Protein AF-A0A9W9NLR5-F1 (afdb_monomer)

Sequence (489 aa):
MHTFIQPNQFVAIKLPSDQTRLIKLVPDSLVQLGKYGNFPANQVIGRPFYYTFEIQDTPESDGYKLRVVSATELHAETLIEEAEADGEMEDQPEGAENTMRTNRQIVDDASTQTLTLQEIEELKKEAGGAGKEIIAKILESHTALDQKTAFSLAKYTLRKRMKYLKRFTVLPLDVSTLANFMLAEKDAGRTMEMRDEHIGLLGCLGNVHHGGVSTTDMLPAAKANGRLVVSSWLLWPSAWESCTPPDEEDEEDNQEEEAVSSTENPTVANEDNESGEPRETMSFPRRYKPRPMSASGNTITLIHAYSQPNLSLLKYFGYDINQPNEKHPLHTHLKTVTWLQMLDPSADPILSSPPVTLPAEELAALKGSKRSAYHFKRNRYEKVKAVVEEARLGRFDGLIAATLLEPVSVLKHLVPLLSGSSSVAIYSPTIESLVSLMDMYSTARRTTFINKKRDLEAQKASEQETVDLSSLHEEFELDPSLLLPPNIT

Radius of gyration: 32.69 Å; Cα contacts (8 Å, |Δi|>4): 627; chains: 1; bounding box: 70×94×88 Å

pLDDT: mean 78.76, std 19.47, range [22.69, 95.44]

Organism: Penicillium citrinum (NCBI:txid5077)

Secondary structure (DSSP, 8-state):
--SBPPTT-EEEEE-TTS-EEEEE--TT-EEE-GGG-EEEGGGTTTSBTT-EEEEEEEEETTEEEEEEPPHHHHHHHHHHHHHHHHT----S-TTS------GGG----GGGB-S-HHHHHHHHHHS---HHHHHHHHHHTBTTSTTS-HHHHHHHHHHHHHHH--EEEEE---HHHHHHHIIIII-SGGGTT--HHHHHHHHHHTT-----S-GGGG-TTS----EEEE-SSSSHHHHHHHHS---------------------------------------PPP--PPPTT--SSS-EEEEESSSS---TTGGGGT--SSS--TTSTHHHHEEEEEHHHHH-GGGSHHHHSPPP---HHHHHHS-HHHHHHHHHHHHHHHHHHHHHHHHHH--EEEEEEE-SS-HHHHHHHHGGGEEEEEEEEEE-SSHHHHHHHHHHT-HHHHHHHHHHHHHHHHHHHTTTS----HHHHHH-SS-TTSSPPP---

Nearest PDB structures (foldseek):
  5erg-assembly1_A-2  TM=8.587E-01  e=4.309E-17  Saccharomyces cerevisiae S288C
  5eqj-assembly1_A-2  TM=8.546E-01  e=1.219E-16  Saccharomyces cerevisiae S288C
  5ccb-assembly1_B  TM=7.923E-01  e=5.803E-16  Homo sapiens
  5cd1-assembly1_E  TM=7.965E-01  e=1.381E-15  Homo sapiens
  1i9g-assembly1_A  TM=7.266E-01  e=1.462E-02  Mycobacterium tuberculosis

InterPro domains:
  IPR017423 tRNA (adenine(58)-N(1))-methyltransferase non-catalytic subunit TRM6 [PF04189] (5-367)
  IPR017423 tRNA (adenine(58)-N(1))-methyltransferase non-catalytic subunit TRM6 [PTHR12945] (4-446)

Structure (mmCIF, N/CA/C/O backbone):
data_AF-A0A9W9NLR5-F1
#
_entry.id   AF-A0A9W9NLR5-F1
#
loop_
_atom_site.group_PDB
_atom_site.id
_atom_site.type_symbol
_atom_site.label_atom_id
_atom_site.label_alt_id
_atom_site.label_comp_id
_atom_site.label_asym_id
_atom_site.label_entity_id
_atom_site.label_seq_id
_atom_site.pdbx_PDB_ins_code
_atom_site.Cartn_x
_atom_site.Cartn_y
_atom_site.Cartn_z
_atom_site.occupancy
_atom_site.B_iso_or_equiv
_atom_site.auth_seq_id
_atom_site.auth_comp_id
_atom_site.auth_asym_id
_atom_site.auth_atom_id
_atom_site.pdbx_PDB_model_num
ATOM 1 N N . MET A 1 1 ? -14.771 -1.545 -6.994 1.00 57.97 1 MET A N 1
ATOM 2 C CA . MET A 1 1 ? -14.869 -2.000 -5.587 1.00 57.97 1 MET A CA 1
ATOM 3 C C . MET A 1 1 ? -16.280 -2.486 -5.337 1.00 57.97 1 MET A C 1
ATOM 5 O O . MET A 1 1 ? -17.212 -1.757 -5.654 1.00 57.97 1 MET A O 1
ATOM 9 N N . HIS A 1 2 ? -16.438 -3.688 -4.786 1.00 68.38 2 HIS A N 1
ATOM 10 C CA . HIS A 1 2 ? -17.758 -4.204 -4.424 1.00 68.38 2 HIS A CA 1
ATOM 11 C C . HIS A 1 2 ? -18.389 -3.358 -3.313 1.00 68.38 2 HIS A C 1
ATOM 13 O O . HIS A 1 2 ? -17.708 -2.894 -2.399 1.00 68.38 2 HIS A O 1
ATOM 19 N N . THR A 1 3 ? -19.703 -3.177 -3.384 1.00 82.44 3 THR A N 1
ATOM 20 C CA . THR A 1 3 ? -20.486 -2.425 -2.394 1.00 82.44 3 THR A CA 1
ATOM 21 C C . THR A 1 3 ? -20.736 -3.223 -1.110 1.00 82.44 3 THR A C 1
ATOM 23 O O . THR A 1 3 ? -21.043 -2.646 -0.066 1.00 82.44 3 THR A O 1
ATOM 26 N N . PHE A 1 4 ? -20.559 -4.544 -1.165 1.00 90.81 4 PHE A N 1
ATOM 27 C CA . PHE A 1 4 ? -20.789 -5.481 -0.072 1.00 90.81 4 PHE A CA 1
ATOM 28 C C . PHE A 1 4 ? -19.597 -6.417 0.145 1.00 90.81 4 PHE A C 1
ATOM 30 O O . PHE A 1 4 ? -18.738 -6.599 -0.719 1.00 90.81 4 PHE A O 1
ATOM 37 N N . ILE A 1 5 ? -19.554 -7.006 1.337 1.00 93.56 5 ILE A N 1
ATOM 38 C CA . ILE A 1 5 ? -18.479 -7.883 1.791 1.00 93.56 5 ILE A CA 1
ATOM 39 C C . ILE A 1 5 ? -18.611 -9.261 1.130 1.00 93.56 5 ILE A C 1
ATOM 41 O O . ILE A 1 5 ? -19.574 -9.985 1.394 1.00 93.56 5 ILE A O 1
ATOM 45 N N . GLN A 1 6 ? -17.620 -9.651 0.324 1.00 91.44 6 GLN A N 1
ATOM 46 C CA . GLN A 1 6 ? -17.597 -10.943 -0.367 1.00 91.44 6 GLN A CA 1
ATOM 47 C C . GLN A 1 6 ? -16.944 -12.053 0.479 1.00 91.44 6 GLN A C 1
ATOM 49 O O . GLN A 1 6 ? -16.049 -11.785 1.293 1.00 91.44 6 GLN A O 1
ATOM 54 N N . PRO A 1 7 ? -17.330 -13.328 0.280 1.00 93.44 7 PRO A N 1
ATOM 55 C CA . PRO A 1 7 ? -16.643 -14.451 0.903 1.00 93.44 7 PRO A CA 1
ATOM 56 C C . PRO A 1 7 ? -15.208 -14.581 0.373 1.00 93.44 7 PRO A C 1
ATOM 58 O O . PRO A 1 7 ? -14.910 -14.296 -0.783 1.00 93.44 7 PRO A O 1
ATOM 61 N N . ASN A 1 8 ? -14.299 -15.062 1.221 1.00 91.12 8 ASN A N 1
ATOM 62 C CA . ASN A 1 8 ? -12.867 -15.240 0.949 1.00 91.12 8 ASN A CA 1
ATOM 63 C C . ASN A 1 8 ? -12.089 -13.962 0.588 1.00 91.12 8 ASN A C 1
ATOM 65 O O . ASN A 1 8 ? -10.917 -14.057 0.208 1.00 91.12 8 ASN A O 1
ATOM 69 N N . GLN A 1 9 ? -12.686 -12.784 0.760 1.00 90.25 9 GLN A N 1
ATOM 70 C CA . GLN A 1 9 ? -12.030 -11.495 0.575 1.00 90.25 9 GLN A CA 1
ATOM 71 C C . GLN A 1 9 ? -11.229 -11.102 1.828 1.00 90.25 9 GLN A C 1
ATOM 73 O O . GLN A 1 9 ? -11.591 -11.451 2.956 1.00 90.25 9 GLN A O 1
ATOM 78 N N . PHE A 1 10 ? -10.126 -10.375 1.645 1.00 93.38 10 PHE A N 1
ATOM 79 C CA . PHE A 1 10 ? -9.477 -9.669 2.749 1.00 93.38 10 PHE A CA 1
ATOM 80 C C . PHE A 1 10 ? -10.199 -8.349 3.013 1.00 93.38 10 PHE A C 1
ATOM 82 O O . PHE A 1 10 ? -10.461 -7.584 2.090 1.00 93.38 10 PHE A O 1
ATOM 89 N N . VAL A 1 11 ? -10.480 -8.076 4.281 1.00 94.75 11 VAL A N 1
ATOM 90 C CA . VAL A 1 11 ? -11.082 -6.824 4.741 1.00 94.75 11 VAL A CA 1
ATOM 91 C C . VAL A 1 11 ? -10.213 -6.200 5.820 1.00 94.75 11 VAL A C 1
ATOM 93 O O . VAL A 1 11 ? -9.451 -6.892 6.510 1.00 94.75 11 VAL A O 1
ATOM 96 N N . ALA A 1 12 ? -10.346 -4.891 5.982 1.00 95.19 12 ALA A N 1
ATOM 97 C CA . ALA A 1 12 ? -9.745 -4.166 7.083 1.00 95.19 12 ALA A CA 1
ATOM 98 C C . ALA A 1 12 ? -10.773 -4.009 8.208 1.00 95.19 12 ALA A C 1
ATOM 100 O O . ALA A 1 12 ? -11.894 -3.567 7.988 1.00 95.19 12 ALA A O 1
ATOM 101 N N . ILE A 1 13 ? -10.410 -4.388 9.429 1.00 95.25 13 ILE A N 1
ATOM 102 C CA . ILE A 1 13 ? -11.262 -4.242 10.608 1.00 95.25 13 ILE A CA 1
ATOM 103 C C . ILE A 1 13 ? -10.688 -3.135 11.477 1.00 95.25 13 ILE A C 1
ATOM 105 O O . ILE A 1 13 ? -9.655 -3.327 12.122 1.00 95.25 13 ILE A O 1
ATOM 109 N N . LYS A 1 14 ? -11.375 -1.993 11.510 1.00 94.50 14 LYS A N 1
ATOM 110 C CA . LYS A 1 14 ? -11.045 -0.877 12.393 1.00 94.50 14 LYS A CA 1
ATOM 111 C C . LYS A 1 14 ? -11.608 -1.146 13.786 1.00 94.50 14 LYS A C 1
ATOM 113 O O . LYS A 1 14 ? -12.813 -1.326 13.967 1.00 94.50 14 LYS A O 1
ATOM 118 N N . LEU A 1 15 ? -10.721 -1.196 14.768 1.00 92.88 15 LEU A N 1
ATOM 119 C CA . LEU A 1 15 ? -11.036 -1.391 16.177 1.00 92.88 15 LEU A CA 1
ATOM 120 C C . LEU A 1 15 ? -11.310 -0.041 16.859 1.00 92.88 15 LEU A C 1
ATOM 122 O O . LEU A 1 15 ? -10.883 0.999 16.360 1.00 92.88 15 LEU A O 1
ATOM 126 N N . PRO A 1 16 ? -11.944 -0.032 18.046 1.00 88.62 16 PRO A N 1
ATOM 127 C CA . PRO A 1 16 ? -12.218 1.194 18.788 1.00 88.62 16 PRO A CA 1
ATOM 128 C C . PRO A 1 16 ? -10.944 1.928 19.206 1.00 88.62 16 PRO A C 1
ATOM 130 O O . PRO A 1 16 ? -10.985 3.119 19.443 1.00 88.62 16 PRO A O 1
ATOM 133 N N . SER A 1 17 ? -9.804 1.239 19.295 1.00 86.44 17 SER A N 1
ATOM 134 C CA . SER A 1 17 ? -8.499 1.855 19.559 1.00 86.44 17 SER A CA 1
ATOM 135 C C . SER A 1 17 ? -7.850 2.497 18.325 1.00 86.44 17 SER A C 1
ATOM 137 O O . SER A 1 17 ? -6.636 2.674 18.332 1.00 86.44 17 SER A O 1
ATOM 139 N N . ASP A 1 18 ? -8.610 2.718 17.249 1.00 86.00 18 ASP A N 1
ATOM 140 C CA . ASP A 1 18 ? -8.162 3.150 15.913 1.00 86.00 18 ASP A CA 1
ATOM 141 C C . ASP A 1 18 ? -7.161 2.221 15.202 1.00 86.00 18 ASP A C 1
ATOM 143 O O . ASP A 1 18 ? -6.749 2.490 14.076 1.00 86.00 18 ASP A O 1
ATOM 147 N N . GLN A 1 19 ? -6.833 1.077 15.807 1.00 90.38 19 GLN A N 1
ATOM 148 C CA . GLN A 1 19 ? -6.016 0.040 15.178 1.00 90.38 19 GLN A CA 1
ATOM 149 C C . GLN A 1 19 ? -6.817 -0.707 14.105 1.00 90.38 19 GLN A C 1
ATOM 151 O O . GLN A 1 19 ? -7.983 -1.043 14.312 1.00 90.38 19 GLN A O 1
ATOM 156 N N . THR A 1 20 ? -6.188 -1.013 12.980 1.00 92.62 20 THR A N 1
ATOM 157 C CA . THR A 1 20 ? -6.754 -1.657 11.800 1.00 92.62 20 THR A CA 1
ATOM 158 C C . THR A 1 20 ? -6.152 -3.038 11.583 1.00 92.62 20 THR A C 1
ATOM 160 O O . THR A 1 20 ? -5.011 -3.174 11.174 1.00 92.62 20 THR A O 1
ATOM 163 N N . ARG A 1 21 ? -6.938 -4.104 11.735 1.00 92.50 21 ARG A N 1
ATOM 164 C CA . ARG A 1 21 ? -6.470 -5.471 11.457 1.00 92.50 21 ARG A CA 1
ATOM 165 C C . ARG A 1 21 ? -6.904 -5.954 10.082 1.00 92.50 21 ARG A C 1
ATOM 167 O O . ARG A 1 21 ? -8.081 -5.879 9.754 1.00 92.50 21 ARG A O 1
ATOM 174 N N . LEU A 1 22 ? -5.985 -6.544 9.319 1.00 94.31 22 LEU A N 1
ATOM 175 C CA . LEU A 1 22 ? -6.317 -7.206 8.054 1.00 94.31 22 LEU A CA 1
ATOM 176 C C . LEU A 1 22 ? -6.687 -8.672 8.274 1.00 94.31 22 LEU A C 1
ATOM 178 O O . LEU A 1 22 ? -5.866 -9.455 8.760 1.00 94.31 22 LEU A O 1
ATOM 182 N N . ILE A 1 23 ? -7.904 -9.055 7.892 1.00 94.31 23 ILE A N 1
ATOM 183 C CA . ILE A 1 23 ? -8.436 -10.408 8.097 1.00 94.31 23 ILE A CA 1
ATOM 184 C C . ILE A 1 23 ? -9.064 -10.915 6.798 1.00 94.31 23 ILE A C 1
ATOM 186 O O . ILE A 1 23 ? -9.765 -10.179 6.110 1.00 94.31 23 ILE A O 1
ATOM 190 N N . LYS A 1 24 ? -8.818 -12.187 6.463 1.00 94.56 24 LYS A N 1
ATOM 191 C CA . LYS A 1 24 ? -9.522 -12.880 5.378 1.00 94.56 24 LYS A CA 1
ATOM 192 C C . LYS A 1 24 ? -10.822 -13.466 5.918 1.00 94.56 24 LYS A C 1
ATOM 194 O O . LYS A 1 24 ? -10.776 -14.273 6.844 1.00 94.56 24 LYS A O 1
ATOM 199 N N . LEU A 1 25 ? -11.955 -13.091 5.335 1.00 94.50 25 LEU A N 1
ATOM 200 C CA . LEU A 1 25 ? -13.265 -13.595 5.740 1.00 94.50 25 LEU A CA 1
ATOM 201 C C . LEU A 1 25 ? -13.549 -14.932 5.064 1.00 94.50 25 LEU A C 1
ATOM 203 O O . LEU A 1 25 ? -14.055 -14.985 3.948 1.00 94.50 25 LEU A O 1
ATOM 207 N N . VAL A 1 26 ? -13.190 -16.024 5.730 1.00 95.44 26 VAL A N 1
ATOM 208 C CA . VAL A 1 26 ? -13.513 -17.375 5.261 1.00 95.44 26 VAL A CA 1
ATOM 209 C C . VAL A 1 26 ? -14.923 -17.735 5.753 1.00 95.44 26 VAL A C 1
ATOM 211 O O . VAL A 1 26 ? -15.180 -17.567 6.949 1.00 95.44 26 VAL A O 1
ATOM 214 N N . PRO A 1 27 ? -15.839 -18.201 4.885 1.00 95.19 27 PRO A N 1
ATOM 215 C CA . PRO A 1 27 ? -17.146 -18.700 5.316 1.00 95.19 27 PRO A CA 1
ATOM 216 C C . PRO A 1 27 ? -17.022 -19.782 6.394 1.00 95.19 27 PRO A C 1
ATOM 218 O O . PRO A 1 27 ? -16.024 -20.502 6.435 1.00 95.19 27 PRO A O 1
ATOM 221 N N . ASP A 1 28 ? -18.014 -19.867 7.279 1.00 92.12 28 ASP A N 1
ATOM 222 C CA . ASP A 1 28 ? -18.089 -20.867 8.358 1.00 92.12 28 ASP A CA 1
ATOM 223 C C . ASP A 1 28 ? -16.881 -20.860 9.314 1.00 92.12 28 ASP A C 1
ATOM 225 O O . ASP A 1 28 ? -16.534 -21.866 9.934 1.00 92.12 28 ASP A O 1
ATOM 229 N N . SER A 1 29 ? -16.219 -19.705 9.450 1.00 93.81 29 SER A N 1
ATOM 230 C CA . SER A 1 29 ? -15.079 -19.523 10.351 1.00 93.81 29 SER A CA 1
ATOM 231 C C . SER A 1 29 ? -15.353 -18.492 11.447 1.00 93.81 29 SER A C 1
ATOM 233 O O . SER A 1 29 ? -16.166 -17.577 11.290 1.00 93.81 29 SER A O 1
ATOM 235 N N . LEU A 1 30 ? -14.647 -18.631 12.572 1.00 92.19 30 LEU A N 1
ATOM 236 C CA . LEU A 1 30 ? -14.669 -17.673 13.677 1.00 92.19 30 LEU A CA 1
ATOM 237 C C . LEU A 1 30 ? -13.528 -16.663 13.528 1.00 92.19 30 LEU A C 1
ATOM 239 O O . LEU A 1 30 ? -12.348 -17.021 13.544 1.00 92.19 30 LEU A O 1
ATOM 243 N N . VAL A 1 31 ? -13.879 -15.383 13.445 1.00 93.50 31 VAL A N 1
ATOM 244 C CA . VAL A 1 31 ? -12.937 -14.264 13.400 1.00 93.50 31 VAL A CA 1
ATOM 245 C C . VAL A 1 31 ? -12.603 -13.821 14.819 1.00 93.50 31 VAL A C 1
ATOM 247 O O . VAL A 1 31 ? -13.490 -13.499 15.606 1.00 93.50 31 VAL A O 1
ATOM 250 N N . GLN A 1 32 ? -11.314 -13.772 15.154 1.00 91.81 32 GLN A N 1
ATOM 251 C CA . GLN A 1 32 ? -10.835 -13.400 16.488 1.00 91.81 32 GLN A CA 1
ATOM 252 C C . GLN A 1 32 ? -10.273 -11.971 16.507 1.00 91.81 32 GLN A C 1
ATOM 254 O O . GLN A 1 32 ? -9.318 -11.656 15.797 1.00 91.81 32 GLN A O 1
ATOM 259 N N . LEU A 1 33 ? -10.805 -11.117 17.387 1.00 90.31 33 LEU A N 1
ATOM 260 C CA . LEU A 1 33 ? -10.370 -9.726 17.587 1.00 90.31 33 LEU A CA 1
ATOM 261 C C . LEU A 1 33 ? -9.602 -9.522 18.910 1.00 90.31 33 LEU A C 1
ATOM 263 O O . LEU A 1 33 ? -9.458 -8.401 19.407 1.00 90.31 33 LEU A O 1
ATOM 267 N N . GLY A 1 34 ? -9.075 -10.600 19.498 1.00 86.88 34 GLY A N 1
ATOM 268 C CA . GLY A 1 34 ? -8.324 -10.558 20.755 1.00 86.88 34 GLY A CA 1
ATOM 269 C C . GLY A 1 34 ? -9.201 -10.109 21.926 1.00 86.88 34 GLY A C 1
ATOM 270 O O . GLY A 1 34 ? -10.220 -10.730 22.209 1.00 86.88 34 GLY A O 1
ATOM 271 N N . LYS A 1 35 ? -8.824 -9.012 22.600 1.00 84.19 35 LYS A N 1
ATOM 272 C CA . LYS A 1 35 ? -9.546 -8.491 23.780 1.00 84.19 35 LYS A CA 1
ATOM 273 C C . LYS A 1 35 ? -10.993 -8.060 23.495 1.00 84.19 35 LYS A C 1
ATOM 275 O O . LYS A 1 35 ? -11.771 -7.935 24.434 1.00 84.19 35 LYS A O 1
ATOM 280 N N . TYR A 1 36 ? -11.328 -7.796 22.231 1.00 85.00 36 TYR A N 1
ATOM 281 C CA . TYR A 1 36 ? -12.663 -7.359 21.819 1.00 85.00 36 TYR A CA 1
ATOM 282 C C . TYR A 1 36 ? -13.639 -8.527 21.614 1.00 85.00 36 TYR A C 1
ATOM 284 O O . TYR A 1 36 ? -14.831 -8.288 21.481 1.00 85.00 36 TYR A O 1
ATOM 292 N N . GLY A 1 37 ? -13.154 -9.774 21.638 1.00 86.81 37 GLY A N 1
ATOM 293 C CA . GLY A 1 37 ? -13.967 -10.977 21.463 1.00 86.81 37 GLY A CA 1
ATOM 294 C C . GLY A 1 37 ? -13.745 -11.655 20.113 1.00 86.81 37 GLY A C 1
ATOM 295 O O . GLY A 1 37 ? -12.728 -11.449 19.444 1.00 86.81 37 GLY A O 1
ATOM 296 N N . ASN A 1 38 ? -14.691 -12.505 19.731 1.00 90.06 38 ASN A N 1
ATOM 297 C CA . ASN A 1 38 ? -14.716 -13.198 18.449 1.00 90.06 38 ASN A CA 1
ATOM 298 C C . ASN A 1 38 ? -16.139 -13.188 17.877 1.00 90.06 38 ASN A C 1
ATOM 300 O O . ASN A 1 38 ? -17.088 -12.930 18.611 1.00 90.06 38 ASN A O 1
ATOM 304 N N . PHE A 1 39 ? -16.281 -13.428 16.576 1.00 91.69 39 PHE A N 1
ATOM 305 C CA . PHE A 1 39 ? -17.585 -13.504 15.919 1.00 91.69 39 PHE A CA 1
ATOM 306 C C . PHE A 1 39 ? -17.548 -14.433 14.690 1.00 91.69 39 PHE A C 1
ATOM 308 O O . PHE A 1 39 ? -16.485 -14.589 14.082 1.00 91.69 39 PHE A O 1
ATOM 315 N N . PRO A 1 40 ? -18.678 -15.036 14.282 1.00 93.19 40 PRO A N 1
ATOM 316 C CA . PRO A 1 40 ? -18.769 -15.823 13.049 1.00 93.19 40 PRO A CA 1
ATOM 317 C C . PRO A 1 40 ? -18.699 -14.951 11.790 1.00 93.19 40 PRO A C 1
ATOM 319 O O . PRO A 1 40 ? -19.472 -14.001 11.644 1.00 93.19 40 PRO A O 1
ATOM 322 N N . ALA A 1 41 ? -17.829 -15.301 10.839 1.00 93.81 41 ALA A N 1
ATOM 323 C CA . ALA A 1 41 ? -17.629 -14.547 9.597 1.00 93.81 41 ALA A CA 1
ATOM 324 C C . ALA A 1 41 ? -18.923 -14.385 8.776 1.00 93.81 41 ALA A C 1
ATOM 326 O O . ALA A 1 41 ? -19.160 -13.330 8.189 1.00 93.81 41 ALA A O 1
ATOM 327 N N . ASN A 1 42 ? -19.806 -15.386 8.793 1.00 93.44 42 ASN A N 1
ATOM 328 C CA . ASN A 1 42 ? -21.074 -15.370 8.056 1.00 93.44 42 ASN A CA 1
ATOM 329 C C . ASN A 1 42 ? -21.991 -14.204 8.456 1.00 93.44 42 ASN A C 1
ATOM 331 O O . ASN A 1 42 ? -22.815 -13.774 7.659 1.00 93.44 42 ASN A O 1
ATOM 335 N N . GLN A 1 43 ? -21.841 -13.657 9.668 1.00 92.75 43 GLN A N 1
ATOM 336 C CA . GLN A 1 43 ? -22.666 -12.535 10.113 1.00 92.75 43 GLN A CA 1
ATOM 337 C C . GLN A 1 43 ? -22.284 -11.202 9.455 1.00 92.75 43 GLN A C 1
ATOM 339 O O . GLN A 1 43 ? -23.109 -10.288 9.464 1.00 92.75 43 GLN A O 1
ATOM 344 N N . VAL A 1 44 ? -21.071 -11.076 8.900 1.00 94.06 44 VAL A N 1
ATOM 345 C CA . VAL A 1 44 ? -20.616 -9.868 8.184 1.00 94.06 44 VAL A CA 1
ATOM 346 C C . VAL A 1 44 ? -20.617 -10.037 6.665 1.00 94.06 44 VAL A C 1
ATOM 348 O O . VAL A 1 44 ? -20.752 -9.044 5.955 1.00 94.06 44 VAL A O 1
ATOM 351 N N . ILE A 1 45 ? -20.492 -11.267 6.156 1.00 94.44 45 ILE A N 1
ATOM 352 C CA . ILE A 1 45 ? -20.532 -11.551 4.714 1.00 94.44 45 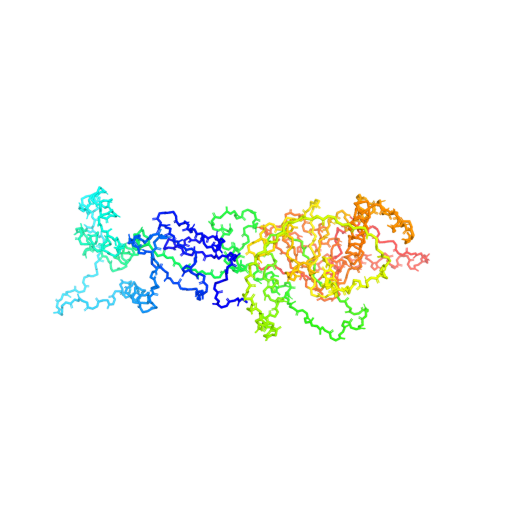ILE A CA 1
ATOM 353 C C . ILE A 1 45 ? -21.899 -11.139 4.141 1.00 94.44 45 ILE A C 1
ATOM 355 O O . ILE A 1 45 ? -22.936 -11.338 4.769 1.00 94.44 45 ILE A O 1
ATOM 359 N N . GLY A 1 46 ? -21.893 -10.514 2.961 1.00 92.81 46 GLY A N 1
ATOM 360 C CA . GLY A 1 46 ? -23.086 -9.990 2.290 1.00 92.81 46 GLY A CA 1
ATOM 361 C C . GLY A 1 46 ? -23.590 -8.646 2.829 1.00 92.81 46 GLY A C 1
ATOM 362 O O . GLY A 1 46 ? -24.488 -8.053 2.236 1.00 92.81 46 GLY A O 1
ATOM 363 N N . ARG A 1 47 ? -23.023 -8.124 3.927 1.00 93.06 47 ARG A N 1
ATOM 364 C CA . ARG A 1 47 ? -23.367 -6.785 4.431 1.00 93.06 47 ARG A CA 1
ATOM 365 C C . ARG A 1 47 ? -22.553 -5.691 3.727 1.00 93.06 47 ARG A C 1
ATOM 367 O O . ARG A 1 47 ? -21.456 -5.971 3.241 1.00 93.06 47 ARG A O 1
ATOM 374 N N . PRO A 1 48 ? -23.049 -4.441 3.699 1.00 94.25 48 PRO A N 1
ATOM 375 C CA . PRO A 1 48 ? -22.279 -3.302 3.210 1.00 94.25 48 PRO A CA 1
ATOM 376 C C . PRO A 1 48 ? -21.019 -3.040 4.041 1.00 94.25 48 PRO A C 1
ATOM 378 O O . PRO A 1 48 ? -20.974 -3.318 5.244 1.00 94.25 48 PRO A O 1
ATOM 381 N N . PHE A 1 49 ? -20.014 -2.444 3.403 1.00 93.25 49 PHE A N 1
ATOM 382 C CA . PHE A 1 49 ? -18.861 -1.884 4.106 1.00 93.25 49 PHE A CA 1
ATOM 383 C C . PHE A 1 49 ? -19.249 -0.674 4.977 1.00 93.25 49 PHE A C 1
ATOM 385 O O . PHE A 1 49 ? -20.342 -0.120 4.863 1.00 93.25 49 PHE A O 1
ATOM 392 N N . TYR A 1 50 ? -18.331 -0.261 5.853 1.00 93.00 50 TYR A N 1
ATOM 393 C CA . TYR A 1 50 ? -18.446 0.868 6.787 1.00 93.00 50 TYR A CA 1
ATOM 394 C C . TYR A 1 50 ? -19.465 0.693 7.918 1.00 93.00 50 TYR A C 1
ATOM 396 O O . TYR A 1 50 ? -19.623 1.588 8.747 1.00 93.00 50 TYR A O 1
ATOM 404 N N . TYR A 1 51 ? -20.112 -0.467 8.024 1.00 93.44 51 TYR A N 1
ATOM 405 C CA . TYR A 1 51 ? -20.958 -0.774 9.172 1.00 93.44 51 TYR A CA 1
ATOM 406 C C . TYR A 1 51 ? -20.119 -1.060 10.416 1.00 93.44 51 TYR A C 1
ATOM 408 O O . TYR A 1 51 ? -19.154 -1.833 10.383 1.00 93.44 51 TYR A O 1
ATOM 416 N N . THR A 1 52 ? -20.526 -0.443 11.526 1.00 94.00 52 THR A N 1
ATOM 417 C CA . THR A 1 52 ? -20.000 -0.735 12.856 1.00 94.00 52 THR A CA 1
ATOM 418 C C . THR A 1 52 ? -20.859 -1.803 13.515 1.00 94.00 52 THR A C 1
ATOM 420 O O . THR A 1 52 ? -22.075 -1.659 13.654 1.00 94.00 52 THR A O 1
ATOM 423 N N . PHE A 1 53 ? -20.212 -2.875 13.946 1.00 93.69 53 PHE A N 1
ATOM 424 C CA . PHE A 1 53 ? -20.828 -3.986 14.648 1.00 93.69 53 PHE A CA 1
ATOM 425 C C . PHE A 1 53 ? -20.450 -3.935 16.122 1.00 93.69 53 PHE A C 1
ATOM 427 O O . PHE A 1 53 ? -19.306 -3.651 16.467 1.00 93.69 53 PHE A O 1
ATOM 434 N N . GLU A 1 54 ? -21.411 -4.228 16.986 1.00 91.12 54 GLU A N 1
ATOM 435 C CA . GLU A 1 54 ? -21.219 -4.478 18.409 1.00 91.12 54 GLU A CA 1
ATOM 436 C C . GLU A 1 54 ? -21.339 -5.983 18.659 1.00 91.12 54 GLU A C 1
ATOM 438 O O . GLU A 1 54 ? -22.333 -6.607 18.276 1.00 91.12 54 GLU A O 1
ATOM 443 N N . ILE A 1 55 ? -20.312 -6.568 19.275 1.00 90.12 55 ILE A N 1
ATOM 444 C CA . ILE A 1 55 ? -20.303 -7.978 19.669 1.00 90.12 55 ILE A CA 1
ATOM 445 C C . ILE A 1 55 ? -21.154 -8.103 20.930 1.00 90.12 55 ILE A C 1
ATOM 447 O O . ILE A 1 55 ? -20.816 -7.531 21.966 1.00 90.12 55 ILE A O 1
ATOM 451 N N . GLN A 1 56 ? -22.268 -8.825 20.826 1.00 84.19 56 GLN A N 1
ATOM 452 C CA . GLN A 1 56 ? -23.135 -9.119 21.960 1.00 84.19 56 GLN A CA 1
ATOM 453 C C . GLN A 1 56 ? -22.519 -10.215 22.817 1.00 84.19 56 GLN A C 1
ATOM 455 O O . GLN A 1 56 ? -21.957 -11.172 22.299 1.00 84.19 56 GLN A O 1
ATOM 460 N N . ASP A 1 57 ? -22.686 -10.098 24.128 1.00 72.75 57 ASP A N 1
ATOM 461 C CA . ASP A 1 57 ? -22.052 -10.988 25.100 1.00 72.75 57 ASP A CA 1
ATOM 462 C C . ASP A 1 57 ? -22.862 -12.254 25.404 1.00 72.75 57 ASP A C 1
ATOM 464 O O . ASP A 1 57 ? -22.388 -13.116 26.139 1.00 72.75 57 ASP A O 1
ATOM 468 N N . THR A 1 58 ? -24.053 -12.405 24.817 1.00 69.88 58 THR A N 1
ATOM 469 C CA . THR A 1 58 ? -24.835 -13.646 24.863 1.00 69.88 58 THR A CA 1
ATOM 470 C C . THR A 1 58 ? -24.331 -14.618 23.791 1.00 69.88 58 THR A C 1
ATOM 472 O O . THR A 1 58 ? -24.576 -14.371 22.605 1.00 69.88 58 THR A O 1
ATOM 475 N N . PRO A 1 59 ? -23.624 -15.703 24.164 1.00 67.31 59 PRO A N 1
ATOM 476 C CA . PRO A 1 59 ? -23.191 -16.705 23.202 1.00 67.31 59 PRO A CA 1
ATOM 477 C C . PRO A 1 59 ? -24.395 -17.523 22.715 1.00 67.31 59 PRO A C 1
ATOM 479 O O . PRO A 1 59 ? -25.191 -18.009 23.519 1.00 67.31 59 PRO A O 1
ATOM 482 N N . GLU A 1 60 ? -24.514 -17.690 21.402 1.00 63.59 60 GLU A N 1
ATOM 483 C CA . GLU A 1 60 ? -25.392 -18.682 20.769 1.00 63.59 60 GLU A CA 1
ATOM 484 C C . GLU A 1 60 ? -24.545 -19.918 20.393 1.00 63.59 60 GLU A C 1
ATOM 486 O O . GLU A 1 60 ? -23.320 -19.883 20.551 1.00 63.59 60 GLU A O 1
ATOM 491 N N . SER A 1 61 ? -25.144 -21.026 19.929 1.00 64.25 61 SER A N 1
ATOM 492 C CA . SER A 1 61 ? -24.395 -22.278 19.665 1.00 64.25 61 SER A CA 1
ATOM 493 C C . SER A 1 61 ? -23.192 -22.097 18.734 1.00 64.25 61 SER A C 1
ATOM 495 O O . SER A 1 61 ? -22.204 -22.815 18.869 1.00 64.25 61 SER A O 1
ATOM 497 N N . ASP A 1 62 ? -23.264 -21.106 17.840 1.00 64.44 62 ASP A N 1
ATOM 498 C CA . ASP A 1 62 ? -22.304 -20.884 16.759 1.00 64.44 62 ASP A CA 1
ATOM 499 C C . ASP A 1 62 ? -21.341 -19.709 17.032 1.00 64.44 62 ASP A C 1
ATOM 501 O O . ASP A 1 62 ? -20.503 -19.394 16.190 1.00 64.44 62 ASP A O 1
ATOM 505 N N . GLY A 1 63 ? -21.424 -19.056 18.201 1.00 71.25 63 GLY A N 1
ATOM 506 C CA . GLY A 1 63 ? -20.561 -17.935 18.603 1.00 71.25 63 GLY A CA 1
ATOM 507 C C . GLY A 1 63 ? -21.329 -16.700 19.089 1.00 71.25 63 GLY A C 1
ATOM 508 O O . GLY A 1 63 ? -22.530 -16.752 19.351 1.00 71.25 63 GLY A O 1
ATOM 509 N N . TYR A 1 64 ? -20.631 -15.568 19.233 1.00 79.94 64 TYR A N 1
ATOM 510 C CA . TYR A 1 64 ? -21.259 -14.305 19.636 1.00 79.94 64 TYR A CA 1
ATOM 511 C C . TYR A 1 64 ? -22.027 -13.654 18.478 1.00 79.94 64 TYR A C 1
ATOM 513 O O . TYR A 1 64 ? -21.570 -13.636 17.330 1.00 79.94 64 TYR A O 1
ATOM 521 N N . LYS A 1 65 ? -23.198 -13.093 18.784 1.00 86.00 65 LYS A N 1
ATOM 522 C CA . LYS A 1 65 ? -24.050 -12.395 17.816 1.00 86.00 65 LYS A CA 1
ATOM 523 C C . LYS A 1 65 ? -23.602 -10.949 17.618 1.00 86.00 65 LYS A C 1
ATOM 525 O O . LYS A 1 65 ? -23.216 -10.268 18.564 1.00 86.00 65 LYS A O 1
ATOM 530 N N . LEU A 1 66 ? -23.685 -10.463 16.386 1.00 90.38 66 LEU A N 1
ATOM 531 C CA . LEU A 1 66 ? -23.388 -9.086 16.026 1.00 90.38 66 LEU A CA 1
ATOM 532 C C . LEU A 1 66 ? -24.668 -8.258 15.952 1.00 90.38 66 LEU A C 1
ATOM 534 O O . LEU A 1 66 ? -25.614 -8.593 15.233 1.00 90.38 66 LEU A O 1
ATOM 538 N N . ARG A 1 67 ? -24.665 -7.120 16.641 1.00 90.81 67 ARG A N 1
ATOM 539 C CA . ARG A 1 67 ? -25.645 -6.050 16.453 1.00 90.81 67 ARG A CA 1
ATOM 540 C C . ARG A 1 67 ? -25.046 -4.985 15.543 1.00 90.81 67 ARG A C 1
ATOM 542 O O . ARG A 1 67 ? -23.942 -4.516 15.790 1.00 90.81 67 ARG A O 1
ATOM 549 N N . VAL A 1 68 ? -25.789 -4.559 14.525 1.00 92.00 68 VAL A N 1
ATOM 550 C CA . VAL A 1 68 ? -25.420 -3.364 13.751 1.00 92.00 68 VAL A CA 1
ATOM 551 C C . VAL A 1 68 ? -25.711 -2.131 14.602 1.00 92.00 68 VAL A C 1
ATOM 553 O O . VAL A 1 68 ? -26.832 -1.956 15.087 1.00 92.00 68 VAL A O 1
ATOM 556 N N . VAL A 1 69 ? -24.701 -1.290 14.799 1.00 90.69 69 VAL A N 1
ATOM 557 C CA . VAL A 1 69 ? -24.851 -0.002 15.476 1.00 90.69 69 VAL A CA 1
ATOM 558 C C . VAL A 1 69 ? -25.442 0.988 14.477 1.00 90.69 69 VAL A C 1
ATOM 560 O O . VAL A 1 69 ? -24.958 1.112 13.353 1.00 90.69 69 VAL A O 1
ATOM 563 N N . SER A 1 70 ? -26.519 1.670 14.864 1.00 90.69 70 SER A N 1
ATOM 564 C CA . SER A 1 70 ? -27.178 2.633 13.977 1.00 90.69 70 SER A CA 1
ATOM 565 C C . SER A 1 70 ? -26.326 3.890 13.784 1.00 90.69 70 SER A C 1
ATOM 567 O O . SER A 1 70 ? -25.621 4.316 14.700 1.00 90.69 70 SER A O 1
ATOM 569 N N . ALA A 1 71 ? -26.444 4.529 12.618 1.00 87.00 71 ALA A N 1
ATOM 570 C CA . ALA A 1 71 ? -25.767 5.798 12.348 1.00 87.00 71 ALA A CA 1
ATOM 571 C C . ALA A 1 71 ? -26.170 6.897 13.348 1.00 87.00 71 ALA A C 1
ATOM 573 O O . ALA A 1 71 ? -25.332 7.700 13.738 1.00 87.00 71 ALA A O 1
ATOM 574 N N . THR A 1 72 ? -27.423 6.899 13.819 1.00 86.62 72 THR A N 1
ATOM 575 C CA . THR A 1 72 ? -27.911 7.845 14.835 1.00 86.62 72 THR A CA 1
ATOM 576 C C . THR A 1 72 ? -27.199 7.672 16.173 1.00 86.62 72 THR A C 1
ATOM 578 O O . THR A 1 72 ? -26.867 8.659 16.813 1.00 86.62 72 THR A O 1
ATOM 581 N N . GLU A 1 73 ? -26.933 6.432 16.586 1.00 86.44 73 GLU A N 1
ATOM 582 C CA . GLU A 1 73 ? -26.204 6.139 17.824 1.00 86.44 73 GLU A CA 1
ATOM 583 C C . GLU A 1 73 ? -24.738 6.578 17.729 1.00 86.44 73 GLU A C 1
ATOM 585 O O . GLU A 1 73 ? -24.236 7.214 18.649 1.00 86.44 73 GLU A O 1
ATOM 590 N N . LEU A 1 74 ? -24.078 6.300 16.599 1.00 85.31 74 LEU A N 1
ATOM 591 C CA . LEU A 1 74 ? -22.706 6.756 16.352 1.00 85.31 74 LEU A CA 1
ATOM 592 C C . LEU A 1 74 ? -22.623 8.284 16.314 1.00 85.31 74 LEU A C 1
ATOM 594 O O . LEU A 1 74 ? -21.770 8.866 16.972 1.00 85.31 74 LEU A O 1
ATOM 598 N N . HIS A 1 75 ? -23.531 8.932 15.582 1.00 83.81 75 HIS A N 1
ATOM 599 C CA . HIS A 1 75 ? -23.536 10.384 15.450 1.00 83.81 75 HIS A CA 1
ATOM 600 C C . HIS A 1 75 ? -23.871 11.079 16.770 1.00 83.81 75 HIS A C 1
ATOM 602 O O . HIS A 1 75 ? -23.215 12.051 17.115 1.00 83.81 75 HIS A O 1
ATOM 608 N N . ALA A 1 76 ? -24.830 10.560 17.545 1.00 81.31 76 ALA A N 1
ATOM 609 C CA . ALA A 1 76 ? -25.114 11.075 18.880 1.00 81.31 76 ALA A CA 1
ATOM 610 C C . ALA A 1 76 ? -23.886 10.969 19.796 1.00 81.31 76 ALA A C 1
ATOM 612 O O . ALA A 1 76 ? -23.593 11.901 20.536 1.00 81.31 76 ALA A O 1
ATOM 613 N N . GLU A 1 77 ? -23.134 9.867 19.727 1.00 76.69 77 GLU A N 1
ATOM 614 C CA . GLU A 1 77 ? -21.894 9.718 20.493 1.00 76.69 77 GLU A CA 1
ATOM 615 C C . GLU A 1 77 ? -20.824 10.740 20.086 1.00 76.69 77 GLU A C 1
ATOM 617 O O . GLU A 1 77 ? -20.159 11.264 20.980 1.00 76.69 77 GLU A O 1
ATOM 622 N N . THR A 1 78 ? -20.693 11.047 18.789 1.00 79.50 78 THR A N 1
ATOM 623 C CA . THR A 1 78 ? -19.772 12.074 18.269 1.00 79.50 78 THR A CA 1
ATOM 624 C C . THR A 1 78 ? -20.216 13.489 18.637 1.00 79.50 78 THR A C 1
ATOM 626 O O . THR A 1 78 ? -19.402 14.274 19.101 1.00 79.50 78 THR A O 1
ATOM 629 N N . LEU A 1 79 ? -21.508 13.806 18.514 1.00 75.25 79 LEU A N 1
ATOM 630 C CA . LEU A 1 79 ? -22.055 15.113 18.889 1.00 75.25 79 LEU A CA 1
ATOM 631 C C . LEU A 1 79 ? -21.909 15.387 20.385 1.00 75.25 79 LEU A C 1
ATOM 633 O O . LEU A 1 79 ? -21.601 16.507 20.768 1.00 75.25 79 LEU A O 1
ATOM 637 N N . ILE A 1 80 ? -22.107 14.375 21.236 1.00 71.88 80 ILE A N 1
ATOM 638 C CA . ILE A 1 80 ? -21.855 14.510 22.676 1.00 71.88 80 ILE A CA 1
ATOM 639 C C . ILE A 1 80 ? -20.371 14.797 22.919 1.00 71.88 80 ILE A C 1
ATOM 641 O O . ILE A 1 80 ? -20.045 15.643 23.740 1.00 71.88 80 ILE A O 1
ATOM 645 N N . GLU A 1 81 ? -19.467 14.132 22.195 1.00 68.00 81 GLU A N 1
ATOM 646 C CA . GLU A 1 81 ? -18.028 14.391 22.310 1.00 68.00 81 GLU A CA 1
ATOM 647 C C . GLU A 1 81 ? -17.647 15.809 21.856 1.00 68.00 81 GLU A C 1
ATOM 649 O O . GLU A 1 81 ? -16.825 16.442 22.516 1.00 68.00 81 GLU A O 1
ATOM 654 N N . GLU A 1 82 ? -18.249 16.319 20.780 1.00 69.62 82 GLU A N 1
ATOM 655 C CA . GLU A 1 82 ? -18.019 17.675 20.259 1.00 69.62 82 GLU A CA 1
ATOM 656 C C . GLU A 1 82 ? -18.642 18.754 21.159 1.00 69.62 82 GLU A C 1
ATOM 658 O O . GLU A 1 82 ? -17.959 19.697 21.543 1.00 69.62 82 GLU A O 1
ATOM 663 N N . ALA A 1 83 ? -19.891 18.585 21.597 1.00 62.88 83 ALA A N 1
ATOM 664 C CA . ALA A 1 83 ? -20.564 19.528 22.493 1.00 62.88 83 ALA A CA 1
ATOM 665 C C . ALA A 1 83 ? -19.917 19.576 23.891 1.00 62.88 83 ALA A C 1
ATOM 667 O O . ALA A 1 83 ? -19.805 20.643 24.503 1.00 62.88 83 ALA A O 1
ATOM 668 N N . GLU A 1 84 ? -19.445 18.433 24.407 1.00 62.81 84 GLU A N 1
ATOM 669 C CA . GLU A 1 84 ? -18.621 18.388 25.620 1.00 62.81 84 GLU A CA 1
ATOM 670 C C . GLU A 1 84 ? -17.230 18.988 25.390 1.00 62.81 84 GLU A C 1
ATOM 672 O O . GLU A 1 84 ? -16.625 19.498 26.329 1.00 62.81 84 GLU A O 1
ATOM 677 N N . ALA A 1 85 ? -16.687 18.940 24.176 1.00 60.22 85 ALA A N 1
ATOM 678 C CA . ALA A 1 85 ? -15.440 19.619 23.867 1.00 60.22 85 ALA A CA 1
ATOM 679 C C . ALA A 1 85 ? -15.659 21.140 23.888 1.00 60.22 85 ALA A C 1
ATOM 681 O O . ALA A 1 85 ? -15.060 21.822 24.714 1.00 60.22 85 ALA A O 1
ATOM 682 N N . ASP A 1 86 ? -16.595 21.657 23.098 1.00 60.84 86 ASP A N 1
ATOM 683 C CA . ASP A 1 86 ? -16.813 23.099 22.926 1.00 60.84 86 ASP A CA 1
ATOM 684 C C . ASP A 1 86 ? -17.449 23.789 24.149 1.00 60.84 86 ASP A C 1
ATOM 686 O O . ASP A 1 86 ? -17.500 25.016 24.230 1.00 60.84 86 ASP A O 1
ATOM 690 N N . GLY A 1 87 ? -17.846 23.013 25.165 1.00 57.56 87 GLY A N 1
ATOM 691 C CA . GLY A 1 87 ? -18.387 23.529 26.423 1.00 57.56 87 GLY A CA 1
ATOM 692 C C . GLY A 1 87 ? -19.831 24.018 26.306 1.00 57.56 87 GLY A C 1
ATOM 693 O O . GLY A 1 87 ? -20.282 24.772 27.165 1.00 57.56 87 GLY A O 1
ATOM 694 N N . GLU A 1 88 ? -20.544 23.579 25.267 1.00 54.56 88 GLU A N 1
ATOM 695 C CA . GLU A 1 88 ? -21.902 24.013 24.916 1.00 54.56 88 GLU A CA 1
ATOM 696 C C . GLU A 1 88 ? -23.012 23.215 25.621 1.00 54.56 88 GLU A C 1
ATOM 698 O O . GLU A 1 88 ? -24.192 23.483 25.409 1.00 54.56 88 GLU A O 1
ATOM 703 N N . MET A 1 89 ? -22.683 22.239 26.478 1.00 50.47 89 MET A N 1
ATOM 704 C CA . MET A 1 89 ? -23.698 21.555 27.291 1.00 50.47 89 MET A CA 1
ATOM 705 C C . MET A 1 89 ? -24.306 22.515 28.335 1.00 50.47 89 MET A C 1
ATOM 707 O O . MET A 1 89 ? -23.778 22.680 29.437 1.00 50.47 89 MET A O 1
ATOM 711 N N . GLU A 1 90 ? -25.443 23.119 27.972 1.00 44.91 90 GLU A N 1
ATOM 712 C CA . GLU A 1 90 ? -26.318 24.001 28.764 1.00 44.91 90 GLU A CA 1
ATOM 713 C C . GLU A 1 90 ? -27.071 23.287 29.913 1.00 44.91 90 GLU A C 1
ATOM 715 O O . GLU A 1 90 ? -28.224 23.592 30.196 1.00 44.91 90 GLU A O 1
ATOM 720 N N . ASP A 1 91 ? -26.438 22.368 30.643 1.00 44.41 91 ASP A N 1
ATOM 721 C CA . ASP A 1 91 ? -27.008 21.831 31.893 1.00 44.41 91 ASP A CA 1
ATOM 722 C C . ASP A 1 91 ? -26.437 22.577 33.109 1.00 44.41 91 ASP A C 1
ATOM 724 O O . ASP A 1 91 ? -25.891 21.993 34.050 1.00 44.41 91 ASP A 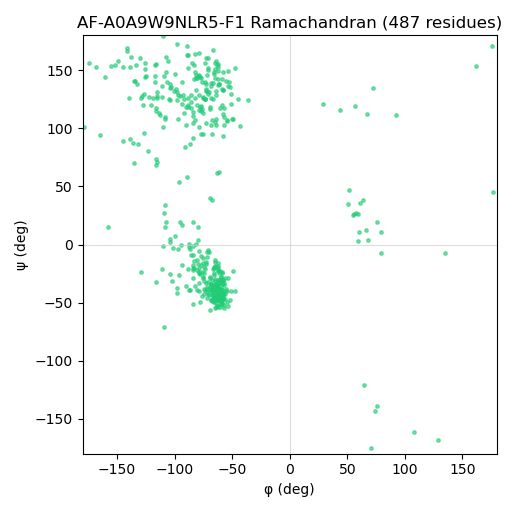O 1
ATOM 728 N N . GLN A 1 92 ? -26.546 23.909 33.100 1.00 45.44 92 GLN A N 1
ATOM 729 C CA . GLN A 1 92 ? -26.395 24.704 34.317 1.00 45.44 92 GLN A CA 1
ATOM 730 C C . GLN A 1 92 ? -27.718 25.396 34.649 1.00 45.44 92 GLN A C 1
ATOM 732 O O . GLN A 1 92 ? -28.261 26.105 33.803 1.00 45.44 92 GLN A O 1
ATOM 737 N N . PRO A 1 93 ? -28.250 25.221 35.875 1.00 43.34 93 PRO A N 1
ATOM 738 C CA . PRO A 1 93 ? -29.408 25.984 36.313 1.00 43.34 93 PRO A CA 1
ATOM 739 C C . PRO A 1 93 ? -29.073 27.477 36.230 1.00 43.34 93 PRO A C 1
ATOM 741 O O . PRO A 1 93 ? -28.002 27.894 36.682 1.00 43.34 93 PRO A O 1
ATOM 744 N N . GLU A 1 94 ? -29.978 28.270 35.650 1.00 40.72 94 GLU A N 1
ATOM 745 C CA . GLU A 1 94 ? -29.827 29.723 35.550 1.00 40.72 94 GLU A CA 1
ATOM 746 C C . GLU A 1 94 ? -29.480 30.315 36.928 1.00 40.72 94 GLU A C 1
ATOM 748 O O . GLU A 1 94 ? -30.313 30.343 37.836 1.00 40.72 94 GLU A O 1
ATOM 753 N N . GLY A 1 95 ? -28.226 30.753 37.098 1.00 44.34 95 GLY A N 1
ATOM 754 C CA . GLY A 1 95 ? -27.745 31.387 38.330 1.00 44.34 95 GLY A CA 1
ATOM 755 C C . GLY A 1 95 ? -26.385 30.923 38.863 1.00 44.34 95 GLY A C 1
ATOM 756 O O . GLY A 1 95 ? -25.886 31.548 39.798 1.00 44.34 95 GLY A O 1
ATOM 757 N N . ALA A 1 96 ? -25.755 29.884 38.307 1.00 44.25 96 ALA A N 1
ATOM 758 C CA . ALA A 1 96 ? -24.374 29.541 38.658 1.00 44.25 96 ALA A CA 1
ATOM 759 C C . ALA A 1 96 ? -23.385 30.419 37.869 1.00 44.25 96 ALA A C 1
ATOM 761 O O . ALA A 1 96 ? -23.452 30.496 36.645 1.00 44.25 96 ALA A O 1
ATOM 762 N N . GLU A 1 97 ? -22.471 31.110 38.561 1.00 44.22 97 GLU A N 1
ATOM 763 C CA . GLU A 1 97 ? -21.355 31.800 37.909 1.00 44.22 97 GLU A CA 1
ATOM 764 C C . GLU A 1 97 ? -20.632 30.830 36.964 1.00 44.22 97 GLU A C 1
ATOM 766 O O . GLU A 1 97 ? -20.233 29.742 37.387 1.00 44.22 97 GLU A O 1
ATOM 771 N N . ASN A 1 98 ? -20.424 31.265 35.715 1.00 49.22 98 ASN A N 1
ATOM 772 C CA . ASN A 1 98 ? -19.592 30.632 34.686 1.00 49.22 98 ASN A CA 1
ATOM 773 C C . ASN A 1 98 ? -18.118 30.556 35.138 1.00 49.22 98 ASN A C 1
ATOM 775 O O . ASN A 1 98 ? -17.212 31.166 34.568 1.00 49.22 98 ASN A O 1
ATOM 779 N N . THR A 1 99 ? -17.851 29.827 36.216 1.00 57.25 99 THR A N 1
ATOM 780 C CA . THR A 1 99 ? -16.503 29.538 36.673 1.00 57.25 99 THR A CA 1
ATOM 781 C C . THR A 1 99 ? -15.977 28.423 35.789 1.00 57.25 99 THR A C 1
ATOM 783 O O . THR A 1 99 ? -16.339 27.255 35.916 1.00 57.25 99 THR A O 1
ATOM 786 N N . MET A 1 100 ? -15.144 28.807 34.822 1.00 68.69 100 MET A N 1
ATOM 787 C CA . MET A 1 100 ? -14.421 27.875 33.965 1.00 68.69 100 MET A CA 1
ATOM 788 C C . MET A 1 100 ? -13.737 26.823 34.850 1.00 68.69 100 MET A C 1
ATOM 790 O O . MET A 1 100 ? -12.784 27.138 35.572 1.00 68.69 100 MET A O 1
ATOM 794 N N . ARG A 1 101 ? -14.253 25.585 34.829 1.00 77.69 101 ARG A N 1
ATOM 795 C CA . ARG A 1 101 ? -13.696 24.471 35.607 1.00 77.69 101 ARG A CA 1
ATOM 796 C C . ARG A 1 101 ? -12.213 24.359 35.281 1.00 77.69 101 ARG A C 1
ATOM 798 O O . ARG A 1 101 ? -11.807 24.491 34.127 1.00 77.69 101 ARG A O 1
ATOM 805 N N . THR A 1 102 ? -11.383 24.163 36.296 1.00 81.69 102 THR A N 1
ATOM 806 C CA . THR A 1 102 ? -9.930 24.144 36.129 1.00 81.69 102 THR A CA 1
ATOM 807 C C . THR A 1 102 ? -9.317 23.029 36.958 1.00 81.69 102 THR A C 1
ATOM 809 O O . THR A 1 102 ? -9.839 22.646 38.000 1.00 81.69 102 THR A O 1
ATOM 812 N N . ASN A 1 103 ? -8.166 22.530 36.524 1.00 85.81 103 ASN A N 1
ATOM 813 C CA . ASN A 1 103 ? -7.474 21.417 37.168 1.00 85.81 103 ASN A CA 1
ATOM 814 C C . ASN A 1 103 ? -6.673 21.812 38.424 1.00 85.81 103 ASN A C 1
ATOM 816 O O . ASN A 1 103 ? -6.005 20.961 38.997 1.00 85.81 103 ASN A O 1
ATOM 820 N N . ARG A 1 104 ? -6.723 23.076 38.869 1.00 87.25 104 ARG A N 1
ATOM 821 C CA . ARG A 1 104 ? -5.925 23.588 40.005 1.00 87.25 104 ARG A CA 1
ATOM 822 C C . ARG A 1 104 ? -6.151 22.834 41.318 1.00 87.25 104 ARG A C 1
ATOM 824 O O . ARG A 1 104 ? -5.243 22.793 42.138 1.00 87.25 104 ARG A O 1
ATOM 831 N N . GLN A 1 105 ? -7.353 22.299 41.526 1.00 85.88 105 GLN A N 1
ATOM 832 C CA . GLN A 1 105 ? -7.737 21.573 42.744 1.00 85.88 105 GLN A CA 1
ATOM 833 C C . GLN A 1 105 ? -7.715 20.046 42.565 1.00 85.88 105 GLN A C 1
ATOM 835 O O . GLN A 1 105 ? -7.935 19.323 43.532 1.00 85.88 105 GLN A O 1
ATOM 840 N N . ILE A 1 106 ? -7.425 19.553 41.354 1.00 86.12 106 ILE A N 1
ATOM 841 C CA . ILE A 1 106 ? -7.360 18.117 41.075 1.00 86.12 106 ILE A CA 1
ATOM 842 C C . ILE A 1 106 ? -6.019 17.592 41.587 1.00 86.12 106 ILE A C 1
ATOM 844 O O . ILE A 1 106 ? -4.960 17.961 41.077 1.00 86.12 106 ILE A O 1
ATOM 848 N N . VAL A 1 107 ? -6.074 16.712 42.582 1.00 87.81 107 VAL A N 1
ATOM 849 C CA . VAL A 1 107 ? -4.913 15.984 43.104 1.00 87.81 107 VAL A CA 1
ATOM 850 C C . VAL A 1 107 ? -4.918 14.574 42.519 1.00 87.81 107 VAL A C 1
ATOM 852 O O . VAL A 1 107 ? -5.953 13.908 42.512 1.00 87.81 107 VAL A O 1
ATOM 855 N N . ASP A 1 108 ? -3.772 14.130 42.004 1.00 87.81 108 ASP A N 1
ATOM 856 C CA . ASP A 1 108 ? -3.604 12.776 41.471 1.00 87.81 108 ASP A CA 1
ATOM 857 C C . ASP A 1 108 ? -3.450 11.778 42.625 1.00 87.81 108 ASP A C 1
ATOM 859 O O . ASP A 1 108 ? -2.363 11.612 43.179 1.00 87.81 108 ASP A O 1
ATOM 863 N N . ASP A 1 109 ? -4.564 11.166 43.025 1.00 87.38 109 ASP A N 1
ATOM 864 C CA . ASP A 1 109 ? -4.606 10.139 44.061 1.00 87.38 109 ASP A CA 1
ATOM 865 C C . ASP A 1 109 ? -5.294 8.868 43.541 1.00 87.38 109 ASP A C 1
ATOM 867 O O . ASP A 1 109 ? -6.273 8.913 42.787 1.00 87.38 109 ASP A O 1
ATOM 871 N N . ALA A 1 110 ? -4.801 7.709 43.978 1.00 82.69 110 ALA A N 1
ATOM 872 C CA . ALA A 1 110 ? -5.352 6.406 43.614 1.00 82.69 110 ALA A CA 1
ATOM 873 C C . ALA A 1 110 ? -6.789 6.216 44.138 1.00 82.69 110 ALA A C 1
ATOM 875 O O . ALA A 1 110 ? -7.530 5.397 43.601 1.00 82.69 110 ALA A O 1
ATOM 876 N N . SER A 1 111 ? -7.197 7.002 45.141 1.00 84.19 111 SER A N 1
ATOM 877 C CA . SER A 1 111 ? -8.552 7.025 45.704 1.00 84.19 111 SER A CA 1
ATOM 878 C C . SER A 1 111 ? -9.610 7.666 44.788 1.00 84.19 111 SER A C 1
ATOM 880 O O . SER A 1 111 ? -10.806 7.556 45.058 1.00 84.19 111 SER A O 1
ATOM 882 N N . THR A 1 112 ? -9.198 8.321 43.692 1.00 87.62 112 THR A N 1
ATOM 883 C CA . THR A 1 112 ? -10.110 9.009 42.755 1.00 87.62 112 THR A CA 1
ATOM 884 C C . THR A 1 112 ? -11.060 8.063 42.022 1.00 87.62 112 THR A C 1
ATOM 886 O O . THR A 1 112 ? -12.177 8.452 41.675 1.00 87.62 112 THR A O 1
ATOM 889 N N . GLN A 1 113 ? -10.628 6.821 41.789 1.00 89.38 113 GLN A N 1
ATOM 890 C CA . GLN A 1 113 ? -11.463 5.752 41.262 1.00 89.38 113 GLN A CA 1
ATOM 891 C C . GLN A 1 113 ? -11.734 4.742 42.375 1.00 89.38 113 GLN A C 1
ATOM 893 O O . GLN A 1 113 ? -10.836 4.014 42.787 1.00 89.38 113 GLN A O 1
ATOM 898 N N . THR A 1 114 ? -12.979 4.703 42.845 1.00 88.94 114 THR A N 1
ATOM 899 C CA . THR A 1 114 ? -13.389 3.827 43.953 1.00 88.94 114 THR A CA 1
ATOM 900 C C . THR A 1 114 ? -13.537 2.367 43.530 1.00 88.94 114 THR A C 1
ATOM 902 O O . THR A 1 114 ? -13.309 1.473 44.339 1.00 88.94 114 THR A O 1
ATOM 905 N N . LEU A 1 115 ? -13.860 2.124 42.257 1.00 89.50 115 LEU A N 1
ATOM 906 C CA . LEU A 1 115 ? -14.070 0.786 41.716 1.00 89.50 115 LEU A CA 1
ATOM 907 C C . LEU A 1 115 ? -12.737 0.035 41.557 1.00 89.50 115 LEU A C 1
ATOM 909 O O . LEU A 1 115 ? -11.821 0.507 40.867 1.00 89.50 115 LEU A O 1
ATOM 913 N N . THR A 1 116 ? -12.631 -1.151 42.155 1.00 90.69 116 THR A N 1
ATOM 914 C CA . THR A 1 116 ? -11.385 -1.931 42.136 1.00 90.69 116 THR A CA 1
ATOM 915 C C . THR A 1 116 ? -11.177 -2.679 40.817 1.00 90.69 116 THR A C 1
ATOM 917 O O . THR A 1 116 ? -12.080 -2.852 39.998 1.00 90.69 116 THR A O 1
ATOM 920 N N . LEU A 1 117 ? -9.949 -3.159 40.579 1.00 88.31 117 LEU A N 1
ATOM 921 C CA . LEU A 1 117 ? -9.649 -3.947 39.380 1.00 88.31 117 LEU A CA 1
ATOM 922 C C . LEU A 1 117 ? -10.417 -5.276 39.364 1.00 88.31 117 LEU A C 1
ATOM 924 O O . LEU A 1 117 ? -10.875 -5.685 38.300 1.00 88.31 117 LEU A O 1
ATOM 928 N N . GLN A 1 118 ? -10.582 -5.910 40.529 1.00 89.94 118 GLN A N 1
ATOM 929 C CA . GLN A 1 118 ? -11.337 -7.157 40.682 1.00 89.94 118 GLN A CA 1
ATOM 930 C C . GLN A 1 118 ? -12.814 -6.942 40.342 1.00 89.94 118 GLN A C 1
ATOM 932 O O . GLN A 1 118 ? -13.346 -7.665 39.507 1.00 89.94 118 GLN A O 1
ATOM 937 N N . GLU A 1 119 ? -13.424 -5.872 40.856 1.00 89.75 119 GLU A N 1
ATOM 938 C CA . GLU A 1 119 ? -14.802 -5.493 40.518 1.00 89.75 119 GLU A CA 1
ATOM 939 C C . GLU A 1 119 ? -14.968 -5.212 39.016 1.00 89.75 119 GLU A C 1
ATOM 941 O O . GLU A 1 119 ? -15.941 -5.637 38.405 1.00 89.75 119 GLU A O 1
ATOM 946 N N . ILE A 1 120 ? -14.001 -4.554 38.362 1.00 86.94 120 ILE A N 1
ATOM 947 C CA . ILE A 1 120 ? -14.028 -4.354 36.899 1.00 86.94 120 ILE A CA 1
ATOM 948 C C . ILE A 1 120 ? -13.952 -5.686 36.144 1.00 86.94 120 ILE A C 1
ATOM 950 O O . ILE A 1 120 ? -14.541 -5.824 35.070 1.00 86.94 120 ILE A O 1
ATOM 954 N N . GLU A 1 121 ? -13.185 -6.652 36.641 1.00 86.06 121 GLU A N 1
ATOM 955 C CA . GLU A 1 121 ? -13.104 -7.984 36.041 1.00 86.06 121 GLU A CA 1
ATOM 956 C C . GLU A 1 121 ? -14.376 -8.799 36.258 1.00 86.06 121 GLU A C 1
ATOM 958 O O . GLU A 1 121 ? -14.792 -9.509 35.344 1.00 86.06 121 GLU A O 1
ATOM 963 N N . GLU A 1 122 ? -15.013 -8.664 37.416 1.00 86.75 122 GLU A N 1
ATOM 964 C CA . GLU A 1 122 ? -16.324 -9.242 37.706 1.00 86.75 122 GLU A CA 1
ATOM 965 C C . GLU A 1 122 ? -17.401 -8.608 36.828 1.00 86.75 122 GLU A C 1
ATOM 967 O O . GLU A 1 122 ? -18.128 -9.332 36.161 1.00 86.75 122 GLU A O 1
ATOM 972 N N . LEU A 1 123 ? -17.416 -7.283 36.666 1.00 84.44 123 LEU A N 1
ATOM 973 C CA . LEU A 1 123 ? -18.333 -6.591 35.754 1.00 84.44 123 LEU A CA 1
ATOM 974 C C . LEU A 1 123 ? -18.172 -7.028 34.294 1.00 84.44 123 LEU A C 1
ATOM 976 O O . LEU A 1 123 ? -19.144 -7.030 33.546 1.00 84.44 123 LEU A O 1
ATOM 980 N N . LYS A 1 124 ? -16.966 -7.422 33.873 1.00 82.06 124 LYS A N 1
ATOM 981 C CA . LYS A 1 124 ? -16.742 -8.008 32.540 1.00 82.06 124 LYS A CA 1
ATOM 982 C C . LYS A 1 124 ? -17.260 -9.444 32.410 1.00 82.06 124 LYS A C 1
ATOM 984 O O . LYS A 1 124 ? -17.396 -9.906 31.280 1.00 82.06 124 LYS A O 1
ATOM 989 N N . LYS A 1 125 ? -17.449 -10.157 33.526 1.00 77.62 125 LYS A N 1
ATOM 990 C CA . LYS A 1 125 ? -17.896 -11.559 33.587 1.00 77.62 125 LYS A CA 1
ATOM 991 C C . LYS A 1 125 ? -19.399 -11.691 33.864 1.00 77.62 125 LYS A C 1
ATOM 993 O O . LYS A 1 125 ? -20.027 -12.561 33.274 1.00 77.62 125 LYS A O 1
ATOM 998 N N . GLU A 1 126 ? -19.941 -10.887 34.781 1.00 68.19 126 GLU A N 1
ATOM 999 C CA . GLU A 1 126 ? -21.317 -10.970 35.295 1.00 68.19 126 GLU A CA 1
ATOM 1000 C C . GLU A 1 126 ? -22.326 -10.204 34.449 1.00 68.19 126 GLU A C 1
ATOM 1002 O O . GLU A 1 126 ? -23.445 -10.676 34.245 1.00 68.19 126 GLU A O 1
ATOM 1007 N N . ALA A 1 127 ? -21.952 -9.029 33.937 1.00 53.03 127 ALA A N 1
ATOM 1008 C CA . ALA A 1 127 ? -22.771 -8.397 32.923 1.00 53.03 127 ALA A CA 1
ATOM 1009 C C . ALA A 1 127 ? -22.636 -9.244 31.654 1.00 53.03 127 ALA A C 1
ATOM 1011 O O . ALA A 1 127 ? -21.520 -9.530 31.218 1.00 53.03 127 ALA A O 1
ATOM 1012 N N . GLY A 1 128 ? -23.755 -9.597 31.021 1.00 54.38 128 GLY A N 1
ATOM 1013 C CA . GLY A 1 128 ? -23.793 -9.930 29.593 1.00 54.38 128 GLY A CA 1
ATOM 1014 C C . GLY A 1 128 ? -23.399 -8.699 28.766 1.00 54.38 128 GLY A C 1
ATOM 1015 O O . GLY A 1 128 ? -24.203 -8.168 28.010 1.00 54.38 128 GLY A O 1
ATOM 1016 N N . GLY A 1 129 ? -22.172 -8.227 28.982 1.00 51.38 129 GLY A N 1
ATOM 1017 C CA . GLY A 1 129 ? -21.658 -6.872 28.898 1.00 51.38 129 GLY A CA 1
ATOM 1018 C C . GLY A 1 129 ? -22.085 -6.024 27.717 1.00 51.38 129 GLY A C 1
ATOM 1019 O O . GLY A 1 129 ? -21.443 -5.962 26.667 1.00 51.38 129 GLY A O 1
ATOM 1020 N N . ALA A 1 130 ? -23.031 -5.137 28.001 1.00 69.38 130 ALA A N 1
ATOM 1021 C CA . ALA A 1 130 ? -22.989 -3.837 27.371 1.00 69.38 130 ALA A CA 1
ATOM 1022 C C . ALA A 1 130 ? -21.754 -3.105 27.922 1.00 69.38 130 ALA A C 1
ATOM 1024 O O . ALA A 1 130 ? -21.751 -2.642 29.061 1.00 69.38 130 ALA A O 1
ATOM 1025 N N . GLY A 1 131 ? -20.693 -2.957 27.118 1.00 78.88 131 GLY A N 1
ATOM 1026 C CA . GLY A 1 131 ? -19.523 -2.138 27.482 1.00 78.88 131 GLY A CA 1
ATOM 1027 C C . GLY A 1 131 ? -19.908 -0.735 27.980 1.00 78.88 131 GLY A C 1
ATOM 1028 O O . GLY A 1 131 ? -19.182 -0.134 28.768 1.00 78.88 131 GLY A O 1
ATOM 1029 N N . LYS A 1 132 ? -21.097 -0.259 27.592 1.00 83.94 132 LYS A N 1
ATOM 1030 C CA . LYS A 1 132 ? -21.759 0.950 28.091 1.00 83.94 132 LYS A CA 1
ATOM 1031 C C . LYS A 1 132 ? -22.029 0.946 29.598 1.00 83.94 132 LYS A C 1
ATOM 1033 O O . LYS A 1 132 ? -21.755 1.950 30.241 1.00 83.94 132 LYS A O 1
ATOM 1038 N N . GLU A 1 133 ? -22.507 -0.155 30.172 1.00 86.25 133 GLU A N 1
ATOM 1039 C CA . GLU A 1 133 ? -22.804 -0.253 31.611 1.00 86.25 133 GLU A CA 1
ATOM 1040 C C . GLU A 1 133 ? -21.529 -0.180 32.451 1.00 86.25 133 GLU A C 1
ATOM 1042 O O . GLU A 1 133 ? -21.489 0.492 33.480 1.00 86.25 133 GLU A O 1
ATOM 1047 N N . ILE A 1 134 ? -20.454 -0.818 31.976 1.00 88.00 134 ILE A N 1
ATOM 1048 C CA . ILE A 1 134 ? -19.134 -0.736 32.612 1.00 88.00 134 ILE A CA 1
ATOM 1049 C C . ILE A 1 134 ? -18.644 0.714 32.604 1.00 88.00 134 ILE A C 1
ATOM 1051 O O . ILE A 1 134 ? -18.115 1.199 33.601 1.00 88.00 134 ILE A O 1
ATOM 1055 N N . ILE A 1 135 ? -18.818 1.419 31.483 1.00 89.31 135 ILE A N 1
ATOM 1056 C CA . ILE A 1 135 ? -18.417 2.823 31.359 1.00 89.31 135 ILE A CA 1
ATOM 1057 C C . ILE A 1 135 ? -19.250 3.707 32.293 1.00 89.31 135 ILE A C 1
ATOM 1059 O O . ILE A 1 135 ? -18.658 4.522 32.994 1.00 89.31 135 ILE A O 1
ATOM 1063 N N . ALA A 1 136 ? -20.571 3.515 32.350 1.00 89.69 136 ALA A N 1
ATOM 1064 C CA . ALA A 1 136 ? -21.461 4.261 33.239 1.00 89.69 136 ALA A CA 1
ATOM 1065 C C . ALA A 1 136 ? -21.060 4.089 34.711 1.00 89.69 136 ALA A C 1
ATOM 1067 O O . ALA A 1 136 ? -20.767 5.079 35.375 1.00 89.69 136 ALA A O 1
ATOM 1068 N N . LYS A 1 137 ? -20.888 2.844 35.178 1.00 90.94 137 LYS A N 1
ATOM 1069 C CA . LYS A 1 137 ? -20.430 2.564 36.549 1.00 90.94 137 LYS A CA 1
ATOM 1070 C C . LYS A 1 137 ? -19.072 3.198 36.855 1.00 90.94 137 LYS A C 1
ATOM 1072 O O . LYS A 1 137 ? -18.898 3.768 37.922 1.00 90.94 137 LYS A O 1
ATOM 1077 N N . ILE A 1 138 ? -18.118 3.137 35.919 1.00 90.81 138 ILE A N 1
ATOM 1078 C CA . ILE A 1 138 ? -16.783 3.749 36.076 1.00 90.81 138 ILE A CA 1
ATOM 1079 C C . ILE A 1 138 ? -16.851 5.279 36.173 1.00 90.81 138 ILE A C 1
ATOM 1081 O O . ILE A 1 138 ? -15.990 5.879 36.824 1.00 90.81 138 ILE A O 1
ATOM 1085 N N . LEU A 1 139 ? -17.794 5.909 35.467 1.00 90.12 139 LEU A N 1
ATOM 1086 C CA . LEU A 1 139 ? -18.010 7.356 35.510 1.00 90.12 139 LEU A CA 1
ATOM 1087 C C . LEU A 1 139 ? -18.699 7.766 36.817 1.00 90.12 139 LEU A C 1
ATOM 1089 O O . LEU A 1 139 ? -18.251 8.721 37.443 1.00 90.12 139 LEU A O 1
ATOM 1093 N N . GLU A 1 140 ? -19.709 7.015 37.258 1.00 90.88 140 GLU A N 1
ATOM 1094 C CA . GLU A 1 140 ? -20.412 7.224 38.534 1.00 90.88 140 GLU A CA 1
ATOM 1095 C C . GLU A 1 140 ? -19.487 7.059 39.748 1.00 90.88 140 GLU A C 1
ATOM 1097 O O . GLU A 1 140 ? -19.587 7.800 40.721 1.00 90.88 140 GLU A O 1
ATOM 1102 N N . SER A 1 141 ? -18.547 6.113 39.687 1.00 90.81 141 SER A N 1
ATOM 1103 C CA . SER A 1 141 ? -17.621 5.797 40.779 1.00 90.81 141 SER A CA 1
ATOM 1104 C C . SER A 1 141 ? -16.405 6.739 40.868 1.00 90.81 141 SER A C 1
ATOM 1106 O O . SER A 1 141 ? -15.540 6.555 41.734 1.00 90.81 141 SER A O 1
ATOM 1108 N N . HIS A 1 142 ? -16.309 7.735 39.978 1.00 91.12 142 HIS A N 1
ATOM 1109 C CA . HIS A 1 142 ? -15.195 8.681 39.907 1.00 91.12 142 HIS A CA 1
ATOM 1110 C C . HIS A 1 142 ? -15.473 9.942 40.739 1.00 91.12 142 HIS A C 1
ATOM 1112 O O . HIS A 1 142 ? -16.290 10.780 40.366 1.00 91.12 142 HIS A O 1
ATOM 1118 N N . THR A 1 143 ? -14.718 10.148 41.818 1.00 89.56 143 THR A N 1
ATOM 1119 C CA . THR A 1 143 ? -15.022 11.185 42.826 1.00 89.56 143 THR A CA 1
ATOM 1120 C C . THR A 1 143 ? -14.787 12.623 42.362 1.00 89.56 143 THR A C 1
ATOM 1122 O O . THR A 1 143 ? -15.503 13.516 42.788 1.00 89.56 143 THR A O 1
ATOM 1125 N N . ALA A 1 144 ? -13.807 12.852 41.485 1.00 87.00 144 ALA A N 1
ATOM 1126 C CA . ALA A 1 144 ? -13.444 14.183 40.977 1.00 87.00 144 ALA A CA 1
ATOM 1127 C C . ALA A 1 144 ? -13.850 14.381 39.503 1.00 87.00 144 ALA A C 1
ATOM 1129 O O . ALA A 1 144 ? -13.089 14.936 38.705 1.00 87.00 144 ALA A O 1
ATOM 1130 N N . LEU A 1 145 ? -14.976 13.792 39.080 1.00 85.50 145 LEU A N 1
ATOM 1131 C CA . LEU A 1 145 ? -15.430 13.870 37.684 1.00 85.50 145 LEU A CA 1
ATOM 1132 C C . LEU A 1 145 ? -15.979 15.270 37.361 1.00 85.50 145 LEU A C 1
ATOM 1134 O O . LEU A 1 145 ? -15.709 15.816 36.296 1.00 85.50 145 LEU A O 1
ATOM 1138 N N . ASP A 1 146 ? -16.690 15.857 38.317 1.00 84.94 146 ASP A N 1
ATOM 1139 C CA . ASP A 1 146 ? -17.278 17.197 38.312 1.00 84.94 146 ASP A CA 1
ATOM 1140 C C . ASP A 1 146 ? -16.232 18.317 38.215 1.00 84.94 146 ASP A C 1
ATOM 1142 O O . ASP A 1 146 ? -16.471 19.327 37.558 1.00 84.94 146 ASP A O 1
ATOM 1146 N N . GLN A 1 147 ? -15.047 18.116 38.795 1.00 86.00 147 GLN A N 1
ATOM 1147 C CA . GLN A 1 147 ? -13.932 19.069 38.733 1.00 86.00 147 GLN A CA 1
ATOM 1148 C C . GLN A 1 147 ? -13.260 19.130 37.353 1.00 86.00 147 GLN A C 1
ATOM 1150 O O . GLN A 1 147 ? -12.491 20.054 37.070 1.00 86.00 147 GLN A O 1
ATOM 1155 N N . LYS A 1 148 ? -13.515 18.146 36.479 1.00 86.44 148 LYS A N 1
ATOM 1156 C CA . LYS A 1 148 ? -12.925 18.114 35.140 1.00 86.44 148 LYS A CA 1
ATOM 1157 C C . LYS A 1 148 ? -13.548 19.174 34.246 1.00 86.44 148 LYS A C 1
ATOM 1159 O O . LYS A 1 148 ? -14.740 19.469 34.302 1.00 86.44 148 LYS A O 1
ATOM 1164 N N . THR A 1 149 ? -12.710 19.710 33.366 1.00 87.94 149 THR A N 1
ATOM 1165 C CA . THR A 1 149 ? -13.184 20.502 32.232 1.00 87.94 149 THR A CA 1
ATOM 1166 C C . THR A 1 149 ? -13.988 19.618 31.285 1.00 87.94 149 THR A C 1
ATOM 1168 O O . THR A 1 149 ? -13.766 18.406 31.244 1.00 87.94 149 THR A O 1
ATOM 1171 N N . ALA A 1 150 ? -14.868 20.223 30.495 1.00 83.81 150 ALA A N 1
ATOM 1172 C CA . ALA A 1 150 ? -15.707 19.504 29.543 1.00 83.81 150 ALA A CA 1
ATOM 1173 C C . ALA A 1 150 ? -14.847 18.696 28.531 1.00 83.81 150 ALA A C 1
ATOM 1175 O O . ALA A 1 150 ? -14.966 17.473 28.463 1.00 83.81 150 ALA A O 1
ATOM 1176 N N . PHE A 1 151 ? -13.797 19.301 27.954 1.00 82.94 151 PHE A N 1
ATOM 1177 C CA . PHE A 1 151 ? -12.774 18.582 27.168 1.00 82.94 151 PHE A CA 1
ATOM 1178 C C . PHE A 1 151 ? -12.109 17.399 27.906 1.00 82.94 151 PHE A C 1
ATOM 1180 O O . PHE A 1 151 ? -11.816 16.357 27.313 1.00 82.94 151 PHE A O 1
ATOM 1187 N N . SER A 1 152 ? -11.807 17.549 29.202 1.00 85.81 152 SER A N 1
ATOM 1188 C CA . SER A 1 152 ? -11.160 16.490 29.992 1.00 85.81 152 SER A CA 1
ATOM 1189 C C . SER A 1 152 ? -12.120 15.343 30.306 1.00 85.81 152 SER A C 1
ATOM 1191 O O . SER A 1 152 ? -11.679 14.191 30.388 1.00 85.81 152 SER A O 1
ATOM 1193 N N . LEU A 1 153 ? -13.407 15.652 30.483 1.00 86.88 153 LEU A N 1
ATOM 1194 C CA . LEU A 1 153 ? -14.491 14.685 30.617 1.00 86.88 153 LEU A CA 1
ATOM 1195 C C . LEU A 1 153 ? -14.644 13.892 29.313 1.00 86.88 153 LEU A C 1
ATOM 1197 O O . LEU A 1 153 ? -14.460 12.676 29.347 1.00 86.88 153 LEU A O 1
ATOM 1201 N N . ALA A 1 154 ? -14.824 14.572 28.176 1.00 85.81 154 ALA A N 1
ATOM 1202 C CA . ALA A 1 154 ? -14.956 13.956 26.854 1.00 85.81 154 ALA A CA 1
ATOM 1203 C C . ALA A 1 154 ? -13.774 13.025 26.542 1.00 85.81 154 ALA A C 1
ATOM 1205 O O . ALA A 1 154 ? -13.943 11.842 26.241 1.00 85.81 154 ALA A O 1
ATOM 1206 N N . LYS A 1 155 ? -12.539 13.508 26.742 1.00 87.81 155 LYS A N 1
ATOM 1207 C CA . LYS A 1 155 ? -11.315 12.707 26.569 1.00 87.81 155 LYS A CA 1
ATOM 1208 C C . LYS A 1 155 ? -11.271 11.480 27.486 1.00 87.81 155 LYS A C 1
ATOM 1210 O O . LYS A 1 155 ? -10.760 10.426 27.092 1.00 87.81 155 LYS A O 1
ATOM 1215 N N . TYR A 1 156 ? -11.746 11.604 28.728 1.00 89.44 156 TYR A N 1
ATOM 1216 C CA . TYR A 1 156 ? -11.815 10.483 29.666 1.00 89.44 156 TYR A CA 1
ATOM 1217 C C . TYR A 1 156 ? -12.853 9.454 29.209 1.00 89.44 156 TYR A C 1
ATOM 1219 O O . TYR A 1 156 ? -12.523 8.269 29.128 1.00 89.44 156 TYR A O 1
ATOM 1227 N N . THR A 1 157 ? -14.055 9.905 28.850 1.00 88.75 157 THR A N 1
ATOM 1228 C CA . THR A 1 157 ? -15.155 9.081 28.339 1.00 88.75 157 THR A CA 1
ATOM 1229 C C . THR A 1 157 ? -14.741 8.332 27.075 1.00 88.75 157 THR A C 1
ATOM 1231 O O . THR A 1 157 ? -14.846 7.104 27.045 1.00 88.75 157 THR A O 1
ATOM 1234 N N . LEU A 1 158 ? -14.152 9.017 26.091 1.00 87.00 158 LEU A N 1
ATOM 1235 C CA . LEU A 1 158 ? -13.636 8.426 24.853 1.00 87.00 158 LEU A CA 1
ATOM 1236 C C . LEU A 1 158 ? -12.618 7.318 25.148 1.00 87.00 158 LEU A C 1
ATOM 1238 O O . LEU A 1 158 ? -12.747 6.195 24.660 1.00 87.00 158 LEU A O 1
ATOM 1242 N N . ARG A 1 159 ? -11.655 7.555 26.049 1.00 88.75 159 ARG A N 1
ATOM 1243 C CA . ARG A 1 159 ? -10.682 6.520 26.447 1.00 88.75 159 ARG A CA 1
ATOM 1244 C C . ARG A 1 159 ? -11.360 5.279 27.043 1.00 88.75 159 ARG A C 1
ATOM 1246 O O . ARG A 1 159 ? -10.890 4.159 26.825 1.00 88.75 159 ARG A O 1
ATOM 1253 N N . LYS A 1 160 ? -12.430 5.447 27.829 1.00 90.44 160 LYS A N 1
ATOM 1254 C CA . LYS A 1 160 ? -13.191 4.324 28.406 1.00 90.44 160 LYS A CA 1
ATOM 1255 C C . LYS A 1 160 ? -14.013 3.606 27.338 1.00 90.44 160 LYS A C 1
ATOM 1257 O O . LYS A 1 160 ? -13.971 2.377 27.309 1.00 90.44 160 LYS A O 1
ATOM 1262 N N . ARG A 1 161 ? -14.645 4.346 26.420 1.00 88.50 161 ARG A N 1
ATOM 1263 C CA . ARG A 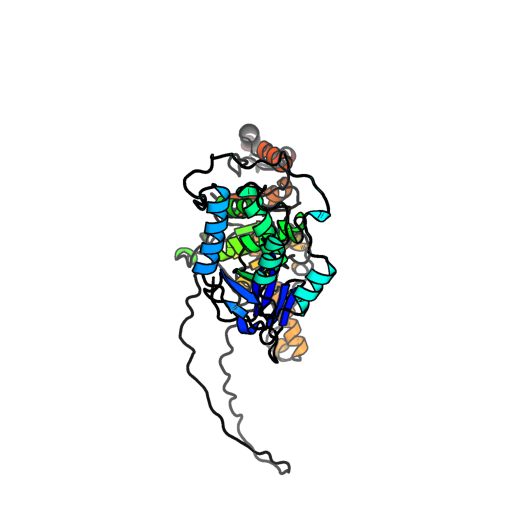1 161 ? -15.318 3.813 25.223 1.00 88.50 161 ARG A CA 1
ATOM 1264 C C . ARG A 1 161 ? -14.372 2.926 24.411 1.00 88.50 161 ARG A C 1
ATOM 1266 O O . ARG A 1 161 ? -14.659 1.744 24.248 1.00 88.50 161 ARG A O 1
ATOM 1273 N N . MET A 1 162 ? -13.186 3.418 24.046 1.00 88.44 162 MET A N 1
ATOM 1274 C CA . MET A 1 162 ? -12.174 2.651 23.295 1.00 88.44 162 MET A CA 1
ATOM 1275 C C . MET A 1 162 ? -11.691 1.372 24.007 1.00 88.44 162 MET A C 1
ATOM 1277 O O . MET A 1 162 ? -11.237 0.416 23.364 1.00 88.44 162 MET A O 1
ATOM 1281 N N . LYS A 1 163 ? -11.738 1.354 25.348 1.00 87.94 163 LYS A N 1
ATOM 1282 C CA . LYS A 1 163 ? -11.264 0.233 26.171 1.00 87.94 163 LYS A CA 1
ATOM 1283 C C . LYS A 1 163 ? -12.332 -0.836 26.407 1.00 87.94 163 LYS A C 1
ATOM 1285 O O . LYS A 1 163 ? -11.968 -2.010 26.444 1.00 87.94 163 LYS A O 1
ATOM 1290 N N . TYR A 1 164 ? -13.586 -0.439 26.624 1.00 87.62 164 TYR A N 1
ATOM 1291 C CA . TYR A 1 164 ? -14.646 -1.337 27.099 1.00 87.62 164 TYR A CA 1
ATOM 1292 C C . TYR A 1 164 ? -15.736 -1.634 26.065 1.00 87.62 164 TYR A C 1
ATOM 1294 O O . TYR A 1 164 ? -16.391 -2.664 26.195 1.00 87.62 164 TYR A O 1
ATOM 1302 N N . LEU A 1 165 ? -15.921 -0.805 25.030 1.00 87.88 165 LEU A N 1
ATOM 1303 C CA . LEU A 1 165 ? -16.844 -1.142 23.943 1.00 87.88 165 LEU A CA 1
ATOM 1304 C C . LEU A 1 165 ? -16.240 -2.228 23.051 1.00 87.88 165 LEU A C 1
ATOM 1306 O O . LEU A 1 165 ? -15.148 -2.075 22.501 1.00 87.88 165 LEU A O 1
ATOM 1310 N N . LYS A 1 166 ? -16.987 -3.317 22.867 1.00 89.38 166 LYS A N 1
ATOM 1311 C CA . LYS A 1 166 ? -16.660 -4.417 21.952 1.00 89.38 166 LYS A CA 1
ATOM 1312 C C . LYS A 1 166 ? -17.239 -4.139 20.564 1.00 89.38 166 LYS A C 1
ATOM 1314 O O . LYS A 1 166 ? -18.072 -4.886 20.059 1.00 89.38 166 LYS A O 1
ATOM 1319 N N . ARG A 1 167 ? -16.837 -3.012 19.974 1.00 91.19 167 ARG A N 1
ATOM 1320 C CA . ARG A 1 167 ? -17.263 -2.607 18.628 1.00 91.19 167 ARG A CA 1
ATOM 1321 C C . ARG A 1 167 ? -16.147 -2.798 17.612 1.00 91.19 167 ARG A C 1
ATOM 1323 O O . ARG A 1 167 ? -14.982 -2.822 17.987 1.00 91.19 167 ARG A O 1
ATOM 1330 N N . PHE A 1 168 ? -16.490 -2.912 16.340 1.00 94.75 168 PHE A N 1
ATOM 1331 C CA . PHE A 1 168 ? -15.537 -2.845 15.235 1.00 94.75 168 PHE A CA 1
ATOM 1332 C C . PHE A 1 168 ? -16.236 -2.393 13.957 1.00 94.75 168 PHE A C 1
ATOM 1334 O O . PHE A 1 168 ? -17.429 -2.630 13.788 1.00 94.75 168 PHE A O 1
ATOM 1341 N N . THR A 1 169 ? -15.494 -1.777 13.044 1.00 95.12 169 THR A N 1
ATOM 1342 C CA . THR A 1 169 ? -16.006 -1.352 11.737 1.00 95.12 169 THR A CA 1
ATOM 1343 C C . THR A 1 169 ? -15.298 -2.129 10.642 1.00 95.12 169 THR A C 1
ATOM 1345 O O . THR A 1 169 ? -14.070 -2.223 10.648 1.00 95.12 169 THR A O 1
ATOM 1348 N N . VAL A 1 170 ? -16.060 -2.690 9.704 1.00 95.12 170 VAL A N 1
ATOM 1349 C CA . VAL A 1 170 ? -15.489 -3.383 8.542 1.00 95.12 170 VAL A CA 1
ATOM 1350 C C . VAL A 1 170 ? -15.305 -2.381 7.410 1.00 95.12 170 VAL A C 1
ATOM 1352 O O . VAL A 1 170 ? -16.269 -1.792 6.931 1.00 95.12 170 VAL A O 1
ATOM 1355 N N . LEU A 1 171 ? -14.064 -2.185 6.990 1.00 93.88 171 LEU A N 1
ATOM 1356 C CA . LEU A 1 171 ? -13.658 -1.300 5.908 1.00 93.88 171 LEU A CA 1
ATOM 1357 C C . LEU A 1 171 ? -13.247 -2.131 4.685 1.00 93.88 171 LEU A C 1
ATOM 1359 O O . LEU A 1 171 ? -12.736 -3.253 4.846 1.00 93.88 171 LEU A O 1
ATOM 1363 N N . PRO A 1 172 ? -13.456 -1.606 3.466 1.00 92.25 172 PRO A N 1
ATOM 1364 C CA . PRO A 1 172 ? -12.905 -2.237 2.282 1.00 92.25 172 PRO A CA 1
ATOM 1365 C C . PRO A 1 172 ? -11.380 -2.221 2.374 1.00 92.25 172 PRO A C 1
ATOM 1367 O O . PRO A 1 172 ? -10.777 -1.338 2.984 1.00 92.25 172 PRO A O 1
ATOM 1370 N N . LEU A 1 173 ? -10.754 -3.235 1.788 1.00 90.62 173 LEU A N 1
ATOM 1371 C CA . LEU A 1 173 ? -9.311 -3.251 1.653 1.00 90.62 173 LEU A CA 1
ATOM 1372 C C . LEU A 1 173 ? -8.927 -2.584 0.335 1.00 90.62 173 LEU A C 1
ATOM 1374 O O . LEU A 1 173 ? -9.032 -3.197 -0.726 1.00 90.62 173 LEU A O 1
ATOM 1378 N N . ASP A 1 174 ? -8.472 -1.348 0.441 1.00 87.94 174 ASP A N 1
ATOM 1379 C CA . ASP A 1 174 ? -7.935 -0.545 -0.649 1.00 87.94 174 ASP A CA 1
ATOM 1380 C C . ASP A 1 174 ? -6.418 -0.343 -0.482 1.00 87.94 174 ASP A C 1
ATOM 1382 O O . ASP A 1 174 ? -5.777 -0.837 0.461 1.00 87.94 174 ASP A O 1
ATOM 1386 N N . VAL A 1 175 ? -5.816 0.367 -1.434 1.00 87.81 175 VAL A N 1
ATOM 1387 C CA . VAL A 1 175 ? -4.382 0.692 -1.408 1.00 87.81 175 VAL A CA 1
ATOM 1388 C C . VAL A 1 175 ? -4.028 1.501 -0.179 1.00 87.81 175 VAL A C 1
ATOM 1390 O O . VAL A 1 175 ? -3.051 1.180 0.494 1.00 87.81 175 VAL A O 1
ATOM 1393 N N . SER A 1 176 ? -4.820 2.530 0.105 1.00 89.38 176 SER A N 1
ATOM 1394 C CA . SER A 1 176 ? -4.575 3.492 1.172 1.00 89.38 176 SER A CA 1
ATOM 1395 C C . SER A 1 176 ? -4.635 2.827 2.542 1.00 89.38 176 SER A C 1
ATOM 1397 O O . SER A 1 176 ? -3.741 2.994 3.369 1.00 89.38 176 SER A O 1
ATOM 1399 N N . THR A 1 177 ? -5.625 1.970 2.772 1.00 91.31 177 THR A N 1
ATOM 1400 C CA . THR A 1 177 ? -5.770 1.185 3.999 1.00 91.31 177 THR A CA 1
ATOM 1401 C C . THR A 1 177 ? -4.630 0.188 4.143 1.00 91.31 177 THR A C 1
ATOM 1403 O O . THR A 1 177 ? -4.078 0.056 5.236 1.00 91.31 177 THR A O 1
ATOM 1406 N N . LEU A 1 178 ? -4.215 -0.488 3.063 1.00 91.50 178 LEU A N 1
ATOM 1407 C CA . LEU A 1 178 ? -3.048 -1.368 3.122 1.00 91.50 178 LEU A CA 1
ATOM 1408 C C . LEU A 1 178 ? -1.758 -0.582 3.404 1.00 91.50 178 LEU A C 1
ATOM 1410 O O . LEU A 1 178 ? -0.947 -1.036 4.211 1.00 91.50 178 LEU A O 1
ATOM 1414 N N . ALA A 1 179 ? -1.560 0.570 2.763 1.00 90.38 179 ALA A N 1
ATOM 1415 C CA . ALA A 1 179 ? -0.398 1.431 2.958 1.00 90.38 179 ALA A CA 1
ATOM 1416 C C . ALA A 1 179 ? -0.303 1.900 4.413 1.00 90.38 179 ALA A C 1
ATOM 1418 O O . ALA A 1 179 ? 0.717 1.684 5.069 1.00 90.38 179 ALA A O 1
ATOM 1419 N N . ASN A 1 180 ? -1.403 2.437 4.944 1.00 91.50 180 ASN A N 1
ATOM 1420 C CA . ASN A 1 180 ? -1.509 2.886 6.327 1.00 91.50 180 ASN A CA 1
ATOM 1421 C C . ASN A 1 180 ? -1.304 1.733 7.317 1.00 91.50 180 ASN A C 1
ATOM 1423 O O . ASN A 1 180 ? -0.582 1.888 8.298 1.00 91.50 180 ASN A O 1
ATOM 1427 N N . PHE A 1 181 ? -1.858 0.548 7.041 1.00 92.88 181 PHE A N 1
ATOM 1428 C CA . PHE A 1 181 ? -1.629 -0.644 7.861 1.00 92.88 181 PHE A CA 1
ATOM 1429 C C . PHE A 1 181 ? -0.154 -1.071 7.877 1.00 92.88 181 PHE A C 1
ATOM 1431 O O . PHE A 1 181 ? 0.398 -1.391 8.932 1.00 92.88 181 PHE A O 1
ATOM 1438 N N . MET A 1 182 ? 0.502 -1.083 6.713 1.00 91.56 182 MET A N 1
ATOM 1439 C CA . MET A 1 182 ? 1.919 -1.428 6.615 1.00 91.56 182 MET A CA 1
ATOM 1440 C C . MET A 1 182 ? 2.790 -0.423 7.374 1.00 91.56 182 MET A C 1
ATOM 1442 O O . MET A 1 182 ? 3.683 -0.852 8.102 1.00 91.56 182 MET A O 1
ATOM 1446 N N . LEU A 1 183 ? 2.487 0.872 7.253 1.00 91.31 183 LEU A N 1
ATOM 1447 C CA . LEU A 1 183 ? 3.209 1.962 7.905 1.00 91.31 183 LEU A CA 1
ATOM 1448 C C . LEU A 1 183 ? 3.021 1.973 9.431 1.00 91.31 183 LEU A C 1
ATOM 1450 O O . LEU A 1 183 ? 3.996 2.100 10.164 1.00 91.31 183 LEU A O 1
ATOM 1454 N N . ALA A 1 184 ? 1.781 1.846 9.912 1.00 91.06 184 ALA A N 1
ATOM 1455 C CA . ALA A 1 184 ? 1.456 2.042 11.324 1.00 91.06 184 ALA A CA 1
ATOM 1456 C C . ALA A 1 184 ? 1.555 0.764 12.169 1.00 91.06 184 ALA A C 1
ATOM 1458 O O . ALA A 1 184 ? 1.934 0.837 13.337 1.00 91.06 184 ALA A O 1
ATOM 1459 N N . GLU A 1 185 ? 1.196 -0.402 11.619 1.00 89.44 185 GLU A N 1
ATOM 1460 C CA . GLU A 1 185 ? 0.973 -1.603 12.439 1.00 89.44 185 GLU A CA 1
ATOM 1461 C C . GLU A 1 185 ? 1.923 -2.758 12.170 1.00 89.44 185 GLU A C 1
ATOM 1463 O O . GLU A 1 185 ? 2.186 -3.552 13.075 1.00 89.44 185 GLU A O 1
ATOM 1468 N N . LYS A 1 186 ? 2.386 -2.908 10.926 1.00 89.81 186 LYS A N 1
ATOM 1469 C CA . LYS A 1 186 ? 3.075 -4.129 10.506 1.00 89.81 186 LYS A CA 1
ATOM 1470 C C . LYS A 1 186 ? 4.566 -3.948 10.278 1.00 89.81 186 LYS A C 1
ATOM 1472 O O . LYS A 1 186 ? 5.351 -4.549 11.002 1.00 89.81 186 LYS A O 1
ATOM 1477 N N . ASP A 1 187 ? 4.952 -3.241 9.220 1.00 88.75 187 ASP A N 1
ATOM 1478 C CA . ASP A 1 187 ? 6.352 -3.115 8.808 1.00 88.75 187 ASP A CA 1
ATOM 1479 C C . ASP A 1 187 ? 6.515 -1.962 7.807 1.00 88.75 187 ASP A C 1
ATOM 1481 O O . ASP A 1 187 ? 6.334 -2.139 6.597 1.00 88.75 187 ASP A O 1
ATOM 1485 N N . ALA A 1 188 ? 6.861 -0.786 8.330 1.00 90.38 188 ALA A N 1
ATOM 1486 C CA . ALA A 1 188 ? 7.090 0.422 7.544 1.00 90.38 188 ALA A CA 1
ATOM 1487 C C . ALA A 1 188 ? 8.344 0.319 6.660 1.00 90.38 188 ALA A C 1
ATOM 1489 O O . ALA A 1 188 ? 8.354 0.795 5.524 1.00 90.38 188 ALA A O 1
ATOM 1490 N N . GLY A 1 189 ? 9.393 -0.357 7.141 1.00 88.06 189 GLY A N 1
ATOM 1491 C CA . GLY A 1 189 ? 10.642 -0.522 6.393 1.00 88.06 189 GLY A CA 1
ATOM 1492 C C . GLY A 1 189 ? 10.420 -1.304 5.100 1.00 88.06 189 GLY A C 1
ATOM 1493 O O . GLY A 1 189 ? 10.981 -0.982 4.051 1.00 88.06 189 GLY A O 1
ATOM 1494 N N . ARG A 1 190 ? 9.502 -2.274 5.135 1.00 85.12 190 ARG A N 1
ATOM 1495 C CA . ARG A 1 190 ? 9.074 -3.024 3.953 1.00 85.12 190 ARG A CA 1
ATOM 1496 C C . ARG A 1 190 ? 8.349 -2.184 2.900 1.00 85.12 190 ARG A C 1
ATOM 1498 O O . ARG A 1 190 ? 8.259 -2.619 1.760 1.00 85.12 190 ARG A O 1
ATOM 1505 N N . THR A 1 191 ? 7.826 -1.010 3.226 1.00 86.31 191 THR A N 1
ATOM 1506 C CA . THR A 1 191 ? 7.216 -0.097 2.244 1.00 86.31 191 THR A CA 1
ATOM 1507 C C . THR A 1 191 ? 8.075 1.137 1.997 1.00 86.31 191 THR A C 1
ATOM 1509 O O . THR A 1 191 ? 7.596 2.094 1.396 1.00 86.31 191 THR A O 1
ATOM 1512 N N . MET A 1 192 ? 9.348 1.110 2.423 1.00 89.12 192 MET A N 1
ATOM 1513 C CA . MET A 1 192 ? 10.260 2.263 2.412 1.00 89.12 192 MET A CA 1
ATOM 1514 C C . MET A 1 192 ? 9.626 3.500 3.064 1.00 89.12 192 MET A C 1
ATOM 1516 O O . MET A 1 192 ? 9.816 4.617 2.586 1.00 89.12 192 MET A O 1
ATOM 1520 N N . GLU A 1 193 ? 8.811 3.271 4.098 1.00 89.94 193 GLU A N 1
ATOM 1521 C CA . GLU A 1 193 ? 8.095 4.299 4.863 1.00 89.94 193 GLU A CA 1
ATOM 1522 C C . GLU A 1 193 ? 7.217 5.217 3.993 1.00 89.94 193 GLU A C 1
ATOM 1524 O O . GLU A 1 193 ? 6.925 6.360 4.343 1.00 89.94 193 GLU A O 1
ATOM 1529 N N . MET A 1 194 ? 6.783 4.710 2.834 1.00 88.81 194 MET A N 1
ATOM 1530 C CA . MET A 1 194 ? 5.944 5.456 1.909 1.00 88.81 194 MET A CA 1
ATOM 1531 C C . MET A 1 194 ? 4.562 5.677 2.520 1.00 88.81 194 MET A C 1
ATOM 1533 O O . MET A 1 194 ? 3.895 4.725 2.936 1.00 88.81 194 MET A O 1
ATOM 1537 N N . ARG A 1 195 ? 4.147 6.943 2.567 1.00 90.94 195 ARG A N 1
ATOM 1538 C CA . ARG A 1 195 ? 2.837 7.364 3.062 1.00 90.94 195 ARG A CA 1
ATOM 1539 C C . ARG A 1 195 ? 1.811 7.381 1.931 1.00 90.94 195 ARG A C 1
ATOM 1541 O O . ARG A 1 195 ? 2.177 7.361 0.754 1.00 90.94 195 ARG A O 1
ATOM 1548 N N . ASP A 1 196 ? 0.537 7.402 2.294 1.00 89.75 196 ASP A N 1
ATOM 1549 C CA . ASP A 1 196 ? -0.578 7.316 1.348 1.00 89.75 196 ASP A CA 1
ATOM 1550 C C . ASP A 1 196 ? -0.542 8.438 0.296 1.00 89.75 196 ASP A C 1
ATOM 1552 O O . ASP A 1 196 ? -0.635 8.191 -0.906 1.00 89.75 196 ASP A O 1
ATOM 1556 N N . GLU A 1 197 ? -0.253 9.669 0.720 1.00 91.56 197 GLU A N 1
ATOM 1557 C CA . GLU A 1 197 ? -0.135 10.813 -0.180 1.00 91.56 197 GLU A CA 1
ATOM 1558 C C . GLU A 1 197 ? 1.038 10.682 -1.159 1.00 91.56 197 GLU A C 1
ATOM 1560 O O . GLU A 1 197 ? 0.937 11.134 -2.299 1.00 91.56 197 GLU A O 1
ATOM 1565 N N . HIS A 1 198 ? 2.133 10.021 -0.760 1.00 90.38 198 HIS A N 1
ATOM 1566 C CA . HIS A 1 198 ? 3.254 9.753 -1.661 1.00 90.38 198 HIS A CA 1
ATOM 1567 C C . HIS A 1 198 ? 2.861 8.731 -2.729 1.00 90.38 198 HIS A C 1
ATOM 1569 O O . HIS A 1 198 ? 3.234 8.898 -3.886 1.00 90.38 198 HIS A O 1
ATOM 1575 N N . ILE A 1 199 ? 2.090 7.697 -2.371 1.00 89.00 199 ILE A N 1
ATOM 1576 C CA . ILE A 1 199 ? 1.588 6.702 -3.330 1.00 89.00 199 ILE A CA 1
ATOM 1577 C C . ILE A 1 199 ? 0.645 7.373 -4.332 1.00 89.00 199 ILE A C 1
ATOM 1579 O O . ILE A 1 199 ? 0.793 7.171 -5.539 1.00 89.00 199 ILE A O 1
ATOM 1583 N N . GLY A 1 200 ? -0.288 8.195 -3.841 1.00 88.56 200 GLY A N 1
ATOM 1584 C CA . GLY A 1 200 ? -1.203 8.966 -4.680 1.00 88.56 200 GLY A CA 1
ATOM 1585 C C . GLY A 1 200 ? -0.457 9.909 -5.624 1.00 88.56 200 GLY A C 1
ATOM 1586 O O . GLY A 1 200 ? -0.674 9.875 -6.835 1.00 88.56 200 GLY A O 1
ATOM 1587 N N . LEU A 1 201 ? 0.492 10.690 -5.099 1.00 90.19 201 LEU A N 1
ATOM 1588 C CA . LEU A 1 201 ? 1.309 11.607 -5.893 1.00 90.19 201 LEU A CA 1
ATOM 1589 C C . LEU A 1 201 ? 2.141 10.866 -6.942 1.00 90.19 201 LEU A C 1
ATOM 1591 O O . LEU A 1 201 ? 2.203 11.297 -8.087 1.00 90.19 201 LEU A O 1
ATOM 1595 N N . LEU A 1 202 ? 2.744 9.734 -6.585 1.00 90.06 202 LEU A N 1
ATOM 1596 C CA . LEU A 1 202 ? 3.539 8.919 -7.497 1.00 90.06 202 LEU A CA 1
ATOM 1597 C C . LEU A 1 202 ? 2.680 8.322 -8.621 1.00 90.06 202 LEU A C 1
ATOM 1599 O O . LEU A 1 202 ? 3.120 8.275 -9.769 1.00 90.06 202 LEU A O 1
ATOM 1603 N N . GLY A 1 203 ? 1.439 7.935 -8.314 1.00 86.25 203 GLY A N 1
ATOM 1604 C CA . GLY A 1 203 ? 0.436 7.560 -9.309 1.00 86.25 203 GLY A CA 1
ATOM 1605 C C . GLY A 1 203 ? 0.093 8.719 -10.250 1.00 86.25 203 GLY A C 1
ATOM 1606 O O . GLY A 1 203 ? 0.127 8.546 -11.467 1.00 86.25 203 GLY A O 1
ATOM 1607 N N . CYS A 1 204 ? -0.159 9.913 -9.711 1.00 89.56 204 CYS A N 1
ATOM 1608 C CA . CYS A 1 204 ? -0.502 11.108 -10.488 1.00 89.56 204 CYS A CA 1
ATOM 1609 C C . CYS A 1 204 ? 0.658 11.619 -11.357 1.00 89.56 204 CYS A C 1
ATOM 1611 O O . CYS A 1 204 ? 0.474 11.842 -12.550 1.00 89.56 204 CYS A O 1
ATOM 1613 N N . LEU A 1 205 ? 1.863 11.764 -10.796 1.00 89.88 205 LEU A N 1
ATOM 1614 C CA . LEU A 1 205 ? 3.074 12.175 -11.521 1.00 89.88 205 LEU A CA 1
ATOM 1615 C C . LEU A 1 205 ? 3.509 11.114 -12.526 1.00 89.88 205 LEU A C 1
ATOM 1617 O O . LEU A 1 205 ? 3.961 11.432 -13.624 1.00 89.88 205 LEU A O 1
ATOM 1621 N N . GLY A 1 206 ? 3.319 9.844 -12.169 1.00 87.00 206 GLY A N 1
ATOM 1622 C CA . GLY A 1 206 ? 3.443 8.731 -13.089 1.00 87.00 206 GLY A CA 1
ATOM 1623 C C . GLY A 1 206 ? 2.387 8.771 -14.190 1.00 87.00 206 GLY A C 1
ATOM 1624 O O . GLY A 1 206 ? 2.590 8.109 -15.196 1.00 87.00 206 GLY A O 1
ATOM 1625 N N . ASN A 1 207 ? 1.316 9.561 -14.070 1.00 87.50 207 ASN A N 1
ATOM 1626 C CA . ASN A 1 207 ? 0.153 9.612 -14.958 1.00 87.50 207 ASN A CA 1
ATOM 1627 C C . ASN A 1 207 ? -0.606 8.275 -15.027 1.00 87.50 207 ASN A C 1
ATOM 1629 O O . ASN A 1 207 ? -1.015 7.880 -16.101 1.00 87.50 207 ASN A O 1
ATOM 1633 N N . VAL A 1 208 ? -0.728 7.493 -13.953 1.00 84.25 208 VAL A N 1
ATOM 1634 C CA . VAL A 1 208 ? -1.295 6.131 -14.031 1.00 84.25 208 VAL A CA 1
ATOM 1635 C C . VAL A 1 208 ? -2.791 6.128 -14.344 1.00 84.25 208 VAL A C 1
ATOM 1637 O O . VAL A 1 208 ? -3.598 6.606 -13.553 1.00 84.25 208 VAL A O 1
ATOM 1640 N N . HIS A 1 209 ? -3.158 5.531 -15.480 1.00 79.19 209 HIS A N 1
ATOM 1641 C CA . HIS A 1 209 ? -4.539 5.432 -15.950 1.00 79.19 209 HIS A CA 1
ATOM 1642 C C . HIS A 1 209 ? -4.766 4.159 -16.777 1.00 79.19 209 HIS A C 1
ATOM 1644 O O . HIS A 1 209 ? -3.829 3.619 -17.377 1.00 79.19 209 HIS A O 1
ATOM 1650 N N . HIS A 1 210 ? -6.027 3.725 -16.870 1.00 80.00 210 HIS A N 1
ATOM 1651 C CA . HIS A 1 210 ? -6.458 2.752 -17.873 1.00 80.00 210 HIS A CA 1
ATOM 1652 C C . HIS A 1 210 ? -6.285 3.348 -19.278 1.00 80.00 210 HIS A C 1
ATOM 1654 O O . HIS A 1 210 ? -6.762 4.450 -19.547 1.00 80.00 210 HIS A O 1
ATOM 1660 N N . GLY A 1 211 ? -5.622 2.645 -20.195 1.00 66.44 211 GLY A N 1
ATOM 1661 C CA . GLY A 1 211 ? -5.495 3.075 -21.593 1.00 66.44 211 GLY A CA 1
ATOM 1662 C C . GLY A 1 211 ? -6.737 2.801 -22.450 1.00 66.44 211 GLY A C 1
ATOM 1663 O O . GLY A 1 211 ? -6.781 3.220 -23.603 1.00 66.44 211 GLY A O 1
ATOM 1664 N N . GLY A 1 212 ? -7.753 2.112 -21.910 1.00 63.81 212 GLY A N 1
ATOM 1665 C CA . GLY A 1 212 ? -8.931 1.690 -22.675 1.00 63.81 212 GLY A CA 1
ATOM 1666 C C . GLY A 1 212 ? -8.628 0.570 -23.675 1.00 63.81 212 GLY A C 1
ATOM 1667 O O . GLY A 1 212 ? -7.514 0.047 -23.733 1.00 63.81 212 GLY A O 1
ATOM 1668 N N . VAL A 1 213 ? -9.632 0.204 -24.476 1.00 56.00 213 VAL A N 1
ATOM 1669 C CA . VAL A 1 213 ? -9.444 -0.580 -25.707 1.00 56.00 213 VAL A CA 1
ATOM 1670 C C . VAL A 1 213 ? -9.265 0.432 -26.835 1.00 56.00 213 VAL A C 1
ATOM 1672 O O . VAL A 1 213 ? -10.232 0.858 -27.463 1.00 56.00 213 VAL A O 1
ATOM 1675 N N . SER A 1 214 ? -8.043 0.928 -27.024 1.00 44.16 214 SER A N 1
ATOM 1676 C CA . SER A 1 214 ? -7.812 1.979 -28.017 1.00 44.16 214 SER A CA 1
ATOM 1677 C C . SER A 1 214 ? -8.008 1.444 -29.438 1.00 44.16 214 SER A C 1
ATOM 1679 O O . SER A 1 214 ? -7.478 0.401 -29.800 1.00 44.16 214 SER A O 1
ATOM 1681 N N . THR A 1 215 ? -8.691 2.185 -30.310 1.00 46.09 215 THR A N 1
ATOM 1682 C CA . THR A 1 215 ? -8.766 1.874 -31.751 1.00 46.09 215 THR A CA 1
ATOM 1683 C C . THR A 1 215 ? -7.393 1.932 -32.438 1.00 46.09 215 THR A C 1
ATOM 1685 O O . THR A 1 215 ? -7.223 1.398 -33.534 1.00 46.09 215 THR A O 1
ATOM 1688 N N . THR A 1 216 ? -6.389 2.541 -31.793 1.00 46.09 216 THR A N 1
ATOM 1689 C CA . THR A 1 216 ? -4.987 2.550 -32.245 1.00 46.09 216 THR A CA 1
ATOM 1690 C C . THR A 1 216 ? -4.256 1.229 -32.016 1.00 46.09 216 THR A C 1
ATOM 1692 O O . THR A 1 216 ? -3.198 1.033 -32.609 1.00 46.09 216 THR A O 1
ATOM 1695 N N . ASP A 1 217 ? -4.824 0.287 -31.251 1.00 48.31 217 ASP A N 1
ATOM 1696 C CA . ASP A 1 217 ? -4.265 -1.064 -31.089 1.00 48.31 217 ASP A CA 1
ATOM 1697 C C . ASP A 1 217 ? -4.268 -1.869 -32.404 1.00 48.31 217 ASP A C 1
ATOM 1699 O O . ASP A 1 217 ? -3.580 -2.884 -32.518 1.00 48.31 217 ASP A O 1
ATOM 1703 N N . MET A 1 218 ? -4.996 -1.387 -33.422 1.00 46.75 218 MET A N 1
ATOM 1704 C CA . MET A 1 218 ? -4.961 -1.905 -34.793 1.00 46.75 218 MET A CA 1
ATOM 1705 C C . MET A 1 218 ? -3.728 -1.463 -35.601 1.00 46.75 218 MET A C 1
ATOM 1707 O O . MET A 1 218 ? -3.489 -2.003 -36.680 1.00 46.75 218 MET A O 1
ATOM 1711 N N . LEU A 1 219 ? -2.924 -0.515 -35.099 1.00 55.75 219 LEU A N 1
ATOM 1712 C CA . LEU A 1 219 ? -1.674 -0.066 -35.718 1.00 55.75 219 LEU A CA 1
ATOM 1713 C C . LEU A 1 219 ? -0.472 -0.535 -34.873 1.00 55.75 219 LEU A C 1
ATOM 1715 O O . LEU A 1 219 ? -0.119 0.118 -33.890 1.00 55.75 219 LEU A O 1
ATOM 1719 N N . PRO A 1 220 ? 0.235 -1.614 -35.272 1.00 55.53 220 PRO A N 1
ATOM 1720 C CA . PRO A 1 220 ? 1.332 -2.198 -34.487 1.00 55.53 220 PRO A CA 1
ATOM 1721 C C . PRO A 1 220 ? 2.488 -1.229 -34.184 1.00 55.53 220 PRO A C 1
ATOM 1723 O O . PRO A 1 220 ? 3.240 -1.419 -33.232 1.00 55.53 220 PRO A O 1
ATOM 1726 N N . ALA A 1 221 ? 2.656 -0.188 -35.005 1.00 51.34 221 ALA A N 1
ATOM 1727 C CA . ALA A 1 221 ? 3.734 0.788 -34.871 1.00 51.34 221 ALA A CA 1
ATOM 1728 C C . ALA A 1 221 ? 3.492 1.840 -33.773 1.00 51.34 221 ALA A C 1
ATOM 1730 O O . ALA A 1 221 ? 4.462 2.399 -33.271 1.00 51.34 221 ALA A O 1
ATOM 1731 N N . ALA A 1 222 ? 2.233 2.090 -33.398 1.00 50.94 222 ALA A N 1
ATOM 1732 C CA . ALA A 1 222 ? 1.843 3.095 -32.403 1.00 50.94 222 ALA A CA 1
ATOM 1733 C C . ALA A 1 222 ? 1.458 2.478 -31.047 1.00 50.94 222 ALA A C 1
ATOM 1735 O O . ALA A 1 222 ? 0.996 3.183 -30.153 1.00 50.94 222 ALA A O 1
ATOM 1736 N N . LYS A 1 223 ? 1.620 1.160 -30.905 1.00 59.78 223 LYS A N 1
ATOM 1737 C CA . LYS A 1 223 ? 1.265 0.436 -29.692 1.00 59.78 223 LYS A CA 1
ATOM 1738 C C . LYS A 1 223 ? 2.327 0.657 -28.622 1.00 59.78 223 LYS A C 1
ATOM 1740 O O . LYS A 1 223 ? 3.498 0.329 -28.830 1.00 59.78 223 LYS A O 1
ATOM 1745 N N . ALA A 1 224 ? 1.905 1.234 -27.507 1.00 59.78 224 ALA A N 1
ATOM 1746 C CA . ALA A 1 224 ? 2.736 1.364 -26.330 1.00 59.78 224 ALA A CA 1
ATOM 1747 C C . ALA A 1 224 ? 2.731 0.064 -25.524 1.00 59.78 224 ALA A C 1
ATOM 1749 O O . ALA A 1 224 ? 1.701 -0.602 -25.400 1.00 59.78 224 ALA A O 1
ATOM 1750 N N . ASN A 1 225 ? 3.876 -0.280 -24.939 1.00 62.31 225 ASN A N 1
ATOM 1751 C CA . ASN A 1 225 ? 4.053 -1.505 -24.151 1.00 62.31 225 ASN A CA 1
ATOM 1752 C C . ASN A 1 225 ? 3.598 -1.330 -22.685 1.00 62.31 225 ASN A C 1
ATOM 1754 O O . ASN A 1 225 ? 3.972 -2.094 -21.786 1.00 62.31 225 ASN A O 1
ATOM 1758 N N . GLY A 1 226 ? 2.768 -0.312 -22.438 1.00 70.94 226 GLY A N 1
ATOM 1759 C CA . GLY A 1 226 ? 2.254 0.051 -21.127 1.00 70.94 226 GLY A CA 1
ATOM 1760 C C . GLY A 1 226 ? 3.312 0.726 -20.261 1.00 70.94 226 GLY A C 1
ATOM 1761 O O . GLY A 1 226 ? 4.131 1.511 -20.738 1.00 70.94 226 GLY A O 1
ATOM 1762 N N . ARG A 1 227 ? 3.291 0.440 -18.957 1.00 73.69 227 ARG A N 1
ATOM 1763 C CA . ARG A 1 227 ? 4.119 1.141 -17.964 1.00 73.69 227 ARG A CA 1
ATOM 1764 C C . ARG A 1 227 ? 5.230 0.275 -17.420 1.00 73.69 227 ARG A C 1
ATOM 1766 O O . ARG A 1 227 ? 5.048 -0.921 -17.179 1.00 73.69 227 ARG A O 1
ATOM 1773 N N . LEU A 1 228 ? 6.354 0.923 -17.147 1.00 71.81 228 LEU A N 1
ATOM 1774 C CA . LEU A 1 228 ? 7.498 0.316 -16.503 1.00 71.81 228 LEU A CA 1
ATOM 1775 C C . LEU A 1 228 ? 7.491 0.645 -15.013 1.00 71.81 228 LEU A C 1
ATOM 1777 O O . LEU A 1 228 ? 7.467 1.811 -14.623 1.00 71.81 228 LEU A O 1
ATOM 1781 N N . VAL A 1 229 ? 7.520 -0.385 -14.172 1.00 76.38 229 VAL A N 1
ATOM 1782 C CA . VAL A 1 229 ? 7.555 -0.225 -12.718 1.00 76.38 229 VAL A CA 1
ATOM 1783 C C . VAL A 1 229 ? 8.790 -0.911 -12.155 1.00 76.38 229 VAL A C 1
ATOM 1785 O O . VAL A 1 229 ? 9.026 -2.099 -12.372 1.00 76.38 229 VAL A O 1
ATOM 1788 N N . VAL A 1 230 ? 9.568 -0.158 -11.384 1.00 60.97 230 VAL A N 1
ATOM 1789 C CA . VAL A 1 230 ? 10.734 -0.630 -10.634 1.00 60.97 230 VAL A CA 1
ATOM 1790 C C . VAL A 1 230 ? 10.429 -0.458 -9.156 1.00 60.97 230 VAL A C 1
ATOM 1792 O O . VAL A 1 230 ? 10.926 0.446 -8.491 1.00 60.97 230 VAL A O 1
ATOM 1795 N N . SER A 1 231 ? 9.530 -1.281 -8.634 1.00 59.75 231 SER A N 1
ATOM 1796 C CA . SER A 1 231 ? 9.290 -1.356 -7.196 1.00 59.75 231 SER A CA 1
ATOM 1797 C C . SER A 1 231 ? 8.608 -2.662 -6.858 1.00 59.75 231 SER A C 1
ATOM 1799 O O . SER A 1 231 ? 7.779 -3.148 -7.621 1.00 59.75 231 SER A O 1
ATOM 1801 N N . SER A 1 232 ? 8.937 -3.237 -5.708 1.00 52.22 232 SER A N 1
ATOM 1802 C CA . SER A 1 232 ? 8.320 -4.505 -5.341 1.00 52.22 232 SER A CA 1
ATOM 1803 C C . SER A 1 232 ? 6.947 -4.364 -4.671 1.00 52.22 232 SER A C 1
ATOM 1805 O O . SER A 1 232 ? 6.236 -5.362 -4.628 1.00 52.22 232 SER A O 1
ATOM 1807 N N . TRP A 1 233 ? 6.564 -3.231 -4.066 1.00 55.84 233 TRP A N 1
ATOM 1808 C CA . TRP A 1 233 ? 5.716 -3.372 -2.868 1.00 55.84 233 TRP A CA 1
ATOM 1809 C C . TRP A 1 233 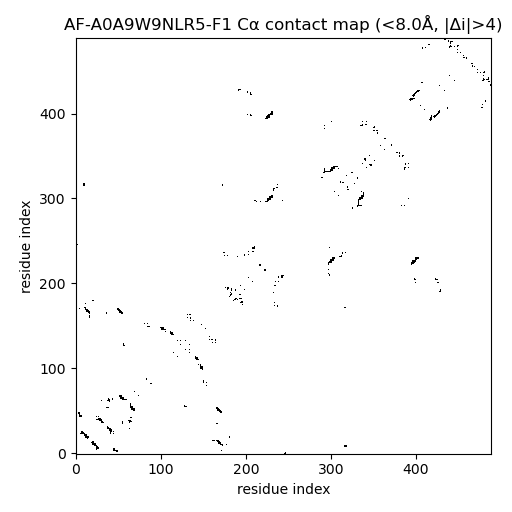? 4.410 -2.574 -2.769 1.00 55.84 233 TRP A C 1
ATOM 1811 O O . TRP A 1 233 ? 3.531 -3.084 -2.085 1.00 55.84 233 TRP A O 1
ATOM 1821 N N . LEU A 1 234 ? 4.170 -1.437 -3.439 1.00 50.47 234 LEU A N 1
ATOM 1822 C CA . LEU A 1 234 ? 2.880 -0.735 -3.218 1.00 50.47 234 LEU A CA 1
ATOM 1823 C C . LEU A 1 234 ? 2.367 0.225 -4.299 1.00 50.47 234 LEU A C 1
ATOM 1825 O O . LEU A 1 234 ? 1.414 0.952 -4.064 1.00 50.47 234 LEU A O 1
ATOM 1829 N N . LEU A 1 235 ? 2.908 0.178 -5.512 1.00 47.75 235 LEU A N 1
ATOM 1830 C CA . LEU A 1 235 ? 2.328 0.904 -6.657 1.00 47.75 235 LEU A CA 1
ATOM 1831 C C . LEU A 1 235 ? 1.248 0.130 -7.401 1.00 47.75 235 LEU A C 1
ATOM 1833 O O . LEU A 1 235 ? 0.676 0.605 -8.376 1.00 47.75 235 LEU A O 1
ATOM 1837 N N . TRP A 1 236 ? 1.032 -1.108 -6.983 1.00 46.28 236 TRP A N 1
ATOM 1838 C CA . TRP A 1 236 ? 0.252 -2.053 -7.746 1.00 46.28 236 TRP A CA 1
ATOM 1839 C C . TRP A 1 236 ? -1.255 -1.848 -7.629 1.00 46.28 236 TRP A C 1
ATOM 1841 O O . TRP A 1 236 ? -1.904 -1.812 -8.671 1.00 46.28 236 TRP A O 1
ATOM 1851 N N . PRO A 1 237 ? -1.839 -1.707 -6.424 1.00 44.91 237 PRO A N 1
ATOM 1852 C CA . PRO A 1 237 ? -3.283 -1.701 -6.316 1.00 44.91 237 PRO A CA 1
ATOM 1853 C C . PRO A 1 237 ? -3.870 -0.324 -6.684 1.00 44.91 237 PRO A C 1
ATOM 1855 O O . PRO A 1 237 ? -5.005 -0.279 -7.124 1.00 44.91 237 PRO A O 1
ATOM 1858 N N . SER A 1 238 ? -3.095 0.774 -6.624 1.00 39.09 238 SER A N 1
ATOM 1859 C CA . SER A 1 238 ? -3.545 2.129 -7.008 1.00 39.09 238 SER A CA 1
ATOM 1860 C C . SER A 1 238 ? -3.497 2.320 -8.512 1.00 39.09 238 SER A C 1
ATOM 1862 O O . SER A 1 238 ? -4.422 2.870 -9.108 1.00 39.09 238 SER A O 1
ATOM 1864 N N . ALA A 1 239 ? -2.450 1.783 -9.143 1.00 39.62 239 ALA A N 1
ATOM 1865 C CA . ALA A 1 239 ? -2.414 1.631 -10.585 1.00 39.62 239 ALA A CA 1
ATOM 18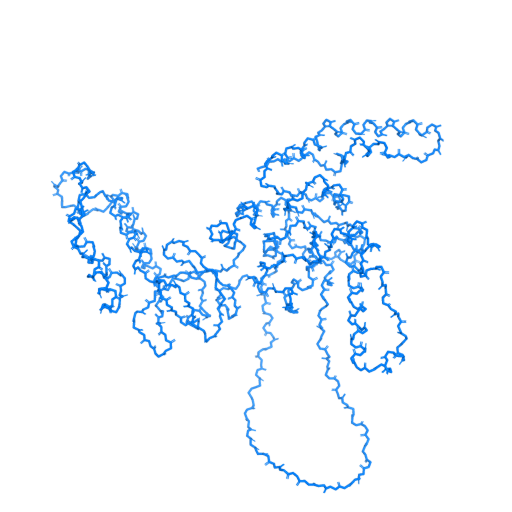66 C C . ALA A 1 239 ? -3.585 0.776 -11.073 1.00 39.62 239 ALA A C 1
ATOM 1868 O O . ALA A 1 239 ? -4.260 1.146 -12.021 1.00 39.62 239 ALA A O 1
ATOM 1869 N N . TRP A 1 240 ? -3.852 -0.338 -10.396 1.00 44.06 240 TRP A N 1
ATOM 1870 C CA . TRP A 1 240 ? -4.926 -1.275 -10.706 1.00 44.06 240 TRP A CA 1
ATOM 1871 C C . TRP A 1 240 ? -6.337 -0.699 -10.514 1.00 44.06 240 TRP A C 1
ATOM 1873 O O . TRP A 1 240 ? -7.126 -0.789 -11.448 1.00 44.06 240 TRP A O 1
ATOM 1883 N N . GLU A 1 241 ? -6.646 -0.074 -9.373 1.00 44.78 241 GLU A N 1
ATOM 1884 C CA . GLU A 1 241 ? -7.961 0.528 -9.084 1.00 44.78 241 GLU A CA 1
ATOM 1885 C C . GLU A 1 241 ? -8.305 1.646 -10.080 1.00 44.78 241 GLU A C 1
ATOM 1887 O O . GLU A 1 241 ? -9.461 1.791 -10.463 1.00 44.78 241 GLU A O 1
ATOM 1892 N N . SER A 1 242 ? -7.299 2.383 -10.567 1.00 41.09 242 SER A N 1
ATOM 1893 C CA . SER A 1 242 ? -7.447 3.366 -11.655 1.00 41.09 242 SER A CA 1
ATOM 1894 C C . SER A 1 242 ? -7.510 2.716 -13.052 1.00 41.09 242 SER A C 1
ATOM 1896 O O . SER A 1 242 ? -8.057 3.284 -13.999 1.00 41.09 242 SER A O 1
ATOM 1898 N N . CYS A 1 243 ? -6.946 1.511 -13.207 1.00 35.84 243 CYS A N 1
ATOM 1899 C CA . CYS A 1 243 ? -6.862 0.787 -14.477 1.00 35.84 243 CYS A CA 1
ATOM 1900 C C . CYS A 1 243 ? -7.993 -0.227 -14.718 1.00 35.84 243 CYS A C 1
ATOM 1902 O O . CYS A 1 243 ? -7.973 -0.869 -15.767 1.00 35.84 243 CYS A O 1
ATOM 1904 N N . THR A 1 244 ? -8.950 -0.408 -13.801 1.00 37.00 244 THR A N 1
ATOM 1905 C CA . THR A 1 244 ? -10.058 -1.358 -13.997 1.00 37.00 244 THR A CA 1
ATOM 1906 C C . THR A 1 244 ? -11.406 -0.679 -14.195 1.00 37.00 244 THR A C 1
ATOM 1908 O O . THR A 1 244 ? -11.732 0.233 -13.438 1.00 37.00 244 THR A O 1
ATOM 1911 N N . PRO A 1 245 ? -12.230 -1.133 -15.160 1.00 34.53 245 PRO A N 1
ATOM 1912 C CA . PRO A 1 245 ? -13.653 -0.817 -15.149 1.00 34.53 245 PRO A CA 1
ATOM 1913 C C . PRO A 1 245 ? -14.294 -1.308 -13.837 1.00 34.53 245 PRO A C 1
ATOM 1915 O O . PRO A 1 245 ? -13.837 -2.317 -13.293 1.00 34.53 245 PRO A O 1
ATOM 1918 N N . PRO A 1 246 ? -15.338 -0.637 -13.318 1.00 35.44 246 PRO A N 1
ATOM 1919 C CA . PRO A 1 246 ? -16.199 -1.248 -12.311 1.00 35.44 246 PRO A CA 1
ATOM 1920 C C . PRO A 1 246 ? -16.735 -2.575 -12.863 1.00 35.44 246 PRO A C 1
ATOM 1922 O O . PRO A 1 246 ? -17.025 -2.657 -14.054 1.00 35.44 246 PRO A O 1
ATOM 1925 N N . ASP A 1 247 ? -16.812 -3.602 -12.015 1.00 37.97 247 ASP A N 1
ATOM 1926 C CA . ASP A 1 247 ? -17.373 -4.905 -12.373 1.00 37.97 247 ASP A CA 1
ATOM 1927 C C . ASP A 1 247 ? -18.830 -4.714 -12.842 1.00 37.97 247 ASP A C 1
ATOM 1929 O O . ASP A 1 247 ? -19.750 -4.652 -12.028 1.00 37.97 247 ASP A O 1
ATOM 1933 N N . GLU A 1 248 ? -19.046 -4.564 -14.149 1.00 31.20 248 GLU A N 1
ATOM 1934 C CA . GLU A 1 248 ? -20.318 -4.905 -14.774 1.00 31.20 248 GLU A CA 1
ATOM 1935 C C . GLU A 1 248 ? -20.319 -6.431 -14.834 1.00 31.20 248 GLU A C 1
ATOM 1937 O O . GLU A 1 248 ? -19.675 -7.049 -15.680 1.00 31.20 248 GLU A O 1
ATOM 1942 N N . GLU A 1 249 ? -20.931 -7.046 -13.823 1.00 34.09 249 GLU A N 1
ATOM 1943 C CA . GLU A 1 249 ? -21.313 -8.447 -13.897 1.00 34.09 249 GLU A CA 1
ATOM 1944 C C . GLU A 1 249 ? -22.231 -8.584 -15.118 1.00 34.09 249 GLU A C 1
ATOM 1946 O O . GLU A 1 249 ? -23.344 -8.060 -15.123 1.00 34.09 249 GLU A O 1
ATOM 1951 N N . ASP A 1 250 ? -21.750 -9.243 -16.175 1.00 27.48 250 ASP A N 1
ATOM 1952 C CA . ASP A 1 250 ? -22.614 -9.746 -17.237 1.00 27.48 250 ASP A CA 1
ATOM 1953 C C . ASP A 1 250 ? -23.641 -10.681 -16.565 1.00 27.48 250 ASP A C 1
ATOM 1955 O O . ASP A 1 250 ? -23.310 -11.802 -16.174 1.00 27.48 250 ASP A O 1
ATOM 1959 N N . GLU A 1 251 ? -24.880 -10.208 -16.381 1.00 28.14 251 GLU A N 1
ATOM 1960 C CA . GLU A 1 251 ? -26.033 -10.965 -15.857 1.00 28.14 251 GLU A CA 1
ATOM 1961 C C . GLU A 1 251 ? -26.513 -12.075 -16.824 1.00 28.14 251 GLU A C 1
ATOM 1963 O O . GLU A 1 251 ? -27.705 -12.347 -16.963 1.00 28.14 251 GLU A O 1
ATOM 1968 N N . GLU A 1 252 ? -25.603 -12.767 -17.499 1.00 30.52 252 GLU A N 1
ATOM 1969 C CA . GLU A 1 252 ? -25.914 -13.933 -18.320 1.00 30.52 252 GLU A CA 1
ATOM 1970 C C . GLU A 1 252 ? -25.092 -15.120 -17.819 1.00 30.52 252 GLU A C 1
ATOM 1972 O O . GLU A 1 252 ? -24.023 -15.398 -18.344 1.00 30.52 252 GLU A O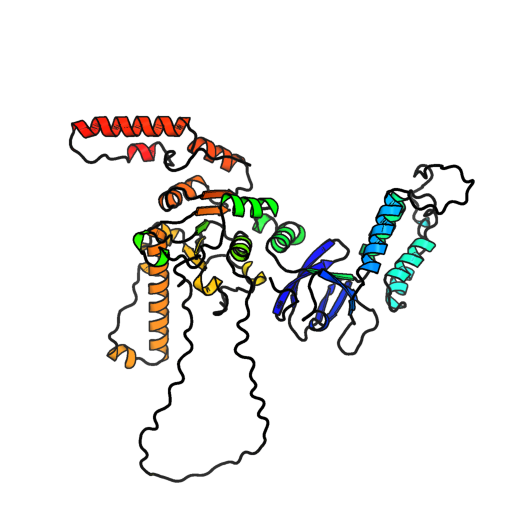 1
ATOM 1977 N N . ASP A 1 253 ? -25.553 -15.759 -16.734 1.00 31.58 253 ASP A N 1
ATOM 1978 C CA . ASP A 1 253 ? -25.419 -17.212 -16.479 1.00 31.58 253 ASP A CA 1
ATOM 1979 C C . ASP A 1 253 ? -25.979 -17.607 -15.090 1.00 31.58 253 ASP A C 1
ATOM 1981 O O . ASP A 1 253 ? -25.383 -18.375 -14.334 1.00 31.58 253 ASP A O 1
ATOM 1985 N N . ASN A 1 254 ? -27.166 -17.098 -14.739 1.00 27.84 254 ASN A N 1
ATOM 1986 C CA . ASN A 1 254 ? -27.970 -17.610 -13.623 1.00 27.84 254 ASN A CA 1
ATOM 1987 C C . ASN A 1 254 ? -29.290 -18.181 -14.165 1.00 27.84 254 ASN A C 1
ATOM 1989 O O . ASN A 1 254 ? -30.369 -17.635 -13.952 1.00 27.84 254 ASN A O 1
ATOM 1993 N N . GLN A 1 255 ? -29.201 -19.297 -14.889 1.00 25.80 255 GLN A N 1
ATOM 1994 C CA . GLN A 1 255 ? -30.329 -20.213 -15.061 1.00 25.80 255 GLN A CA 1
ATOM 1995 C C . GLN A 1 255 ? -29.882 -21.619 -14.657 1.00 25.80 255 GLN A C 1
ATOM 1997 O O . GLN A 1 255 ? -29.196 -22.318 -15.393 1.00 25.80 255 GLN A O 1
ATOM 2002 N N . GLU A 1 256 ? -30.200 -21.924 -13.399 1.00 28.03 256 GLU A N 1
ATOM 2003 C CA . GLU A 1 256 ? -30.694 -23.198 -12.868 1.00 28.03 256 GLU A CA 1
ATOM 2004 C C . GLU A 1 256 ? -30.281 -24.500 -13.575 1.00 28.03 256 GLU A C 1
ATOM 2006 O O . GLU A 1 256 ? -30.731 -24.798 -14.674 1.00 28.03 256 GLU A O 1
ATOM 2011 N N . GLU A 1 257 ? -29.620 -25.387 -12.826 1.00 27.48 257 GLU A N 1
ATOM 2012 C CA . GLU A 1 257 ? -30.015 -26.801 -12.826 1.00 27.48 257 GLU A CA 1
ATOM 2013 C C . GLU A 1 257 ? -30.129 -27.294 -11.375 1.00 27.48 257 GLU A C 1
ATOM 2015 O O . GLU A 1 257 ? -29.199 -27.846 -10.783 1.00 27.48 257 GLU A O 1
ATOM 2020 N N . GLU A 1 258 ? -31.317 -27.092 -10.795 1.00 28.27 258 GLU A N 1
ATOM 2021 C CA . GLU A 1 258 ? -31.881 -28.084 -9.885 1.00 28.27 258 GLU A CA 1
ATOM 2022 C C . GLU A 1 258 ? -32.269 -29.319 -10.709 1.00 28.27 258 GLU A C 1
ATOM 2024 O O . GLU A 1 258 ? -33.173 -29.272 -11.539 1.00 28.27 258 GLU A O 1
ATOM 2029 N N . ALA A 1 259 ? -31.635 -30.456 -10.438 1.00 25.66 259 ALA A N 1
ATOM 2030 C CA . ALA A 1 259 ? -32.221 -31.758 -10.732 1.00 25.66 259 ALA A CA 1
ATOM 2031 C C . ALA A 1 259 ? -31.805 -32.757 -9.647 1.00 25.66 259 ALA A C 1
ATOM 2033 O O . ALA A 1 259 ? -30.790 -33.448 -9.728 1.00 25.66 259 ALA A O 1
ATOM 2034 N N . VAL A 1 260 ? -32.621 -32.821 -8.596 1.00 26.94 260 VAL A N 1
ATOM 2035 C CA . VAL A 1 260 ? -32.639 -33.932 -7.642 1.00 26.94 260 VAL A CA 1
ATOM 2036 C C . VAL A 1 260 ? -33.345 -35.116 -8.300 1.00 26.94 260 VAL A C 1
ATOM 2038 O O . VAL A 1 260 ? -34.490 -34.969 -8.713 1.00 26.94 260 VAL A O 1
ATOM 2041 N N . SER A 1 261 ? -32.723 -36.302 -8.328 1.00 23.02 261 SER A N 1
ATOM 2042 C CA . SER A 1 261 ? -33.426 -37.589 -8.153 1.00 23.02 261 SER A CA 1
ATOM 2043 C C . SER A 1 261 ? -32.475 -38.798 -8.207 1.00 23.02 261 SER A C 1
ATOM 2045 O O . SER A 1 261 ? -32.121 -39.287 -9.272 1.00 23.02 261 SER A O 1
ATOM 2047 N N . SER A 1 262 ? -32.160 -39.296 -7.011 1.00 22.69 262 SER A N 1
ATOM 2048 C CA . SER A 1 262 ? -32.498 -40.645 -6.527 1.00 22.69 262 SER A CA 1
ATOM 2049 C C . SER A 1 262 ? -31.870 -41.916 -7.173 1.00 22.69 262 SER A C 1
ATOM 2051 O O . SER A 1 262 ? -32.200 -42.341 -8.270 1.00 22.69 262 SER A O 1
ATOM 2053 N N . THR A 1 263 ? -31.031 -42.553 -6.341 1.00 25.28 263 THR A N 1
ATOM 2054 C CA . THR A 1 263 ? -30.984 -43.984 -5.945 1.00 25.28 263 THR A CA 1
ATOM 2055 C C . THR A 1 263 ? -30.519 -45.120 -6.888 1.00 25.28 263 THR A C 1
ATOM 2057 O O . THR A 1 263 ? -31.007 -45.314 -7.990 1.00 25.28 263 THR A O 1
ATOM 2060 N N . GLU A 1 264 ? -29.676 -45.963 -6.263 1.00 23.06 264 GLU A N 1
ATOM 2061 C CA . GLU A 1 264 ? -29.427 -47.412 -6.436 1.00 23.06 264 GLU A CA 1
ATOM 2062 C C . GLU A 1 264 ? -28.317 -47.900 -7.391 1.00 23.06 264 GLU A C 1
ATOM 2064 O O . GLU A 1 264 ? -28.408 -47.863 -8.613 1.00 23.06 264 GLU A O 1
ATOM 2069 N N . ASN A 1 265 ? -27.276 -48.479 -6.771 1.00 29.80 265 ASN A N 1
ATOM 2070 C CA . ASN A 1 265 ? -26.388 -49.483 -7.370 1.00 29.80 265 ASN A CA 1
ATOM 2071 C C . ASN A 1 265 ? -27.187 -50.751 -7.735 1.00 29.80 265 ASN A C 1
ATOM 2073 O O . ASN A 1 265 ? -28.122 -51.101 -7.012 1.00 29.80 265 ASN A O 1
ATOM 2077 N N . PRO A 1 266 ? -26.717 -51.553 -8.711 1.00 31.84 266 PRO A N 1
ATOM 2078 C CA . PRO A 1 266 ? -26.143 -52.832 -8.284 1.00 31.84 266 PRO A CA 1
ATOM 2079 C C . PRO A 1 266 ? -24.894 -53.304 -9.058 1.00 31.84 266 PRO A C 1
ATOM 2081 O O . PRO A 1 266 ? -24.474 -52.774 -10.081 1.00 31.84 266 PRO A O 1
ATOM 2084 N N . THR A 1 267 ? -24.303 -54.334 -8.463 1.00 24.86 267 THR A N 1
ATOM 2085 C CA . THR A 1 267 ? -23.064 -55.077 -8.723 1.00 24.86 267 THR A CA 1
ATOM 2086 C C . THR A 1 267 ? -23.142 -56.165 -9.816 1.00 24.86 267 THR A C 1
ATOM 2088 O O . THR A 1 267 ? -24.119 -56.898 -9.853 1.00 24.86 267 THR A O 1
ATOM 2091 N N . VAL A 1 268 ? -22.022 -56.340 -10.548 1.00 32.44 268 VAL A N 1
ATOM 2092 C CA . VAL A 1 268 ? -21.356 -57.577 -11.068 1.00 32.44 268 VAL A CA 1
ATOM 2093 C C . VAL A 1 268 ? -22.123 -58.578 -11.970 1.00 32.44 268 VAL A C 1
ATOM 2095 O O . VAL A 1 268 ? -23.005 -59.274 -11.486 1.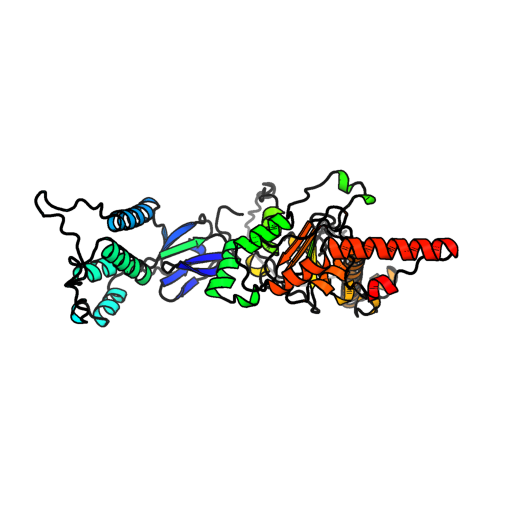00 32.44 268 VAL A O 1
ATOM 2098 N N . ALA A 1 269 ? -21.641 -58.786 -13.214 1.00 26.50 269 ALA A N 1
ATOM 2099 C CA . ALA A 1 269 ? -21.105 -60.054 -13.789 1.00 26.50 269 ALA A CA 1
ATOM 2100 C C . ALA A 1 269 ? -21.068 -60.051 -15.345 1.00 26.50 269 ALA A C 1
ATOM 2102 O O . ALA A 1 269 ? -21.821 -59.331 -15.986 1.00 26.50 269 ALA A O 1
ATOM 2103 N N . ASN A 1 270 ? -20.150 -60.853 -15.902 1.00 29.94 270 ASN A N 1
ATOM 2104 C CA . ASN A 1 270 ? -19.638 -60.947 -17.285 1.00 29.94 270 ASN A CA 1
ATOM 2105 C C . ASN A 1 270 ? -20.637 -61.357 -18.391 1.00 29.94 270 ASN A C 1
ATOM 2107 O O . ASN A 1 270 ? -21.576 -62.088 -18.102 1.00 29.94 270 ASN A O 1
ATOM 2111 N N . GLU A 1 271 ? -20.332 -61.023 -19.657 1.00 28.20 271 GLU A N 1
ATOM 2112 C CA . GLU A 1 271 ? -19.948 -61.958 -20.750 1.00 28.20 271 GLU A CA 1
ATOM 2113 C C . GLU A 1 271 ? -19.783 -61.215 -22.101 1.00 28.20 271 GLU A C 1
ATOM 2115 O O . GLU A 1 271 ? -19.995 -60.008 -22.195 1.00 28.20 271 GLU A O 1
ATOM 2120 N N . ASP A 1 272 ? -19.263 -61.937 -23.091 1.00 28.06 272 ASP A N 1
ATOM 2121 C CA . ASP A 1 272 ? -18.362 -61.514 -24.165 1.00 28.06 272 ASP A CA 1
ATOM 2122 C C . ASP A 1 272 ? -18.968 -60.827 -25.408 1.00 28.06 272 ASP A C 1
ATOM 2124 O O . ASP A 1 272 ? -20.146 -60.958 -25.717 1.00 28.06 272 ASP A O 1
ATOM 2128 N N . ASN A 1 273 ? -18.055 -60.181 -26.156 1.00 31.64 273 ASN A N 1
ATOM 2129 C CA . ASN A 1 273 ? -18.019 -59.922 -27.607 1.00 31.64 273 ASN A CA 1
ATOM 2130 C C . ASN A 1 273 ? -19.301 -59.462 -28.327 1.00 31.64 273 ASN A C 1
ATOM 2132 O O . ASN A 1 273 ? -20.166 -60.270 -28.629 1.00 31.64 273 ASN A O 1
ATOM 2136 N N . GLU A 1 274 ? -19.273 -58.235 -28.860 1.00 28.73 274 GLU A N 1
ATOM 2137 C CA . GLU A 1 274 ? -19.305 -58.027 -30.316 1.00 28.73 274 GLU A CA 1
ATOM 2138 C C . GLU A 1 274 ? -18.978 -56.574 -30.699 1.00 28.73 274 GLU A C 1
ATOM 2140 O O . GLU A 1 274 ? -19.146 -55.625 -29.934 1.00 28.73 274 GLU A O 1
ATOM 2145 N N . SER A 1 275 ? -18.441 -56.445 -31.908 1.00 40.75 275 SER A N 1
ATOM 2146 C CA . SER A 1 275 ? -18.089 -55.236 -32.651 1.00 40.75 275 SER A CA 1
ATOM 2147 C C . SER A 1 275 ? -19.037 -54.044 -32.461 1.00 40.75 275 SER A C 1
ATOM 2149 O O . SER A 1 275 ? -20.218 -54.126 -32.790 1.00 40.75 275 SER A O 1
ATOM 2151 N N . GLY A 1 276 ? -18.482 -52.900 -32.052 1.00 28.27 276 GLY A N 1
ATOM 2152 C CA . GLY A 1 276 ? -19.166 -51.608 -32.047 1.00 28.27 276 GLY A CA 1
ATOM 2153 C C . GLY A 1 276 ? -18.220 -50.497 -32.497 1.00 28.27 276 GLY A C 1
ATOM 2154 O O . GLY A 1 276 ? -17.119 -50.360 -31.968 1.00 28.27 276 GLY A O 1
ATOM 2155 N N . GLU A 1 277 ? -18.652 -49.747 -33.507 1.00 32.25 277 GLU A N 1
ATOM 2156 C CA . GLU A 1 277 ? -17.988 -48.589 -34.112 1.00 32.25 277 GLU A CA 1
ATOM 2157 C C . GLU A 1 277 ? -17.465 -47.577 -33.073 1.00 32.25 277 GLU A C 1
ATOM 2159 O O . GLU A 1 277 ? -18.034 -47.455 -31.981 1.00 32.25 277 GLU A O 1
ATOM 2164 N N . PRO A 1 278 ? -16.393 -46.818 -33.381 1.00 35.91 278 PRO A N 1
ATOM 2165 C CA . PRO A 1 278 ? -15.861 -45.834 -32.452 1.00 35.91 278 PRO A CA 1
ATOM 2166 C C . PRO A 1 278 ? -16.903 -44.732 -32.226 1.00 35.91 278 PRO A C 1
ATOM 2168 O O . PRO A 1 278 ? -17.117 -43.876 -33.080 1.00 35.91 278 PRO A O 1
ATOM 2171 N N . ARG A 1 279 ? -17.551 -44.743 -31.055 1.00 38.66 279 ARG A N 1
ATOM 2172 C CA . ARG A 1 279 ? -18.373 -43.623 -30.589 1.00 38.66 279 ARG A CA 1
ATOM 2173 C C . ARG A 1 279 ? -17.498 -42.375 -30.537 1.00 38.66 279 ARG A C 1
ATOM 2175 O O . ARG A 1 279 ? -16.583 -42.293 -29.718 1.00 38.66 279 ARG A O 1
ATOM 2182 N N . GLU A 1 280 ? -17.797 -41.419 -31.411 1.00 39.28 280 GLU A N 1
ATOM 2183 C CA . GLU A 1 280 ? -17.237 -40.075 -31.372 1.00 39.28 280 GLU A CA 1
ATOM 2184 C C . GLU A 1 280 ? -17.500 -39.480 -29.987 1.00 39.28 280 GLU A C 1
ATOM 2186 O O . GLU A 1 280 ? -18.624 -39.135 -29.620 1.00 39.28 280 GLU A O 1
ATOM 2191 N N . THR A 1 281 ? -16.449 -39.392 -29.175 1.00 37.09 281 THR A N 1
ATOM 2192 C CA . THR A 1 281 ? -16.489 -38.603 -27.952 1.00 37.09 281 THR A CA 1
ATOM 2193 C C . THR A 1 281 ? -16.673 -37.154 -28.378 1.00 37.09 281 THR A C 1
ATOM 2195 O O . THR A 1 281 ? -15.714 -36.533 -28.842 1.00 37.09 281 THR A O 1
ATOM 2198 N N . MET A 1 282 ? -17.895 -36.630 -28.256 1.00 35.50 282 MET A N 1
ATOM 2199 C CA . MET A 1 282 ? -18.169 -35.212 -28.466 1.00 35.50 282 MET A CA 1
ATOM 2200 C C . MET A 1 282 ? -17.234 -34.409 -27.560 1.00 35.50 282 MET A C 1
ATOM 2202 O O . MET A 1 282 ? -17.351 -34.420 -26.333 1.00 35.50 282 MET A O 1
ATOM 2206 N N . SER A 1 283 ? -16.230 -33.774 -28.164 1.00 38.22 283 SER A N 1
ATOM 2207 C CA . SER A 1 283 ? -15.290 -32.940 -27.437 1.00 38.22 283 SER A CA 1
ATOM 2208 C C . SER A 1 283 ? -16.016 -31.662 -27.049 1.00 38.22 283 SER A C 1
ATOM 2210 O O . SER A 1 283 ? -16.233 -30.795 -27.895 1.00 38.22 283 SER A O 1
ATOM 2212 N N . PHE A 1 284 ? -16.387 -31.532 -25.777 1.00 40.94 284 PHE A N 1
ATOM 2213 C CA . PHE A 1 284 ? -16.827 -30.247 -25.247 1.00 40.94 284 PHE A CA 1
ATOM 2214 C C . PHE A 1 284 ? -15.768 -29.179 -25.578 1.00 40.94 284 PHE A C 1
ATOM 2216 O O . PHE A 1 284 ? -14.566 -29.453 -25.425 1.00 40.94 284 PHE A O 1
ATOM 2223 N N . PRO A 1 285 ? -16.167 -27.983 -26.052 1.00 42.97 285 PRO A N 1
ATOM 2224 C CA . PRO A 1 285 ? -15.223 -26.925 -26.371 1.00 42.97 285 PRO A CA 1
ATOM 2225 C C . PRO A 1 285 ? -14.408 -26.609 -25.117 1.00 42.97 285 PRO A C 1
ATOM 2227 O O . PRO A 1 285 ? -14.938 -26.233 -24.071 1.00 42.97 285 PRO A O 1
ATOM 2230 N N . ARG A 1 286 ? -13.091 -26.822 -25.195 1.00 53.66 286 ARG A N 1
ATOM 2231 C CA . ARG A 1 286 ? -12.185 -26.484 -24.096 1.00 53.66 286 ARG A CA 1
ATOM 2232 C C . ARG A 1 286 ? -12.302 -24.984 -23.849 1.00 53.66 286 ARG A C 1
ATOM 2234 O O . ARG A 1 286 ? -11.946 -24.208 -24.732 1.00 53.66 286 ARG A O 1
ATOM 2241 N N . ARG A 1 287 ? -12.761 -24.589 -22.654 1.00 55.38 287 ARG A N 1
ATOM 2242 C CA . ARG A 1 287 ? -12.738 -23.189 -22.200 1.00 55.38 287 ARG A CA 1
ATOM 2243 C C . ARG A 1 287 ? -11.369 -22.579 -22.517 1.00 55.38 287 ARG A C 1
ATOM 2245 O O . ARG A 1 287 ? -10.338 -23.146 -22.140 1.00 55.38 287 ARG A O 1
ATOM 2252 N N . TYR A 1 288 ? -11.365 -21.459 -23.238 1.00 62.16 288 TYR A N 1
ATOM 2253 C CA . TYR A 1 288 ? -10.152 -20.717 -23.564 1.00 62.16 288 TYR A CA 1
ATOM 2254 C C . TYR A 1 288 ? -9.536 -20.203 -22.261 1.00 62.16 288 TYR A C 1
ATOM 2256 O O . TYR A 1 288 ? -10.088 -19.325 -21.604 1.00 62.16 288 TYR A O 1
ATOM 2264 N N . LYS A 1 289 ? -8.417 -20.800 -21.848 1.00 71.44 289 LYS A N 1
ATOM 2265 C CA . LYS A 1 289 ? -7.674 -20.360 -20.666 1.00 71.44 289 LYS A CA 1
ATOM 2266 C C . LYS A 1 289 ? -6.717 -19.243 -21.086 1.00 71.44 289 LYS A C 1
ATOM 2268 O O . LYS A 1 289 ? -5.834 -19.518 -21.911 1.00 71.44 289 LYS A O 1
ATOM 2273 N N . PRO A 1 290 ? -6.858 -18.016 -20.555 1.00 79.12 290 PRO A N 1
ATOM 2274 C CA . PRO A 1 290 ? -5.937 -16.938 -20.876 1.00 79.12 290 PRO A CA 1
ATOM 2275 C C . PRO A 1 290 ? -4.526 -17.322 -20.426 1.00 79.12 290 PRO A C 1
ATOM 2277 O O . PRO A 1 290 ? -4.327 -17.917 -19.368 1.00 79.12 290 PRO A O 1
ATOM 2280 N N . ARG A 1 291 ? -3.525 -17.024 -21.257 1.00 84.44 291 ARG A N 1
ATOM 2281 C CA . ARG A 1 291 ? -2.130 -17.315 -20.911 1.00 84.44 291 ARG A CA 1
ATOM 2282 C C . ARG A 1 291 ? -1.613 -16.252 -19.932 1.00 84.44 291 ARG A C 1
ATOM 2284 O O . ARG A 1 291 ? -1.937 -15.076 -20.105 1.00 84.44 291 ARG A O 1
ATOM 2291 N N . PRO A 1 292 ? -0.758 -16.607 -18.963 1.00 86.50 292 PRO A N 1
ATOM 2292 C CA . PRO A 1 292 ? -0.162 -15.614 -18.081 1.00 86.50 292 PRO A CA 1
ATOM 2293 C C . PRO A 1 292 ? 0.703 -14.626 -18.871 1.00 86.50 292 PRO A C 1
ATOM 2295 O O . PRO A 1 292 ? 1.425 -15.048 -19.777 1.00 86.50 292 PRO A O 1
ATOM 2298 N N . MET A 1 293 ? 0.685 -13.347 -18.484 1.00 87.38 293 MET A N 1
ATOM 2299 C CA . MET A 1 293 ? 1.479 -12.264 -19.093 1.00 87.38 293 MET A CA 1
ATOM 2300 C C . MET A 1 293 ? 1.204 -12.046 -20.594 1.00 87.38 293 MET A C 1
ATOM 2302 O O . MET A 1 293 ? 2.087 -11.617 -21.331 1.00 87.38 293 MET A O 1
ATOM 2306 N N . SER A 1 294 ? 0.004 -12.400 -21.066 1.00 86.31 294 SER A N 1
ATOM 2307 C CA . SER A 1 294 ? -0.355 -12.363 -22.493 1.00 86.31 294 SER A CA 1
ATOM 2308 C C . SER A 1 294 ? -1.105 -11.110 -22.936 1.00 86.31 294 SER A C 1
ATOM 2310 O O . SER A 1 294 ? -1.377 -10.971 -24.128 1.00 86.31 294 SER A O 1
ATOM 2312 N N . ALA A 1 295 ? -1.445 -10.206 -22.011 1.00 84.81 295 ALA A N 1
ATOM 2313 C CA . ALA A 1 295 ? -2.128 -8.975 -22.377 1.00 84.81 295 ALA A CA 1
ATOM 2314 C C . ALA A 1 295 ? -1.244 -8.135 -23.304 1.00 84.81 295 ALA A C 1
ATOM 2316 O O . ALA A 1 295 ? -0.036 -7.997 -23.091 1.00 84.81 295 ALA A O 1
ATOM 2317 N N . SER A 1 296 ? -1.861 -7.574 -24.338 1.00 76.88 296 SER A N 1
ATOM 2318 C CA . SER A 1 296 ? -1.162 -6.734 -25.306 1.00 76.88 296 SER A CA 1
ATOM 2319 C C . SER A 1 296 ? -1.233 -5.244 -24.980 1.00 76.88 296 SER A C 1
ATOM 2321 O O . SER A 1 296 ? -0.458 -4.483 -25.534 1.00 76.88 296 SER A O 1
ATOM 2323 N N . GLY A 1 297 ? -2.166 -4.826 -24.126 1.00 80.38 297 GLY A N 1
ATOM 2324 C CA . GLY A 1 297 ? -2.361 -3.434 -23.722 1.00 80.38 297 GLY A CA 1
ATOM 2325 C C . GLY A 1 297 ? -2.708 -3.348 -22.238 1.00 80.38 297 GLY A C 1
ATOM 2326 O O . GLY A 1 297 ? -3.016 -4.367 -21.614 1.00 80.38 297 GLY A O 1
ATOM 2327 N N . ASN A 1 298 ? -2.636 -2.142 -21.670 1.00 82.75 298 ASN A N 1
ATOM 2328 C CA . ASN A 1 298 ? -2.848 -1.884 -20.238 1.00 82.75 298 ASN A CA 1
ATOM 2329 C C . ASN A 1 298 ? -1.993 -2.805 -19.359 1.00 82.75 298 ASN A C 1
ATOM 2331 O O . ASN A 1 298 ? -2.479 -3.473 -18.450 1.00 82.75 298 ASN A O 1
ATOM 2335 N N . THR A 1 299 ? -0.713 -2.908 -19.703 1.00 87.50 299 THR A N 1
ATOM 2336 C CA . THR A 1 299 ? 0.247 -3.789 -19.046 1.00 87.50 299 THR A CA 1
ATOM 2337 C C . THR A 1 299 ? 1.106 -3.025 -18.061 1.00 87.50 299 THR A C 1
ATOM 2339 O O . THR A 1 299 ? 1.473 -1.866 -18.275 1.00 87.50 299 THR A O 1
ATOM 2342 N N . ILE A 1 300 ? 1.479 -3.717 -16.991 1.00 88.94 300 ILE A N 1
ATOM 2343 C CA . ILE A 1 300 ? 2.483 -3.242 -16.050 1.00 88.94 300 ILE A CA 1
ATOM 2344 C C . ILE A 1 300 ? 3.652 -4.214 -16.117 1.00 88.94 300 ILE A C 1
ATOM 2346 O O . ILE A 1 300 ? 3.505 -5.395 -15.798 1.00 88.94 300 ILE A O 1
ATOM 2350 N N . THR A 1 301 ? 4.811 -3.709 -16.529 1.00 91.81 301 THR A N 1
ATOM 2351 C CA . THR A 1 301 ? 6.055 -4.476 -16.576 1.00 91.81 301 THR A CA 1
ATOM 2352 C C . THR A 1 301 ? 6.859 -4.181 -15.321 1.00 91.81 301 THR A C 1
ATOM 2354 O O . THR A 1 301 ? 7.402 -3.091 -15.150 1.00 91.81 301 THR A O 1
ATOM 2357 N N . LEU A 1 302 ? 6.925 -5.164 -14.430 1.00 92.75 302 LEU A N 1
ATOM 2358 C CA . LEU A 1 302 ? 7.690 -5.113 -13.197 1.00 92.75 302 LEU A CA 1
ATOM 2359 C C . LEU A 1 302 ? 9.120 -5.602 -13.426 1.00 92.75 302 LEU A C 1
ATOM 2361 O O . LEU A 1 302 ? 9.329 -6.784 -13.710 1.00 92.75 302 LEU A O 1
ATOM 2365 N N . ILE A 1 303 ? 10.095 -4.723 -13.199 1.00 92.31 303 ILE A N 1
ATOM 2366 C CA . ILE A 1 303 ? 11.509 -5.098 -13.142 1.00 92.31 303 ILE A CA 1
ATOM 2367 C C . ILE A 1 303 ? 11.910 -5.400 -11.696 1.00 92.31 303 ILE A C 1
ATOM 2369 O O . ILE A 1 303 ? 11.691 -4.590 -10.794 1.00 92.31 303 ILE A O 1
ATOM 2373 N N . HIS A 1 304 ? 12.537 -6.555 -11.468 1.00 91.31 304 HIS A N 1
ATOM 2374 C CA . HIS A 1 304 ? 12.996 -6.976 -10.143 1.00 91.31 304 HIS A CA 1
ATOM 2375 C C . HIS A 1 304 ? 14.433 -7.525 -10.142 1.00 91.31 304 HIS A C 1
ATOM 2377 O O . HIS A 1 304 ? 14.941 -8.019 -11.144 1.00 91.31 304 HIS A O 1
ATOM 2383 N N . ALA A 1 305 ? 15.112 -7.436 -8.993 1.00 87.88 305 ALA A N 1
ATOM 2384 C CA . ALA A 1 305 ? 16.516 -7.847 -8.850 1.00 87.88 305 ALA A CA 1
ATOM 2385 C C . ALA A 1 305 ? 16.705 -9.348 -8.578 1.00 87.88 305 ALA A C 1
ATOM 2387 O O . ALA A 1 305 ? 17.722 -9.927 -8.946 1.00 87.88 305 ALA A O 1
ATOM 2388 N N . TYR A 1 306 ? 15.729 -9.986 -7.934 1.00 88.06 306 TYR A N 1
ATOM 2389 C CA . TYR A 1 306 ? 15.820 -11.390 -7.528 1.00 88.06 306 TYR A CA 1
ATOM 2390 C C . TYR A 1 306 ? 15.320 -12.342 -8.617 1.00 88.06 306 TYR A C 1
ATOM 2392 O O . TYR A 1 306 ? 14.691 -11.915 -9.577 1.00 88.06 306 TYR A O 1
ATOM 2400 N N . SER A 1 307 ? 15.527 -13.652 -8.448 1.00 87.31 307 SER A N 1
ATOM 2401 C CA . SER A 1 307 ? 15.018 -14.666 -9.391 1.00 87.31 307 SER A CA 1
ATOM 2402 C C . SER A 1 307 ? 13.487 -14.675 -9.503 1.00 87.31 307 SER A C 1
ATOM 2404 O O . SER A 1 307 ? 12.950 -14.975 -10.568 1.00 87.31 307 SER A O 1
ATOM 2406 N N . GLN A 1 308 ? 12.786 -14.324 -8.422 1.00 86.38 308 GLN A N 1
ATOM 2407 C CA . GLN A 1 308 ? 11.333 -14.186 -8.390 1.00 86.38 308 GLN A CA 1
ATOM 2408 C C . GLN A 1 308 ? 10.945 -12.788 -7.892 1.00 86.38 308 GLN A C 1
ATOM 2410 O O . GLN A 1 308 ? 11.623 -12.249 -7.011 1.00 86.38 308 GLN A O 1
ATOM 2415 N N . PRO A 1 309 ? 9.860 -12.200 -8.419 1.00 88.75 309 PRO A N 1
ATOM 2416 C CA . PRO A 1 309 ? 9.362 -10.918 -7.945 1.00 88.75 309 PRO A CA 1
ATOM 2417 C C . PRO A 1 309 ? 8.708 -11.074 -6.567 1.00 88.75 309 PRO A C 1
ATOM 2419 O O . PRO A 1 309 ? 7.945 -12.011 -6.322 1.00 88.75 309 PRO A O 1
ATOM 2422 N N . ASN A 1 310 ? 8.967 -10.134 -5.656 1.00 87.19 310 ASN A N 1
ATOM 2423 C CA . ASN A 1 310 ? 8.335 -10.143 -4.339 1.00 87.19 310 ASN A CA 1
ATOM 2424 C C . ASN A 1 310 ? 6.986 -9.418 -4.373 1.00 87.19 310 ASN A C 1
ATOM 2426 O O . ASN A 1 310 ? 6.900 -8.243 -4.038 1.00 87.19 310 ASN A O 1
ATOM 2430 N N . LEU A 1 311 ? 5.934 -10.157 -4.720 1.00 87.44 311 LEU A N 1
ATOM 2431 C CA . LEU A 1 311 ? 4.560 -9.659 -4.861 1.00 87.44 311 LEU A CA 1
ATOM 2432 C C . LEU A 1 311 ? 3.620 -10.152 -3.757 1.00 87.44 311 LEU A C 1
ATOM 2434 O O . LEU A 1 311 ? 2.411 -10.267 -3.935 1.00 87.44 311 LEU A O 1
ATOM 2438 N N . SER A 1 312 ? 4.161 -10.455 -2.579 1.00 86.56 312 SER A N 1
ATOM 2439 C CA . SER A 1 312 ? 3.387 -11.094 -1.503 1.00 86.56 312 SER A CA 1
ATOM 2440 C C . SER A 1 312 ? 2.350 -10.186 -0.831 1.00 86.56 312 SER A C 1
ATOM 2442 O O . SER A 1 312 ? 1.589 -10.664 0.008 1.00 86.56 312 SER A O 1
ATOM 2444 N N . LEU A 1 313 ? 2.296 -8.900 -1.191 1.00 87.56 313 LEU A N 1
ATOM 2445 C CA . LEU A 1 313 ? 1.219 -7.990 -0.798 1.00 87.56 313 LEU A CA 1
ATOM 2446 C C . LEU A 1 313 ? -0.008 -8.104 -1.718 1.00 87.56 313 LEU A C 1
ATOM 2448 O O . LEU A 1 313 ? -1.112 -7.816 -1.274 1.00 87.56 313 LEU A O 1
ATOM 2452 N N . LEU A 1 314 ? 0.135 -8.633 -2.940 1.00 87.69 314 LEU A N 1
ATOM 2453 C CA . LEU A 1 314 ? -0.994 -8.816 -3.863 1.00 87.69 314 LEU A CA 1
ATOM 2454 C C . LEU A 1 314 ? -2.016 -9.840 -3.377 1.00 87.69 314 LEU A C 1
ATOM 2456 O O . LEU A 1 314 ? -3.181 -9.780 -3.763 1.00 87.69 314 LEU A O 1
ATOM 2460 N N . LYS A 1 315 ? -1.613 -10.719 -2.452 1.00 88.19 315 LYS A N 1
ATOM 2461 C CA . LYS A 1 315 ? -2.524 -11.671 -1.810 1.00 88.19 315 LYS A CA 1
ATOM 2462 C C . LYS A 1 315 ? -3.690 -10.973 -1.107 1.00 88.19 315 LYS A C 1
ATOM 2464 O O . LYS A 1 315 ? -4.769 -11.546 -1.025 1.00 88.19 315 LYS A O 1
ATOM 2469 N N . TYR A 1 316 ? -3.463 -9.755 -0.605 1.00 89.12 316 TYR A N 1
ATOM 2470 C CA . TYR A 1 316 ? -4.484 -8.936 0.040 1.00 89.12 316 TYR A CA 1
ATOM 2471 C C . TYR A 1 316 ? -5.550 -8.491 -0.977 1.00 89.12 316 TYR A C 1
ATOM 2473 O O . TYR A 1 316 ? -6.725 -8.449 -0.645 1.00 89.12 316 TYR A O 1
ATOM 2481 N N . PHE A 1 317 ? -5.173 -8.321 -2.245 1.00 87.75 317 PHE A N 1
ATOM 2482 C CA . PHE A 1 317 ? -6.077 -8.023 -3.361 1.00 87.75 317 PHE A CA 1
ATOM 2483 C C . PHE A 1 317 ? -6.519 -9.279 -4.130 1.00 87.75 317 PHE A C 1
ATOM 2485 O O . PHE A 1 317 ? -6.943 -9.187 -5.272 1.00 87.75 317 PHE A O 1
ATOM 2492 N N . GLY A 1 318 ? -6.407 -10.471 -3.531 1.00 85.44 318 GLY A N 1
ATOM 2493 C CA . GLY A 1 318 ? -6.901 -11.711 -4.140 1.00 85.44 318 GLY A CA 1
ATOM 2494 C C . GLY A 1 318 ? -6.001 -12.322 -5.221 1.00 85.44 318 GLY A C 1
ATOM 2495 O O . GLY A 1 318 ? -6.422 -13.270 -5.887 1.00 85.44 318 GLY A O 1
ATOM 2496 N N . TYR A 1 319 ? -4.761 -11.845 -5.382 1.00 87.62 319 TYR A N 1
ATOM 2497 C CA . TYR A 1 319 ? -3.801 -12.400 -6.339 1.00 87.62 319 TYR A CA 1
ATOM 2498 C C . TYR A 1 319 ? -2.574 -13.002 -5.648 1.00 87.62 319 TYR A C 1
ATOM 2500 O O . TYR A 1 319 ? -1.766 -12.296 -5.045 1.00 87.62 319 TYR A O 1
ATOM 2508 N N . ASP A 1 320 ? -2.400 -14.319 -5.768 1.00 85.81 320 ASP A N 1
ATOM 2509 C CA . ASP A 1 320 ? -1.197 -15.025 -5.318 1.00 85.81 320 ASP A CA 1
ATOM 2510 C C . ASP A 1 320 ? -0.405 -15.530 -6.527 1.00 85.81 320 ASP A C 1
ATOM 2512 O O . ASP A 1 320 ? -0.931 -16.230 -7.386 1.00 85.81 320 ASP A O 1
ATOM 2516 N N . ILE A 1 321 ? 0.884 -15.208 -6.593 1.00 81.56 321 ILE A N 1
ATOM 2517 C CA . ILE A 1 321 ? 1.760 -15.652 -7.681 1.00 81.56 321 ILE A CA 1
ATOM 2518 C C . ILE A 1 321 ? 2.047 -17.158 -7.640 1.00 81.56 321 ILE A C 1
ATOM 2520 O O . ILE A 1 321 ? 2.299 -17.765 -8.681 1.00 81.56 321 ILE A O 1
ATOM 2524 N N . ASN A 1 322 ? 2.006 -17.771 -6.453 1.00 84.88 322 ASN A N 1
ATOM 2525 C CA . ASN A 1 322 ? 2.239 -19.207 -6.297 1.00 84.88 322 ASN A CA 1
ATOM 2526 C C . ASN A 1 322 ? 1.004 -20.024 -6.692 1.00 84.88 322 ASN A C 1
ATOM 2528 O O . ASN A 1 322 ? 1.129 -21.184 -7.084 1.00 84.88 322 ASN A O 1
ATOM 2532 N N . GLN A 1 323 ? -0.178 -19.412 -6.596 1.00 85.81 323 GLN A N 1
ATOM 2533 C CA . GLN A 1 323 ? -1.470 -19.989 -6.958 1.00 85.81 323 GLN A CA 1
ATOM 2534 C C . GLN A 1 323 ? -2.277 -18.954 -7.758 1.00 85.81 323 GLN A C 1
ATOM 2536 O O . GLN A 1 323 ? -3.246 -18.390 -7.245 1.00 85.81 323 GLN A O 1
ATOM 2541 N N . PRO A 1 324 ? -1.858 -18.652 -9.002 1.00 82.00 324 PRO A N 1
ATOM 2542 C CA . PRO A 1 324 ? -2.455 -17.575 -9.776 1.00 82.00 324 PRO A CA 1
ATOM 2543 C C . PRO A 1 324 ? -3.898 -17.913 -10.135 1.00 82.00 324 PRO A C 1
ATOM 2545 O O . PRO A 1 324 ? -4.178 -18.945 -10.746 1.00 82.00 324 PRO A O 1
ATOM 2548 N N . ASN A 1 325 ? -4.813 -17.012 -9.785 1.00 84.69 325 ASN A N 1
ATOM 2549 C CA . ASN A 1 325 ? -6.199 -17.096 -10.216 1.00 84.69 325 ASN A CA 1
ATOM 2550 C C . ASN A 1 325 ? -6.293 -16.681 -11.693 1.00 84.69 325 ASN A C 1
ATOM 2552 O O . ASN A 1 325 ? -6.061 -15.520 -12.020 1.00 84.69 325 ASN A O 1
ATOM 2556 N N . GLU A 1 326 ? -6.642 -17.625 -12.572 1.00 86.06 326 GLU A N 1
ATOM 2557 C CA . GLU A 1 326 ? -6.765 -17.407 -14.026 1.00 86.06 326 GLU A CA 1
ATOM 2558 C C . GLU A 1 326 ? -7.801 -16.326 -14.380 1.00 86.06 326 GLU A C 1
ATOM 2560 O O . GLU A 1 326 ? -7.668 -15.674 -15.413 1.00 86.06 326 GLU A O 1
ATOM 2565 N N . LYS A 1 327 ? -8.818 -16.126 -13.528 1.00 85.69 327 LYS A N 1
ATOM 2566 C CA . LYS A 1 327 ? -9.848 -15.093 -13.714 1.00 85.69 327 LYS A CA 1
ATOM 2567 C C . LYS A 1 327 ? -9.374 -13.703 -13.306 1.00 85.69 327 LYS A C 1
ATOM 2569 O O . LYS A 1 327 ? -9.977 -12.714 -13.703 1.00 85.69 327 LYS A O 1
ATOM 2574 N N . HIS A 1 328 ? -8.325 -13.614 -12.491 1.00 86.12 328 HIS A N 1
ATOM 2575 C CA . HIS A 1 328 ? -7.846 -12.323 -12.033 1.00 86.12 328 HIS A CA 1
ATOM 2576 C C . HIS A 1 328 ? -7.096 -11.641 -13.185 1.00 86.12 328 HIS A C 1
ATOM 2578 O O . HIS A 1 328 ? -6.135 -12.210 -13.698 1.00 86.12 328 HIS A O 1
ATOM 2584 N N . PRO A 1 329 ? -7.437 -10.406 -13.569 1.00 84.56 329 PRO A N 1
ATOM 2585 C CA . PRO A 1 329 ? -6.795 -9.718 -14.701 1.00 84.56 329 PRO A CA 1
ATOM 2586 C C . PRO A 1 329 ? -5.286 -9.502 -14.548 1.00 84.56 329 PRO A C 1
ATOM 2588 O O . PRO A 1 329 ? -4.560 -9.439 -15.536 1.00 84.56 329 PRO A O 1
ATOM 2591 N N . LEU A 1 330 ? -4.752 -9.489 -13.327 1.00 87.00 330 LEU A N 1
ATOM 2592 C CA . LEU A 1 330 ? -3.305 -9.447 -13.119 1.00 87.00 330 LEU A CA 1
ATOM 2593 C C . LEU A 1 330 ? -2.604 -10.680 -13.688 1.00 87.00 330 LEU A C 1
ATOM 2595 O O . LEU A 1 330 ? -1.425 -10.610 -14.011 1.00 87.00 330 LEU A O 1
ATOM 2599 N N . HIS A 1 331 ? -3.321 -11.787 -13.879 1.00 88.94 331 HIS A N 1
ATOM 2600 C CA . HIS A 1 331 ? -2.793 -12.962 -14.550 1.00 88.94 331 HIS A CA 1
ATOM 2601 C C . HIS A 1 331 ? -2.274 -12.635 -15.957 1.00 88.94 331 HIS A C 1
ATOM 2603 O O . HIS A 1 331 ? -1.222 -13.135 -16.355 1.00 88.94 331 HIS A O 1
ATOM 2609 N N . THR A 1 332 ? -2.975 -11.782 -16.707 1.00 88.44 332 THR A N 1
ATOM 2610 C CA . THR A 1 332 ? -2.626 -11.417 -18.087 1.00 88.44 332 THR A CA 1
ATOM 2611 C C . THR A 1 332 ? -1.859 -10.099 -18.175 1.00 88.44 332 THR A C 1
ATOM 2613 O O . THR A 1 332 ? -0.944 -10.010 -18.995 1.00 88.44 332 THR A O 1
ATOM 2616 N N . HIS A 1 333 ? -2.198 -9.109 -17.340 1.00 87.06 333 HIS A N 1
ATOM 2617 C CA . HIS A 1 333 ? -1.691 -7.730 -17.417 1.00 87.06 333 HIS A CA 1
ATOM 2618 C C . HIS A 1 333 ? -0.383 -7.474 -16.648 1.00 87.06 333 HIS A C 1
ATOM 2620 O O . HIS A 1 333 ? 0.336 -6.524 -16.969 1.00 87.06 333 HIS A O 1
ATOM 2626 N N . LEU A 1 334 ? -0.036 -8.313 -15.664 1.00 89.69 334 LEU A N 1
ATOM 2627 C CA . LEU A 1 334 ? 1.238 -8.226 -14.948 1.00 89.69 334 LEU A CA 1
ATOM 2628 C C . LEU A 1 334 ? 2.337 -8.948 -15.719 1.00 89.69 334 LEU A C 1
ATOM 2630 O O . LEU A 1 334 ? 2.327 -10.173 -15.800 1.00 89.69 334 LEU A O 1
ATOM 2634 N N . LYS A 1 335 ? 3.325 -8.209 -16.213 1.00 91.38 335 LYS A N 1
ATOM 2635 C CA . LYS A 1 335 ? 4.542 -8.760 -16.817 1.00 91.38 335 LYS A CA 1
ATOM 2636 C C . LYS A 1 335 ? 5.696 -8.619 -15.833 1.00 91.38 335 LYS A C 1
ATOM 2638 O O . LYS A 1 335 ? 5.824 -7.596 -15.173 1.00 91.38 335 LYS A O 1
ATOM 2643 N N . THR A 1 336 ? 6.537 -9.640 -15.703 1.00 92.38 336 THR A N 1
ATOM 2644 C CA . THR A 1 336 ? 7.656 -9.635 -14.744 1.00 92.38 336 THR A CA 1
ATOM 2645 C C . THR A 1 336 ? 8.959 -9.952 -15.455 1.00 92.38 336 THR A C 1
ATOM 2647 O O . THR A 1 336 ? 9.030 -10.966 -16.152 1.00 92.38 336 THR A O 1
ATOM 2650 N N . VAL A 1 337 ? 9.979 -9.121 -15.244 1.00 93.31 337 VAL A N 1
ATOM 2651 C CA . VAL A 1 337 ? 11.302 -9.263 -15.858 1.00 93.31 337 VAL A CA 1
ATOM 2652 C C . VAL A 1 337 ? 12.395 -9.050 -14.814 1.00 93.31 337 VAL A C 1
ATOM 2654 O O . VAL A 1 337 ? 12.293 -8.171 -13.958 1.00 93.31 337 VAL A O 1
ATOM 2657 N N . THR A 1 338 ? 13.464 -9.842 -14.870 1.00 93.62 338 THR A N 1
ATOM 2658 C CA . THR A 1 338 ? 14.632 -9.616 -14.005 1.00 93.62 338 THR A CA 1
ATOM 2659 C C . THR A 1 338 ? 15.572 -8.566 -14.594 1.00 93.62 338 THR A C 1
ATOM 2661 O O . THR A 1 338 ? 15.668 -8.415 -15.811 1.00 93.62 338 THR A O 1
ATOM 2664 N N . TRP A 1 339 ? 16.348 -7.884 -13.748 1.00 92.50 339 TRP A N 1
ATOM 2665 C CA . TRP A 1 339 ? 17.440 -7.022 -14.224 1.00 92.50 339 TRP A CA 1
ATOM 2666 C C . TRP A 1 339 ? 18.430 -7.773 -15.126 1.00 92.50 339 TRP A C 1
ATOM 2668 O O . TRP A 1 339 ? 18.858 -7.228 -16.139 1.00 92.50 339 TRP A O 1
ATOM 2678 N N . LEU A 1 340 ? 18.732 -9.040 -14.814 1.00 92.88 340 LEU A N 1
ATOM 2679 C CA . LEU A 1 340 ? 19.583 -9.883 -15.658 1.00 92.88 340 LEU A CA 1
ATOM 2680 C C . LEU A 1 340 ? 18.983 -10.050 -17.058 1.00 92.88 340 LEU A C 1
ATOM 2682 O O . LEU A 1 340 ? 19.662 -9.789 -18.040 1.00 92.88 340 LEU A O 1
ATOM 2686 N N . GLN A 1 341 ? 17.701 -10.408 -17.149 1.00 92.88 341 GLN A N 1
ATOM 2687 C CA . GLN A 1 341 ? 17.006 -10.565 -18.428 1.00 92.88 341 GLN A CA 1
ATOM 2688 C C . GLN A 1 341 ? 16.925 -9.255 -19.219 1.00 92.88 341 GLN A C 1
ATOM 2690 O O . GLN A 1 341 ? 17.024 -9.279 -20.443 1.00 92.88 341 GLN A O 1
ATOM 2695 N N . MET A 1 342 ? 16.766 -8.114 -18.541 1.00 91.12 342 MET A N 1
ATOM 2696 C CA . MET A 1 342 ? 16.760 -6.805 -19.197 1.00 91.12 342 MET A CA 1
ATOM 2697 C C . MET A 1 342 ? 18.122 -6.447 -19.784 1.00 91.12 342 MET A C 1
ATOM 2699 O O . MET A 1 342 ? 18.179 -5.991 -20.924 1.00 91.12 342 MET A O 1
ATOM 2703 N N . LEU A 1 343 ? 19.207 -6.650 -19.033 1.00 92.25 343 LEU A N 1
ATOM 2704 C CA . LEU A 1 343 ? 20.552 -6.216 -19.418 1.00 92.25 343 LEU A CA 1
ATOM 2705 C C . LEU A 1 343 ? 21.236 -7.225 -20.347 1.00 92.25 343 LEU A C 1
ATOM 2707 O O . LEU A 1 343 ? 21.659 -6.862 -21.447 1.00 92.25 343 LEU A O 1
ATOM 2711 N N . ASP A 1 344 ? 21.258 -8.495 -19.950 1.00 91.88 344 ASP A N 1
ATOM 2712 C CA . ASP A 1 344 ? 21.870 -9.595 -20.692 1.00 91.88 344 ASP A CA 1
ATOM 2713 C C . ASP A 1 344 ? 20.968 -10.852 -20.713 1.00 91.88 344 ASP A C 1
ATOM 2715 O O . ASP A 1 344 ? 21.114 -11.765 -19.893 1.00 91.88 344 ASP A O 1
ATOM 2719 N N . PRO A 1 345 ? 20.046 -10.941 -21.691 1.00 91.94 345 PRO A N 1
ATOM 2720 C CA . PRO A 1 345 ? 19.197 -12.104 -21.909 1.00 91.94 345 PRO A CA 1
ATOM 2721 C C . PRO A 1 345 ? 19.986 -13.396 -22.116 1.00 91.94 345 PRO A C 1
ATOM 2723 O O . PRO A 1 345 ? 19.475 -14.471 -21.816 1.00 91.94 345 PRO A O 1
ATOM 2726 N N . SER A 1 346 ? 21.211 -13.315 -22.646 1.00 89.38 346 SER A N 1
ATOM 2727 C CA . SER A 1 346 ? 22.007 -14.499 -22.969 1.00 89.38 346 SER A CA 1
ATOM 2728 C C . SER A 1 346 ? 22.588 -15.170 -21.723 1.00 89.38 346 SER A C 1
ATOM 2730 O O . SER A 1 346 ? 22.799 -16.382 -21.727 1.00 89.38 346 SER A O 1
ATOM 2732 N N . ALA A 1 347 ? 22.766 -14.412 -20.639 1.00 90.38 347 ALA A N 1
ATOM 2733 C CA . ALA A 1 347 ? 23.216 -14.918 -19.348 1.00 90.38 347 ALA A CA 1
ATOM 2734 C C . ALA A 1 347 ? 22.094 -15.573 -18.520 1.00 90.38 347 ALA A C 1
ATOM 2736 O O . ALA A 1 347 ? 22.373 -16.267 -17.539 1.00 90.38 347 ALA A O 1
ATOM 2737 N N . ASP A 1 348 ? 20.821 -15.387 -18.887 1.00 89.81 348 ASP A N 1
ATOM 2738 C CA . ASP A 1 348 ? 19.708 -16.010 -18.173 1.00 89.81 348 ASP A CA 1
ATOM 2739 C C . ASP A 1 348 ? 19.641 -17.530 -18.467 1.00 89.81 348 ASP A C 1
ATOM 2741 O O . ASP A 1 348 ? 19.686 -17.957 -19.627 1.00 89.81 348 ASP A O 1
ATOM 2745 N N . PRO A 1 349 ? 19.499 -18.394 -17.444 1.00 88.81 349 PRO A N 1
ATOM 2746 C CA . PRO A 1 349 ? 19.505 -19.849 -17.627 1.00 88.81 349 PRO A CA 1
ATOM 2747 C C . PRO A 1 349 ? 18.308 -20.375 -18.438 1.00 88.81 349 PRO A C 1
ATOM 2749 O O . PRO A 1 349 ? 18.396 -21.436 -19.060 1.00 88.81 349 PRO A O 1
ATOM 2752 N N . ILE A 1 350 ? 17.176 -19.664 -18.430 1.00 88.56 350 ILE A N 1
ATOM 2753 C CA . ILE A 1 350 ? 15.977 -20.036 -19.189 1.00 88.56 350 ILE A CA 1
ATOM 2754 C C . ILE A 1 350 ? 16.192 -19.697 -20.663 1.00 88.56 350 ILE A C 1
ATOM 2756 O O . ILE A 1 350 ? 15.876 -20.517 -21.521 1.00 88.56 350 ILE A O 1
ATOM 2760 N N . LEU A 1 351 ? 16.731 -18.512 -20.956 1.00 88.25 351 LEU A N 1
ATOM 2761 C CA . LEU A 1 351 ? 16.902 -18.029 -22.327 1.00 88.25 351 LEU A CA 1
ATOM 2762 C C . LEU A 1 351 ? 18.120 -18.632 -23.041 1.00 88.25 351 LEU A C 1
ATOM 2764 O O . LEU A 1 351 ? 18.035 -18.910 -24.237 1.00 88.25 351 LEU A O 1
ATOM 2768 N N . SER A 1 352 ? 19.204 -18.913 -22.314 1.00 90.00 352 SER A N 1
ATOM 2769 C CA . SER A 1 352 ? 20.414 -19.565 -22.844 1.00 90.00 352 SER A CA 1
ATOM 2770 C C . SER A 1 352 ? 20.198 -21.013 -23.298 1.00 90.00 352 SER A C 1
ATOM 2772 O O . SER A 1 352 ? 20.938 -21.505 -24.148 1.00 90.00 352 SER A O 1
ATOM 2774 N N . SER A 1 353 ? 19.186 -21.707 -22.759 1.00 87.75 353 SER A N 1
ATOM 2775 C CA . SER A 1 353 ? 18.916 -23.122 -23.044 1.00 87.75 353 SER A CA 1
ATOM 2776 C C . SER A 1 353 ? 17.560 -23.337 -23.744 1.00 87.75 353 SER A C 1
ATOM 2778 O O . SER A 1 353 ? 16.608 -23.845 -23.135 1.00 87.75 353 SER A O 1
ATOM 2780 N N . PRO A 1 354 ? 17.438 -22.982 -25.041 1.00 87.56 354 PRO A N 1
ATOM 2781 C CA . PRO A 1 354 ? 16.184 -23.122 -25.771 1.00 87.56 354 PRO A CA 1
ATOM 2782 C C . PRO A 1 354 ? 15.701 -24.585 -25.774 1.00 87.56 354 PRO A C 1
ATOM 2784 O O . PRO A 1 354 ? 16.488 -25.508 -26.013 1.00 87.56 354 PRO A O 1
ATOM 2787 N N . PRO A 1 355 ? 14.411 -24.841 -25.489 1.00 88.50 355 PRO A N 1
ATOM 2788 C CA . PRO A 1 355 ? 13.861 -26.186 -25.529 1.00 88.50 355 PRO A CA 1
ATOM 2789 C C . PRO A 1 355 ? 13.849 -26.715 -26.966 1.00 88.50 355 PRO A C 1
ATOM 2791 O O . PRO A 1 355 ? 13.483 -26.003 -27.897 1.00 88.50 355 PRO A O 1
ATOM 2794 N N . VAL A 1 356 ? 14.207 -27.990 -27.129 1.00 86.06 356 VAL A N 1
ATOM 2795 C CA . VAL A 1 356 ? 14.215 -28.667 -28.432 1.00 86.06 356 VAL A CA 1
ATOM 2796 C C . VAL A 1 356 ? 12.818 -28.619 -29.057 1.00 86.06 356 VAL A C 1
ATOM 2798 O O . VAL A 1 356 ? 11.816 -28.909 -28.404 1.00 86.06 356 VAL A O 1
ATOM 2801 N N . THR A 1 357 ? 12.725 -28.261 -30.331 1.00 85.81 357 THR A N 1
ATOM 2802 C CA . THR A 1 357 ? 11.478 -28.340 -31.097 1.00 85.81 357 THR A CA 1
ATOM 2803 C C . THR A 1 357 ? 11.315 -29.760 -31.629 1.00 85.81 357 THR A C 1
ATOM 2805 O O . THR A 1 357 ? 12.088 -30.174 -32.487 1.00 85.81 357 THR A O 1
ATOM 2808 N N . LEU A 1 358 ? 10.344 -30.513 -31.104 1.00 85.56 358 LEU A N 1
ATOM 2809 C CA . LEU A 1 358 ? 10.030 -31.861 -31.584 1.00 85.56 358 LEU A CA 1
ATOM 2810 C C . LEU A 1 358 ? 8.908 -31.789 -32.633 1.00 85.56 358 LEU A C 1
ATOM 2812 O O . LEU A 1 358 ? 7.963 -31.015 -32.434 1.00 85.56 358 LEU A O 1
ATOM 2816 N N . PRO A 1 359 ? 8.978 -32.575 -33.722 1.00 88.75 359 PRO A N 1
ATOM 2817 C CA . PRO A 1 359 ? 7.895 -32.665 -34.695 1.00 88.75 359 PRO A CA 1
ATOM 2818 C C . PRO A 1 359 ? 6.627 -33.251 -34.053 1.00 88.75 359 PRO A C 1
ATOM 2820 O O . PRO A 1 359 ? 6.682 -33.981 -33.060 1.00 88.75 359 PRO A O 1
ATOM 2823 N N . ALA A 1 360 ? 5.462 -32.918 -34.617 1.00 85.81 360 ALA A N 1
ATOM 2824 C CA . ALA A 1 360 ? 4.160 -33.256 -34.032 1.00 85.81 360 ALA A CA 1
ATOM 2825 C C . ALA A 1 360 ? 3.955 -34.770 -33.831 1.00 85.81 360 ALA A C 1
ATOM 2827 O O . ALA A 1 360 ? 3.342 -35.178 -32.845 1.00 85.81 360 ALA A O 1
ATOM 2828 N N . GLU A 1 361 ? 4.511 -35.587 -34.727 1.00 86.50 361 GLU A N 1
ATOM 2829 C CA . GLU A 1 361 ? 4.434 -37.051 -34.687 1.00 86.50 361 GLU A CA 1
ATOM 2830 C C . GLU A 1 361 ? 5.185 -37.634 -33.481 1.00 86.50 361 GLU A C 1
ATOM 2832 O O . GLU A 1 361 ? 4.626 -38.416 -32.709 1.00 86.50 361 GLU A O 1
ATOM 2837 N N . GLU A 1 362 ? 6.417 -37.181 -33.239 1.00 86.19 362 GLU A N 1
ATOM 2838 C CA . GLU A 1 362 ? 7.210 -37.591 -32.073 1.00 86.19 362 GLU A CA 1
ATOM 2839 C C . GLU A 1 362 ? 6.578 -37.112 -30.762 1.00 86.19 362 GLU A C 1
ATOM 2841 O O . GLU A 1 362 ? 6.583 -37.820 -29.756 1.00 86.19 362 GLU A O 1
ATOM 2846 N N . LEU A 1 363 ? 5.981 -35.919 -30.773 1.00 83.62 363 LEU A N 1
ATOM 2847 C CA . LEU A 1 363 ? 5.309 -35.334 -29.615 1.00 83.62 363 LEU A CA 1
ATOM 2848 C C . LEU A 1 363 ? 4.038 -36.121 -29.246 1.00 83.62 363 LEU A C 1
ATOM 2850 O O . LEU A 1 363 ? 3.749 -36.314 -28.061 1.00 83.62 363 LEU A O 1
ATOM 2854 N N . ALA A 1 364 ? 3.304 -36.612 -30.248 1.00 85.81 364 ALA A N 1
ATOM 2855 C CA . ALA A 1 364 ? 2.160 -37.498 -30.057 1.00 85.81 364 ALA A CA 1
ATOM 2856 C C . ALA A 1 364 ? 2.577 -38.883 -29.532 1.00 85.81 364 ALA A C 1
ATOM 2858 O O . ALA A 1 364 ? 1.862 -39.454 -28.708 1.00 85.81 364 ALA A O 1
ATOM 2859 N N . ALA A 1 365 ? 3.749 -39.381 -29.940 1.00 91.12 365 ALA A N 1
ATOM 2860 C CA . ALA A 1 365 ? 4.309 -40.650 -29.472 1.00 91.12 365 ALA A CA 1
ATOM 2861 C C . ALA A 1 365 ? 4.841 -40.602 -28.022 1.00 91.12 365 ALA A C 1
ATOM 2863 O O . ALA A 1 365 ? 5.039 -41.644 -27.389 1.00 91.12 365 ALA A O 1
ATOM 2864 N N . LEU A 1 366 ? 5.074 -39.412 -27.453 1.00 87.75 366 LEU A N 1
ATOM 2865 C CA . LEU A 1 366 ? 5.529 -39.272 -26.069 1.00 87.75 366 LEU A CA 1
ATOM 2866 C C . LEU A 1 366 ? 4.451 -39.679 -25.056 1.00 87.75 366 LEU A C 1
ATOM 2868 O O . LEU A 1 366 ? 3.294 -39.262 -25.116 1.00 87.75 366 LEU A O 1
ATOM 2872 N N . LYS A 1 367 ? 4.882 -40.382 -24.001 1.00 91.31 367 LYS A N 1
ATOM 2873 C CA . LYS A 1 367 ? 4.064 -40.625 -22.802 1.00 91.31 367 LYS A CA 1
ATOM 2874 C C . LYS A 1 367 ? 3.530 -39.299 -22.242 1.00 91.31 367 LYS A C 1
ATOM 2876 O O . LYS A 1 367 ? 4.283 -38.330 -22.133 1.00 91.31 367 LYS A O 1
ATOM 2881 N N . GLY A 1 368 ? 2.274 -39.286 -21.783 1.00 89.31 368 GLY A N 1
ATOM 2882 C CA . GLY A 1 368 ? 1.567 -38.075 -21.336 1.00 89.31 368 GLY A CA 1
ATOM 2883 C C . GLY A 1 368 ? 2.347 -37.160 -20.378 1.00 89.31 368 GLY A C 1
ATOM 2884 O O . GLY A 1 368 ? 2.345 -35.950 -20.571 1.00 89.31 368 GLY A O 1
ATOM 2885 N N . SER A 1 369 ? 3.093 -37.719 -19.416 1.00 90.38 369 SER A N 1
ATOM 2886 C CA . SER A 1 369 ? 3.945 -36.949 -18.488 1.00 90.38 369 SER A CA 1
ATOM 2887 C C . SER A 1 369 ? 5.142 -36.265 -19.173 1.00 90.38 369 SER A C 1
ATOM 2889 O O . SER A 1 369 ? 5.452 -35.110 -18.885 1.00 90.38 369 SER A O 1
ATOM 2891 N N . LYS A 1 370 ? 5.801 -36.941 -20.125 1.00 90.19 370 LYS A N 1
ATOM 2892 C CA . LYS A 1 370 ? 6.891 -36.336 -20.909 1.00 90.19 370 LYS A CA 1
ATOM 2893 C C . LYS A 1 370 ? 6.341 -35.267 -21.853 1.00 90.19 370 LYS A C 1
ATOM 2895 O O . LYS A 1 370 ? 6.957 -34.216 -22.009 1.00 90.19 370 LYS A O 1
ATOM 2900 N N . ARG A 1 371 ? 5.150 -35.503 -22.413 1.00 88.75 371 ARG A N 1
ATOM 2901 C CA . ARG A 1 371 ? 4.431 -34.542 -23.254 1.00 88.75 371 ARG A CA 1
ATOM 2902 C C . ARG A 1 371 ? 4.047 -33.274 -22.486 1.00 88.75 371 ARG A C 1
ATOM 2904 O O . ARG A 1 371 ? 4.260 -32.170 -22.978 1.00 88.75 371 ARG A O 1
ATOM 2911 N N . SER A 1 372 ? 3.515 -33.402 -21.270 1.00 88.19 372 SER A N 1
ATOM 2912 C CA . SER A 1 372 ? 3.171 -32.245 -20.434 1.00 88.19 372 SER A CA 1
ATOM 2913 C C . SER A 1 372 ? 4.413 -31.472 -19.987 1.00 88.19 372 SER A C 1
ATOM 2915 O O . SER A 1 372 ? 4.417 -30.246 -20.059 1.00 88.19 372 SER A O 1
ATOM 2917 N N . ALA A 1 373 ? 5.490 -32.167 -19.600 1.00 89.12 373 ALA A N 1
ATOM 2918 C CA . ALA A 1 373 ? 6.766 -31.539 -19.251 1.00 89.12 373 ALA A CA 1
ATOM 2919 C C . ALA A 1 373 ? 7.380 -30.777 -20.439 1.00 89.12 373 ALA A C 1
ATOM 2921 O O . ALA A 1 373 ? 7.874 -29.661 -20.267 1.00 89.12 373 ALA A O 1
ATOM 2922 N N . TYR A 1 374 ? 7.291 -31.348 -21.645 1.00 90.81 374 TYR A N 1
ATOM 2923 C CA . TYR A 1 374 ? 7.696 -30.695 -22.887 1.00 90.81 374 TYR A CA 1
ATOM 2924 C C . TYR A 1 374 ? 6.949 -29.371 -23.099 1.00 90.81 374 TYR A C 1
ATOM 2926 O O . TYR A 1 374 ? 7.579 -28.318 -23.215 1.00 90.81 374 TYR A O 1
ATOM 2934 N N . HIS A 1 375 ? 5.610 -29.401 -23.074 1.00 89.50 375 HIS A N 1
ATOM 2935 C CA . HIS A 1 375 ? 4.796 -28.195 -23.238 1.00 89.50 375 HIS A CA 1
ATOM 2936 C C . HIS A 1 375 ? 5.039 -27.172 -22.128 1.00 89.50 375 HIS A C 1
ATOM 2938 O O . HIS A 1 375 ? 5.110 -25.984 -22.414 1.00 89.50 375 HIS A O 1
ATOM 2944 N N . PHE A 1 376 ? 5.218 -27.602 -20.878 1.00 88.94 376 PHE A N 1
ATOM 2945 C CA . PHE A 1 376 ? 5.523 -26.693 -19.774 1.00 88.94 376 PHE A CA 1
ATOM 2946 C C . PHE A 1 376 ? 6.854 -25.965 -19.992 1.00 88.94 376 PHE A C 1
ATOM 2948 O O . PHE A 1 376 ? 6.910 -24.740 -19.873 1.00 88.94 376 PHE A O 1
ATOM 2955 N N . LYS A 1 377 ? 7.917 -26.695 -20.365 1.00 90.75 377 LYS A N 1
ATOM 2956 C CA . LYS A 1 377 ? 9.233 -26.102 -20.642 1.00 90.75 377 LYS A CA 1
ATOM 2957 C C . LYS A 1 377 ? 9.165 -25.138 -21.828 1.00 90.75 377 LYS A C 1
ATOM 2959 O O . LYS A 1 377 ? 9.693 -24.032 -21.733 1.00 90.75 377 LYS A O 1
ATOM 2964 N N . ARG A 1 378 ? 8.473 -25.525 -22.906 1.00 90.94 378 ARG A N 1
ATOM 2965 C CA . ARG A 1 378 ? 8.308 -24.694 -24.105 1.00 90.94 378 ARG A CA 1
ATOM 2966 C C . ARG A 1 378 ? 7.494 -23.434 -23.831 1.00 90.94 378 ARG A C 1
ATOM 2968 O O . ARG A 1 378 ? 7.973 -22.343 -24.105 1.00 90.94 378 ARG A O 1
ATOM 2975 N N . ASN A 1 379 ? 6.333 -23.567 -23.194 1.00 90.19 379 ASN A N 1
ATOM 2976 C CA . ASN A 1 379 ? 5.478 -22.434 -22.845 1.00 90.19 379 ASN A CA 1
ATOM 2977 C C . ASN A 1 379 ? 6.180 -21.477 -21.873 1.00 90.19 379 ASN A C 1
ATOM 2979 O O . ASN A 1 379 ? 6.025 -20.266 -21.991 1.00 90.19 379 ASN A O 1
ATOM 2983 N N . ARG A 1 380 ? 6.966 -21.993 -20.914 1.00 90.06 380 ARG A N 1
ATOM 2984 C CA . ARG A 1 380 ? 7.771 -21.152 -20.015 1.00 90.06 380 ARG A CA 1
ATOM 2985 C C . ARG A 1 380 ? 8.827 -20.365 -20.789 1.00 90.06 380 ARG A C 1
ATOM 2987 O O . ARG A 1 380 ? 8.945 -19.169 -20.550 1.00 90.06 380 ARG A O 1
ATOM 2994 N N . TYR A 1 381 ? 9.559 -21.019 -21.691 1.00 92.69 381 TYR A N 1
ATOM 2995 C CA . TYR A 1 381 ? 10.570 -20.373 -22.530 1.00 92.69 381 TYR A CA 1
ATOM 2996 C C . TYR A 1 381 ? 9.956 -19.317 -23.454 1.00 92.69 381 TYR A C 1
ATOM 2998 O O . TYR A 1 381 ? 10.369 -18.167 -23.401 1.00 92.69 381 TYR A O 1
ATOM 3006 N N . GLU A 1 382 ? 8.935 -19.681 -24.238 1.00 92.12 382 GLU A N 1
ATOM 3007 C CA . GLU A 1 382 ? 8.241 -18.772 -25.162 1.00 92.12 382 GLU A CA 1
ATOM 3008 C C . GLU A 1 382 ? 7.684 -17.550 -24.424 1.00 92.12 382 GLU A C 1
ATOM 3010 O O . GLU A 1 382 ? 7.850 -16.427 -24.885 1.00 92.12 382 GLU A O 1
ATOM 3015 N N . LYS A 1 383 ? 7.087 -17.759 -23.244 1.00 91.19 383 LYS A N 1
ATOM 3016 C CA . LYS A 1 383 ? 6.560 -16.678 -22.408 1.00 91.19 383 LYS A CA 1
ATOM 3017 C C . LYS A 1 383 ? 7.658 -15.726 -21.935 1.00 91.19 383 LYS A C 1
ATOM 3019 O O . LYS A 1 383 ? 7.510 -14.521 -22.087 1.00 91.19 383 LYS A O 1
ATOM 3024 N N . VAL A 1 384 ? 8.732 -16.248 -21.334 1.00 92.31 384 VAL A N 1
ATOM 3025 C CA . VAL A 1 384 ? 9.833 -15.403 -20.831 1.00 92.31 384 VAL A CA 1
ATOM 3026 C C . VAL A 1 384 ? 10.501 -14.674 -21.992 1.00 92.31 384 VAL A C 1
ATOM 3028 O O . VAL A 1 384 ? 10.705 -13.471 -21.906 1.00 92.31 384 VAL A O 1
ATOM 3031 N N . LYS A 1 385 ? 10.764 -15.371 -23.101 1.00 93.62 385 LYS A N 1
ATOM 3032 C CA . LYS A 1 385 ? 11.343 -14.783 -24.308 1.00 93.62 385 LYS A CA 1
ATOM 3033 C C . LYS A 1 385 ? 10.489 -13.634 -24.843 1.00 93.62 385 LYS A C 1
ATOM 3035 O O . LYS A 1 385 ? 11.018 -12.546 -25.016 1.00 93.62 385 LYS A O 1
ATOM 3040 N N . ALA A 1 386 ? 9.188 -13.854 -25.035 1.00 92.50 386 ALA A N 1
ATOM 3041 C CA . ALA A 1 386 ? 8.284 -12.832 -25.558 1.00 92.50 386 ALA A CA 1
ATOM 3042 C C . ALA A 1 386 ? 8.244 -11.585 -24.662 1.00 92.50 386 ALA A C 1
ATOM 3044 O O . ALA A 1 386 ? 8.379 -10.475 -25.163 1.00 92.50 386 ALA A O 1
ATOM 3045 N N . VAL A 1 387 ? 8.128 -11.766 -23.341 1.00 92.44 387 VAL A N 1
ATOM 3046 C CA . VAL A 1 387 ? 8.087 -10.644 -22.388 1.00 92.44 387 VAL A CA 1
ATOM 3047 C C . VAL A 1 387 ? 9.418 -9.880 -22.356 1.00 92.44 387 VAL A C 1
ATOM 3049 O O . VAL A 1 387 ? 9.414 -8.656 -22.278 1.00 92.44 387 VAL A O 1
ATOM 3052 N N . VAL A 1 388 ? 10.558 -10.572 -22.428 1.00 93.75 388 VAL A N 1
ATOM 3053 C CA . VAL A 1 388 ? 11.887 -9.934 -22.426 1.00 93.75 388 VAL A CA 1
ATOM 3054 C C . VAL A 1 388 ? 12.163 -9.199 -23.735 1.00 93.75 388 VAL A C 1
ATOM 3056 O O . VAL A 1 388 ? 12.677 -8.083 -23.708 1.00 93.75 388 VAL A O 1
ATOM 3059 N N . GLU A 1 389 ? 11.812 -9.796 -24.875 1.00 93.00 389 GLU A N 1
ATOM 3060 C CA . GLU A 1 389 ? 11.918 -9.144 -26.183 1.00 93.00 389 GLU A CA 1
ATOM 3061 C C . GLU A 1 389 ? 11.037 -7.893 -26.228 1.00 93.00 389 GLU A C 1
ATOM 3063 O O . GLU A 1 389 ? 11.524 -6.823 -26.580 1.00 93.00 389 GLU A O 1
ATOM 3068 N N . GLU A 1 390 ? 9.785 -7.989 -25.776 1.00 90.94 390 GLU A N 1
ATOM 3069 C CA . GLU A 1 390 ? 8.875 -6.847 -25.660 1.00 90.94 390 GLU A CA 1
ATOM 3070 C C . GLU A 1 390 ? 9.438 -5.750 -24.747 1.00 90.94 390 GLU A C 1
ATOM 3072 O O . GLU A 1 390 ? 9.470 -4.583 -25.132 1.00 90.94 390 GLU A O 1
ATOM 3077 N N . ALA A 1 391 ? 9.950 -6.110 -23.567 1.00 91.94 391 ALA A N 1
ATOM 3078 C CA . ALA A 1 391 ? 10.487 -5.132 -22.630 1.00 91.94 391 ALA A CA 1
ATOM 3079 C C . ALA A 1 391 ? 11.751 -4.430 -23.156 1.00 91.94 391 ALA A C 1
ATOM 3081 O O . ALA A 1 391 ? 11.936 -3.234 -22.930 1.00 91.94 391 ALA A O 1
ATOM 3082 N N . ARG A 1 392 ? 12.610 -5.143 -23.896 1.00 92.25 392 ARG A N 1
ATOM 3083 C CA . ARG A 1 392 ? 13.813 -4.570 -24.526 1.00 92.25 392 ARG A CA 1
ATOM 3084 C C . ARG A 1 392 ? 13.513 -3.753 -25.779 1.00 92.25 392 ARG A C 1
ATOM 3086 O O . ARG A 1 392 ? 14.309 -2.882 -26.115 1.00 92.25 392 ARG A O 1
ATOM 3093 N N . LEU A 1 393 ? 12.389 -4.001 -26.457 1.00 91.38 393 LEU A N 1
ATOM 3094 C CA . LEU A 1 393 ? 11.916 -3.140 -27.547 1.00 91.38 393 LEU A CA 1
ATOM 3095 C C . LEU A 1 393 ? 11.523 -1.735 -27.049 1.00 91.38 393 LEU A C 1
ATOM 3097 O O . LEU A 1 393 ? 11.476 -0.804 -27.853 1.00 91.38 393 LEU A O 1
ATOM 3101 N N . GLY A 1 394 ? 11.276 -1.569 -25.744 1.00 88.38 394 GLY A N 1
ATOM 3102 C CA . GLY A 1 394 ? 10.965 -0.283 -25.119 1.00 88.38 394 GLY A CA 1
ATOM 3103 C C . GLY A 1 394 ? 9.537 0.174 -25.406 1.00 88.38 394 GLY A C 1
ATOM 3104 O O . GLY A 1 394 ? 8.624 -0.641 -25.384 1.00 88.38 394 GLY A O 1
ATOM 3105 N N . ARG A 1 395 ? 9.335 1.469 -25.684 1.00 88.12 395 ARG A N 1
ATOM 3106 C CA . ARG A 1 395 ? 8.017 2.101 -25.926 1.00 88.12 395 ARG A CA 1
ATOM 3107 C C . ARG A 1 395 ? 7.078 2.057 -24.723 1.00 88.12 395 ARG A C 1
ATOM 3109 O O . ARG A 1 395 ? 5.875 1.846 -24.871 1.00 88.12 395 ARG A O 1
ATOM 3116 N N . PHE A 1 396 ? 7.631 2.244 -23.533 1.00 90.31 396 PHE A N 1
ATOM 3117 C CA . PHE A 1 396 ? 6.816 2.427 -22.338 1.00 90.31 396 PHE A CA 1
ATOM 3118 C C . PHE A 1 396 ? 6.273 3.858 -22.267 1.00 90.31 396 PHE A C 1
ATOM 3120 O O . PHE A 1 396 ? 6.960 4.792 -22.674 1.00 90.31 396 PHE A O 1
ATOM 3127 N N . ASP A 1 397 ? 5.067 4.021 -21.728 1.00 88.44 397 ASP A N 1
ATOM 3128 C CA . ASP A 1 397 ? 4.382 5.317 -21.563 1.00 88.44 397 ASP A CA 1
ATOM 3129 C C . ASP A 1 397 ? 4.810 6.068 -20.298 1.00 88.44 397 ASP A C 1
ATOM 3131 O O . ASP A 1 397 ? 4.517 7.250 -20.112 1.00 88.44 397 ASP A O 1
ATOM 3135 N N . GLY A 1 398 ? 5.483 5.369 -19.387 1.00 89.81 398 GLY A N 1
ATOM 3136 C CA . GLY A 1 398 ? 5.963 5.957 -18.153 1.00 89.81 398 GLY A CA 1
ATOM 3137 C C . GLY A 1 398 ? 6.826 5.007 -17.341 1.00 89.81 398 GLY A C 1
ATOM 3138 O O . GLY A 1 398 ? 6.718 3.782 -17.459 1.00 89.81 398 GLY A O 1
ATOM 3139 N N . LEU A 1 399 ? 7.671 5.599 -16.502 1.00 92.25 399 LEU A N 1
ATOM 3140 C CA . LEU A 1 399 ? 8.495 4.917 -15.515 1.00 92.25 399 LEU A CA 1
ATOM 3141 C C . LEU A 1 399 ? 8.067 5.339 -14.119 1.00 92.25 399 LEU A C 1
ATOM 3143 O O . LEU A 1 399 ? 8.069 6.526 -13.794 1.00 92.25 399 LEU A O 1
ATOM 3147 N N . ILE A 1 400 ? 7.795 4.352 -13.275 1.00 92.75 400 ILE A N 1
ATOM 3148 C CA . ILE A 1 400 ? 7.648 4.570 -11.846 1.00 92.75 400 ILE A CA 1
ATOM 3149 C C . ILE A 1 400 ? 8.673 3.735 -11.097 1.00 92.75 400 ILE A C 1
ATOM 3151 O O . ILE A 1 400 ? 8.671 2.508 -11.188 1.00 92.75 400 ILE A O 1
ATOM 3155 N N . ALA A 1 401 ? 9.543 4.389 -10.335 1.00 91.69 401 ALA A N 1
ATOM 3156 C CA . ALA A 1 401 ? 10.570 3.718 -9.554 1.00 91.69 401 ALA A CA 1
ATOM 3157 C C . ALA A 1 401 ? 10.391 4.005 -8.064 1.00 91.69 401 ALA A C 1
ATOM 3159 O O . ALA A 1 401 ? 10.345 5.152 -7.643 1.00 91.69 401 ALA A O 1
ATOM 3160 N N . ALA A 1 402 ? 10.324 2.951 -7.261 1.00 90.56 402 ALA A N 1
ATOM 3161 C CA . ALA A 1 402 ? 10.404 3.023 -5.811 1.00 90.56 402 ALA A CA 1
ATOM 3162 C C . ALA A 1 402 ? 11.278 1.845 -5.364 1.00 90.56 402 ALA A C 1
ATOM 3164 O O . ALA A 1 402 ? 10.818 0.711 -5.203 1.00 90.56 402 ALA A O 1
ATOM 3165 N N . THR A 1 403 ? 12.578 2.093 -5.265 1.00 88.62 403 THR A N 1
ATOM 3166 C CA . THR A 1 403 ? 13.589 1.054 -5.084 1.00 88.62 403 THR A CA 1
ATOM 3167 C C . THR A 1 403 ? 14.716 1.555 -4.193 1.00 88.62 403 THR A C 1
ATOM 3169 O O . THR A 1 403 ? 14.993 2.747 -4.150 1.00 88.62 403 THR A O 1
ATOM 3172 N N . LEU A 1 404 ? 15.378 0.624 -3.507 1.00 87.94 404 LEU A N 1
ATOM 3173 C CA . LEU A 1 404 ? 16.604 0.885 -2.747 1.00 87.94 404 LEU A CA 1
ATOM 3174 C C . LEU A 1 404 ? 17.863 0.841 -3.632 1.00 87.94 404 LEU A C 1
ATOM 3176 O O . LEU A 1 404 ? 18.972 1.014 -3.137 1.00 87.94 404 LEU A O 1
ATOM 3180 N N . LEU A 1 405 ? 17.705 0.550 -4.928 1.00 89.50 405 LEU A N 1
ATOM 3181 C CA . LEU A 1 405 ? 18.787 0.654 -5.903 1.00 89.50 405 LEU A CA 1
ATOM 3182 C C . LEU A 1 405 ? 19.122 2.121 -6.166 1.00 89.50 405 LEU A C 1
ATOM 3184 O O . LEU A 1 405 ? 18.249 2.983 -6.117 1.00 89.50 405 LEU A O 1
ATOM 3188 N N . GLU A 1 406 ? 20.374 2.374 -6.529 1.00 90.12 406 GLU A N 1
ATOM 3189 C CA . GLU A 1 406 ? 20.822 3.700 -6.936 1.00 90.12 406 GLU A CA 1
ATOM 3190 C C . GLU A 1 406 ? 20.012 4.205 -8.152 1.00 90.12 406 GLU A C 1
ATOM 3192 O O . GLU A 1 406 ? 20.045 3.568 -9.215 1.00 90.12 406 GLU A O 1
ATOM 3197 N N . PRO A 1 407 ? 19.301 5.346 -8.041 1.00 90.75 407 PRO A N 1
ATOM 3198 C CA . PRO A 1 407 ? 18.424 5.836 -9.108 1.00 90.75 407 PRO A CA 1
ATOM 3199 C C . PRO A 1 407 ? 19.147 6.108 -10.427 1.00 90.75 407 PRO A C 1
ATOM 3201 O O . PRO A 1 407 ? 18.570 5.933 -11.497 1.00 90.75 407 PRO A O 1
ATOM 3204 N N . VAL A 1 408 ? 20.419 6.496 -10.356 1.00 91.44 408 VAL A N 1
ATOM 3205 C CA . VAL A 1 408 ? 21.277 6.783 -11.511 1.00 91.44 408 VAL A CA 1
ATOM 3206 C C . VAL A 1 408 ? 21.422 5.544 -12.389 1.00 91.44 408 VAL A C 1
ATOM 3208 O O . VAL A 1 408 ? 21.079 5.563 -13.570 1.00 91.44 408 VAL A O 1
ATOM 3211 N N . SER A 1 409 ? 21.837 4.426 -11.793 1.00 91.19 409 SER A N 1
ATOM 3212 C CA . SER A 1 409 ? 21.990 3.149 -12.493 1.00 91.19 409 SER A CA 1
ATOM 3213 C C . SER A 1 409 ? 20.666 2.659 -13.087 1.00 91.19 409 SER A C 1
ATOM 3215 O O . SER A 1 409 ? 20.628 2.164 -14.217 1.00 91.19 409 SER A O 1
ATOM 3217 N N . VAL A 1 410 ? 19.559 2.858 -12.365 1.00 92.19 410 VAL A N 1
ATOM 3218 C CA . VAL A 1 410 ? 18.216 2.517 -12.853 1.00 92.19 410 VAL A CA 1
ATOM 3219 C C . VAL A 1 410 ? 17.867 3.344 -14.093 1.00 92.19 410 VAL A C 1
ATOM 3221 O O . VAL A 1 410 ? 17.508 2.786 -15.128 1.00 92.19 410 VAL A O 1
ATOM 3224 N N . LEU A 1 411 ? 18.009 4.667 -14.032 1.00 92.94 411 LEU A N 1
ATOM 3225 C CA . LEU A 1 411 ? 17.621 5.543 -15.136 1.00 92.94 411 LEU A CA 1
ATOM 3226 C C . LEU A 1 411 ? 18.499 5.382 -16.370 1.00 92.94 411 LEU A C 1
ATOM 3228 O O . LEU A 1 411 ? 17.970 5.430 -17.479 1.00 92.94 411 LEU A O 1
ATOM 3232 N N . LYS A 1 412 ? 19.794 5.106 -16.189 1.00 92.06 412 LYS A N 1
ATOM 3233 C CA . LYS A 1 412 ? 20.730 4.837 -17.287 1.00 92.06 412 LYS A CA 1
ATOM 3234 C C . LYS A 1 412 ? 20.203 3.778 -18.255 1.00 92.06 412 LYS A C 1
ATOM 3236 O O . LYS A 1 412 ? 20.362 3.911 -19.463 1.00 92.06 412 LYS A O 1
ATOM 3241 N N . HIS A 1 413 ? 19.564 2.739 -17.721 1.00 92.06 413 HIS A N 1
ATOM 3242 C CA . HIS A 1 413 ? 19.088 1.606 -18.510 1.00 92.06 413 HIS A CA 1
ATOM 3243 C C . HIS A 1 413 ? 17.614 1.717 -18.909 1.00 92.06 413 HIS A C 1
ATOM 3245 O O . HIS A 1 413 ? 17.222 1.126 -19.911 1.00 92.06 413 HIS A O 1
ATOM 3251 N N . LEU A 1 414 ? 16.792 2.440 -18.140 1.00 93.31 414 LEU A N 1
ATOM 3252 C CA . LEU A 1 414 ? 15.339 2.445 -18.343 1.00 93.31 414 LEU A CA 1
ATOM 3253 C C . LEU A 1 414 ? 14.805 3.678 -19.063 1.00 93.31 414 LEU A C 1
ATOM 3255 O O . LEU A 1 414 ? 13.835 3.548 -19.801 1.00 93.31 414 LEU A O 1
ATOM 3259 N N . VAL A 1 415 ? 15.429 4.850 -18.904 1.00 93.44 415 VAL A N 1
ATOM 3260 C CA . VAL A 1 415 ? 15.016 6.065 -19.630 1.00 93.44 415 VAL A CA 1
ATOM 3261 C C . VAL A 1 415 ? 15.070 5.869 -21.151 1.00 93.44 415 VAL A C 1
ATOM 3263 O O . VAL A 1 415 ? 14.104 6.250 -21.808 1.00 93.44 415 VAL A O 1
ATOM 3266 N N . PRO A 1 416 ? 16.097 5.214 -21.737 1.00 92.44 416 PRO A N 1
ATOM 3267 C CA . PRO A 1 416 ? 16.126 4.959 -23.181 1.00 92.44 416 PRO A CA 1
ATOM 3268 C C . PRO A 1 416 ? 14.989 4.064 -23.695 1.00 92.44 416 PRO A C 1
ATOM 3270 O O . PRO A 1 416 ? 14.721 4.042 -24.892 1.00 92.44 416 PRO A O 1
ATOM 3273 N N . LEU A 1 417 ? 14.332 3.305 -22.811 1.00 92.38 417 LEU A N 1
ATOM 3274 C CA . LEU A 1 417 ? 13.214 2.426 -23.160 1.00 92.38 417 LEU A CA 1
ATOM 3275 C C . LEU A 1 417 ? 11.867 3.160 -23.155 1.00 92.38 417 LEU A C 1
ATOM 3277 O O . LEU A 1 417 ? 10.856 2.590 -23.574 1.00 92.38 417 LEU A O 1
ATOM 3281 N N . LEU A 1 418 ? 11.830 4.400 -22.669 1.00 91.69 418 LEU A N 1
ATOM 3282 C CA . LEU A 1 418 ? 10.617 5.203 -22.614 1.00 91.69 418 LEU A CA 1
ATOM 3283 C C . LEU A 1 418 ? 10.303 5.820 -23.974 1.00 91.69 418 LEU A C 1
ATOM 3285 O O . LEU A 1 418 ? 11.188 6.197 -24.741 1.00 91.69 418 LEU A O 1
ATOM 3289 N N . SER A 1 419 ? 9.014 5.930 -24.273 1.00 89.56 419 SER A N 1
ATOM 3290 C CA . SER A 1 419 ? 8.540 6.669 -25.437 1.00 89.56 419 SER A CA 1
A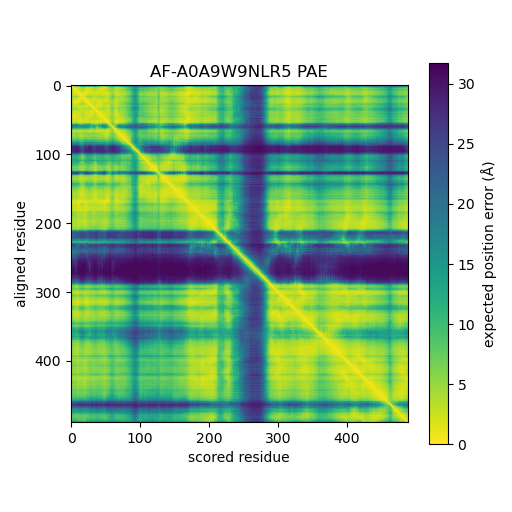TOM 3291 C C . SER A 1 419 ? 8.688 8.182 -25.219 1.00 89.56 419 SER A C 1
ATOM 3293 O O . SER A 1 419 ? 8.809 8.668 -24.089 1.00 89.56 419 SER A O 1
ATOM 3295 N N . GLY A 1 420 ? 8.684 8.960 -26.302 1.00 86.75 420 GLY A N 1
ATOM 3296 C CA . GLY A 1 420 ? 8.702 10.419 -26.192 1.00 86.75 420 GLY A CA 1
ATOM 3297 C C . GLY A 1 420 ? 7.499 10.933 -25.395 1.00 86.75 420 GLY A C 1
ATOM 3298 O O . GLY A 1 420 ? 6.399 10.414 -25.538 1.00 86.75 420 GLY A O 1
ATOM 3299 N N . SER A 1 421 ? 7.703 11.967 -24.575 1.00 88.31 421 SER A N 1
ATOM 3300 C CA . SER A 1 421 ? 6.675 12.535 -23.683 1.00 88.31 421 SER A CA 1
ATOM 3301 C C . SER A 1 421 ? 6.203 11.619 -22.541 1.00 88.31 421 SER A C 1
ATOM 3303 O O . SER A 1 421 ? 5.214 11.942 -21.880 1.00 88.31 421 SER A O 1
ATOM 3305 N N . SER A 1 422 ? 6.909 10.519 -22.269 1.00 90.31 422 SER A N 1
ATOM 3306 C CA . SER A 1 422 ? 6.623 9.665 -21.112 1.00 90.31 422 SER A CA 1
ATOM 3307 C C . SER A 1 422 ? 6.879 10.380 -19.789 1.00 90.31 422 SER A C 1
ATOM 3309 O O . SER A 1 422 ? 7.823 11.162 -19.653 1.00 90.31 422 SER A O 1
ATOM 3311 N N . SER A 1 423 ? 6.073 10.053 -18.785 1.00 91.50 423 SER A N 1
ATOM 3312 C CA . SER A 1 423 ? 6.267 10.502 -17.407 1.00 91.50 423 SER A CA 1
ATOM 3313 C C . SER A 1 423 ? 7.315 9.652 -16.686 1.00 91.50 423 SER A C 1
ATOM 3315 O O . SER A 1 423 ? 7.389 8.434 -16.851 1.00 91.50 423 SER A O 1
ATOM 3317 N N . VAL A 1 424 ? 8.121 10.288 -15.836 1.00 93.31 424 VAL A N 1
ATOM 3318 C CA . VAL A 1 424 ? 9.065 9.599 -14.948 1.00 93.31 424 VAL A CA 1
ATOM 3319 C C . VAL A 1 424 ? 8.823 10.080 -13.530 1.00 93.31 424 VAL A C 1
ATOM 3321 O O . VAL A 1 424 ? 8.950 11.270 -13.253 1.00 93.31 424 VAL A O 1
ATOM 3324 N N . ALA A 1 425 ? 8.487 9.156 -12.636 1.00 93.44 425 ALA A N 1
ATOM 3325 C CA . ALA A 1 425 ? 8.241 9.453 -11.234 1.00 93.44 425 ALA A CA 1
ATOM 3326 C C . ALA A 1 425 ? 9.062 8.506 -10.352 1.00 93.4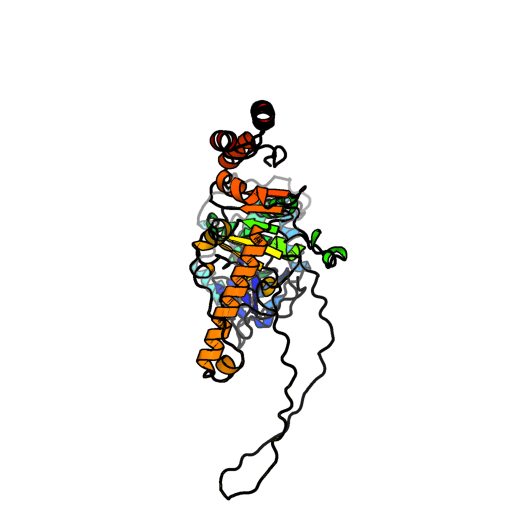4 425 ALA A C 1
ATOM 3328 O O . ALA A 1 425 ? 9.031 7.284 -10.519 1.00 93.44 425 ALA A O 1
ATOM 3329 N N . ILE A 1 426 ? 9.846 9.072 -9.435 1.00 93.12 426 ILE A N 1
ATOM 3330 C CA . ILE A 1 426 ? 10.807 8.322 -8.624 1.00 93.12 426 ILE A CA 1
ATOM 3331 C C . ILE A 1 426 ? 10.582 8.665 -7.166 1.00 93.12 426 ILE A C 1
ATOM 3333 O O . ILE A 1 426 ? 10.585 9.832 -6.785 1.00 93.12 426 ILE A O 1
ATOM 3337 N N . TYR A 1 427 ? 10.429 7.629 -6.358 1.00 92.94 427 TYR A N 1
ATOM 3338 C CA . TYR A 1 427 ? 10.384 7.719 -4.917 1.00 92.94 427 TYR A CA 1
ATOM 3339 C C . TYR A 1 427 ? 11.707 7.246 -4.318 1.00 92.94 427 TYR A C 1
ATOM 3341 O O . TYR A 1 427 ? 12.220 6.181 -4.672 1.00 92.94 427 TYR A O 1
ATOM 3349 N N . SER A 1 428 ? 12.207 8.020 -3.361 1.00 92.19 428 SER A N 1
ATOM 3350 C CA . SER A 1 428 ? 13.323 7.669 -2.489 1.00 92.19 428 SER A CA 1
ATOM 3351 C C . SER A 1 428 ? 12.946 8.039 -1.052 1.00 92.19 428 SER A C 1
ATOM 3353 O O . SER A 1 428 ? 12.351 9.099 -0.855 1.00 92.19 428 SER A O 1
ATOM 3355 N N . PRO A 1 429 ? 13.301 7.220 -0.044 1.00 91.00 429 PRO A N 1
ATOM 3356 C CA . PRO A 1 429 ? 13.098 7.579 1.360 1.00 91.00 429 PRO A CA 1
ATOM 3357 C C . PRO A 1 429 ? 13.980 8.760 1.802 1.00 91.00 429 PRO A C 1
ATOM 3359 O O . PRO A 1 429 ? 13.668 9.424 2.785 1.00 91.00 429 PRO A O 1
ATOM 3362 N N . THR A 1 430 ? 15.078 9.034 1.087 1.00 91.44 430 THR A N 1
ATOM 3363 C CA . THR A 1 430 ? 16.012 10.131 1.378 1.00 91.44 430 THR A CA 1
ATOM 3364 C C . THR A 1 430 ? 16.053 11.151 0.242 1.00 91.44 430 THR A C 1
ATOM 3366 O O . THR A 1 430 ? 16.051 10.793 -0.943 1.00 91.44 430 THR A O 1
ATOM 3369 N N . ILE A 1 431 ? 16.108 12.435 0.603 1.00 92.50 431 ILE A N 1
ATOM 3370 C CA . ILE A 1 431 ? 16.092 13.555 -0.347 1.00 92.50 431 ILE A CA 1
ATOM 3371 C C . ILE A 1 431 ? 17.429 13.707 -1.079 1.00 92.50 431 ILE A C 1
ATOM 3373 O O . ILE A 1 431 ? 17.459 14.086 -2.246 1.00 92.50 431 ILE A O 1
ATOM 3377 N N . GLU A 1 432 ? 18.539 13.355 -0.435 1.00 93.00 432 GLU A N 1
ATOM 3378 C CA . GLU A 1 432 ? 19.899 13.487 -0.961 1.00 93.00 432 GLU A CA 1
ATOM 3379 C C . GLU A 1 432 ? 20.076 12.698 -2.260 1.00 93.00 432 GLU A C 1
ATOM 3381 O O . GLU A 1 432 ? 20.677 13.193 -3.216 1.00 93.00 432 GLU A O 1
ATOM 3386 N N . SER A 1 433 ? 19.487 11.498 -2.327 1.00 91.75 433 SER A N 1
ATOM 3387 C CA . SER A 1 433 ? 19.510 10.676 -3.538 1.00 91.75 433 SER A CA 1
ATOM 3388 C C . SER A 1 433 ? 18.773 11.344 -4.701 1.00 91.75 433 SER A C 1
ATOM 3390 O O . SER A 1 433 ? 19.179 11.181 -5.851 1.00 91.75 433 SER A O 1
ATOM 3392 N N . LEU A 1 434 ? 17.702 12.091 -4.421 1.00 92.44 434 LEU A N 1
ATOM 3393 C CA . LEU A 1 434 ? 16.936 12.807 -5.440 1.00 92.44 434 LEU A CA 1
ATOM 3394 C C . LEU A 1 434 ? 17.645 14.096 -5.859 1.00 92.44 434 LEU A C 1
ATOM 3396 O O . LEU A 1 434 ? 17.698 14.395 -7.045 1.00 92.44 434 LEU A O 1
ATOM 3400 N N . VAL A 1 435 ? 18.246 14.830 -4.920 1.00 93.81 435 VAL A N 1
ATOM 3401 C CA . VAL A 1 435 ? 19.009 16.056 -5.212 1.00 93.81 435 VAL A CA 1
ATOM 3402 C C . VAL A 1 435 ? 20.223 15.748 -6.086 1.00 93.81 435 VAL A C 1
ATOM 3404 O O . VAL A 1 435 ? 20.469 16.452 -7.065 1.00 93.81 435 VAL A O 1
ATOM 3407 N N . SER A 1 436 ? 20.949 14.667 -5.782 1.00 92.06 436 SER A N 1
ATOM 3408 C CA . SER A 1 436 ? 22.050 14.193 -6.628 1.00 92.06 436 SER A CA 1
ATOM 3409 C C . SER A 1 436 ? 21.569 13.898 -8.050 1.00 92.06 436 SER A C 1
ATOM 3411 O O . SER A 1 436 ? 22.192 14.325 -9.023 1.00 92.06 436 SER A O 1
ATOM 3413 N N . LEU A 1 437 ? 20.409 13.252 -8.179 1.00 92.12 437 LEU A N 1
ATOM 3414 C CA . LEU A 1 437 ? 19.811 12.962 -9.473 1.00 92.12 437 LEU A CA 1
ATOM 3415 C C . LEU A 1 437 ? 19.357 14.229 -10.223 1.00 92.12 437 LEU A C 1
ATOM 3417 O O . LEU A 1 437 ? 19.532 14.317 -11.440 1.00 92.12 437 LEU A O 1
ATOM 3421 N N . MET A 1 438 ? 18.808 15.224 -9.520 1.00 92.62 438 MET A N 1
ATOM 3422 C CA . MET A 1 438 ? 18.443 16.511 -10.119 1.00 92.62 438 MET A CA 1
ATOM 3423 C C . MET A 1 438 ? 19.652 17.225 -10.716 1.00 92.62 438 MET A C 1
ATOM 3425 O O . MET A 1 438 ? 19.551 17.777 -11.811 1.00 92.62 438 MET A O 1
ATOM 3429 N N . ASP A 1 439 ? 20.791 17.208 -10.018 1.00 92.56 439 ASP A N 1
ATOM 3430 C CA . ASP A 1 439 ? 22.019 17.825 -10.519 1.00 92.56 439 ASP A CA 1
ATOM 3431 C C . ASP A 1 439 ? 22.473 17.179 -11.836 1.00 92.56 439 ASP A C 1
ATOM 3433 O O . ASP A 1 439 ? 22.876 17.887 -12.764 1.00 92.56 439 ASP A O 1
ATOM 3437 N N . MET A 1 440 ? 22.324 15.854 -11.967 1.00 91.69 440 MET A N 1
ATOM 3438 C CA . MET A 1 440 ? 22.664 15.120 -13.193 1.00 91.69 440 MET A CA 1
ATOM 3439 C C . MET A 1 440 ? 21.836 15.564 -14.399 1.00 91.69 440 MET A C 1
ATOM 3441 O O . MET A 1 440 ? 22.395 15.714 -15.482 1.00 91.69 440 MET A O 1
ATOM 3445 N N . TYR A 1 441 ? 20.544 15.846 -14.208 1.00 92.69 441 TYR A N 1
ATOM 3446 C CA . TYR A 1 441 ? 19.643 16.367 -15.247 1.00 92.69 441 TYR A CA 1
ATOM 3447 C C . TYR A 1 441 ? 19.533 17.902 -15.255 1.00 92.69 441 TYR A C 1
ATOM 3449 O O . TYR A 1 441 ? 18.611 18.468 -15.850 1.00 92.69 441 TYR A O 1
ATOM 3457 N N . SER A 1 442 ? 20.466 18.605 -14.607 1.00 93.12 442 SER A N 1
ATOM 3458 C CA . SER A 1 442 ? 20.450 20.066 -14.553 1.00 93.12 442 SER A CA 1
ATOM 3459 C C . SER A 1 442 ? 20.646 20.698 -15.934 1.00 93.12 442 SER A C 1
ATOM 3461 O O . SER A 1 442 ? 21.355 20.186 -16.806 1.00 93.12 442 SER A O 1
ATOM 3463 N N . THR A 1 443 ? 20.081 21.892 -16.122 1.00 91.88 443 THR A N 1
ATOM 3464 C CA . THR A 1 443 ? 20.243 22.675 -17.358 1.00 91.88 443 THR A CA 1
ATOM 3465 C C . THR A 1 443 ? 21.714 22.957 -17.677 1.00 91.88 443 THR A C 1
ATOM 3467 O O . THR A 1 443 ? 22.102 22.982 -18.847 1.00 91.88 443 THR A O 1
ATOM 3470 N N . ALA A 1 444 ? 22.549 23.130 -16.646 1.00 91.62 444 ALA A N 1
ATOM 3471 C CA . ALA A 1 444 ? 23.984 23.341 -16.800 1.00 91.62 444 ALA A CA 1
ATOM 3472 C C . ALA A 1 444 ? 24.661 22.110 -17.420 1.00 91.62 444 ALA A C 1
ATOM 3474 O O . ALA A 1 444 ? 25.291 22.236 -18.472 1.00 91.62 444 ALA A O 1
ATOM 3475 N N . ARG A 1 445 ? 24.460 20.916 -16.837 1.00 91.31 445 ARG A N 1
ATOM 3476 C CA . ARG A 1 445 ? 25.007 19.658 -17.374 1.00 91.31 445 ARG A CA 1
ATOM 3477 C C . ARG A 1 445 ? 24.438 19.310 -18.746 1.00 91.31 445 ARG A C 1
ATOM 3479 O O . ARG A 1 445 ? 25.161 18.839 -19.616 1.00 91.31 445 ARG A O 1
ATOM 3486 N N . ARG A 1 446 ? 23.160 19.607 -18.985 1.00 91.62 446 ARG A N 1
ATOM 3487 C CA . ARG A 1 446 ? 22.544 19.441 -20.306 1.00 91.62 446 ARG A CA 1
ATOM 3488 C C . ARG A 1 446 ? 23.218 20.307 -21.369 1.00 91.62 446 ARG A C 1
ATOM 3490 O O . ARG A 1 446 ? 23.492 19.832 -22.467 1.00 91.62 446 ARG A O 1
ATOM 3497 N N . THR A 1 447 ? 23.508 21.565 -21.049 1.00 92.88 447 THR A N 1
ATOM 3498 C CA . THR A 1 447 ? 24.159 22.491 -21.986 1.00 92.88 447 THR A CA 1
ATOM 3499 C C . THR A 1 447 ? 25.593 22.058 -22.287 1.00 92.88 447 THR A C 1
ATOM 3501 O O . THR A 1 447 ? 26.002 22.062 -23.448 1.00 92.88 447 THR A O 1
ATOM 3504 N N . THR A 1 448 ? 26.354 21.640 -21.269 1.00 93.06 448 THR A N 1
ATOM 3505 C CA . THR A 1 448 ? 27.724 21.140 -21.469 1.00 93.06 448 THR A CA 1
ATOM 3506 C C . THR A 1 448 ? 27.741 19.860 -22.297 1.00 93.06 448 THR A C 1
ATOM 3508 O O . THR A 1 448 ? 28.556 19.755 -23.212 1.00 93.06 448 THR A O 1
ATOM 3511 N N . PHE A 1 449 ? 26.808 18.938 -22.047 1.00 92.38 449 PHE A N 1
ATOM 3512 C CA . PHE A 1 449 ? 26.650 17.711 -22.825 1.00 92.38 449 PHE A CA 1
ATOM 3513 C C . PHE A 1 449 ? 26.356 17.998 -24.303 1.00 92.38 449 PHE A C 1
ATOM 3515 O O . PHE A 1 449 ? 27.042 17.477 -25.179 1.00 92.38 449 PHE A O 1
ATOM 3522 N N . ILE A 1 450 ? 25.390 18.880 -24.595 1.00 91.56 450 ILE A N 1
ATOM 3523 C CA . ILE A 1 450 ? 25.024 19.247 -25.974 1.00 91.56 450 ILE A CA 1
ATOM 3524 C C . ILE A 1 450 ? 26.197 19.910 -26.703 1.00 91.56 450 ILE A C 1
ATOM 3526 O O . ILE A 1 450 ? 26.473 19.566 -27.851 1.00 91.56 450 ILE A O 1
ATOM 3530 N N . ASN A 1 451 ? 26.905 20.834 -26.047 1.00 92.44 451 ASN A N 1
ATOM 3531 C CA . ASN A 1 451 ? 28.053 21.509 -26.651 1.00 92.44 451 ASN A CA 1
ATOM 3532 C C . ASN A 1 451 ? 29.177 20.518 -26.972 1.00 92.44 451 ASN A C 1
ATOM 3534 O O . ASN A 1 451 ? 29.651 20.495 -28.102 1.00 92.44 451 ASN A O 1
ATOM 3538 N N . LYS A 1 452 ? 29.534 19.645 -26.023 1.00 88.94 452 LYS A N 1
ATOM 3539 C CA . LYS A 1 452 ? 30.565 18.619 -26.231 1.00 88.94 452 LYS A CA 1
ATOM 3540 C C . LYS A 1 452 ? 30.187 17.626 -27.321 1.00 88.94 452 LYS A C 1
ATOM 3542 O O . LYS A 1 452 ? 31.018 17.308 -28.165 1.00 88.94 452 LYS A O 1
ATOM 3547 N N . LYS A 1 453 ? 28.930 17.176 -27.342 1.00 89.38 453 LYS A N 1
ATOM 3548 C CA . LYS A 1 453 ? 28.412 16.316 -28.410 1.00 89.38 453 LYS A CA 1
ATOM 3549 C C . LYS A 1 453 ? 28.562 16.990 -29.774 1.00 89.38 453 LYS A C 1
ATOM 3551 O O . LYS A 1 453 ? 29.091 16.377 -30.694 1.00 89.38 453 LYS A O 1
ATOM 3556 N N . ARG A 1 454 ? 28.178 18.266 -29.884 1.00 89.50 454 ARG A N 1
ATOM 3557 C CA . ARG A 1 454 ? 28.321 19.044 -31.121 1.00 89.50 454 ARG A CA 1
ATOM 3558 C C . ARG A 1 454 ? 29.784 19.220 -31.534 1.00 89.50 454 ARG A C 1
ATOM 3560 O O . ARG A 1 454 ? 30.084 19.154 -32.721 1.00 89.50 454 ARG A O 1
ATOM 3567 N N . ASP A 1 455 ? 30.685 19.439 -30.581 1.00 88.69 455 ASP A N 1
ATOM 3568 C CA . ASP A 1 455 ? 32.114 19.600 -30.858 1.00 88.69 455 ASP A CA 1
ATOM 3569 C C . ASP A 1 455 ? 32.734 18.288 -31.373 1.00 88.69 455 ASP A C 1
ATOM 3571 O O . ASP A 1 455 ? 33.496 18.312 -32.339 1.00 88.69 455 ASP A O 1
ATOM 3575 N N . LEU A 1 456 ? 32.354 17.137 -30.800 1.00 85.69 456 LEU A N 1
ATOM 3576 C CA . LEU A 1 456 ? 32.767 15.811 -31.284 1.00 85.69 456 LEU A CA 1
ATOM 3577 C C . LEU A 1 456 ? 32.204 15.502 -32.678 1.00 85.69 456 LEU A C 1
ATOM 3579 O O . LEU A 1 456 ? 32.928 15.002 -33.541 1.00 85.69 456 LEU A O 1
ATOM 3583 N N . GLU A 1 457 ? 30.930 15.823 -32.915 1.00 85.19 457 GLU A N 1
ATOM 3584 C CA . GLU A 1 457 ? 30.297 15.690 -34.232 1.00 85.19 457 GLU A CA 1
ATOM 3585 C C . GLU A 1 457 ? 30.998 16.574 -35.276 1.00 85.19 457 GLU A C 1
ATOM 3587 O O . GLU A 1 457 ? 31.257 16.118 -36.387 1.00 85.19 457 GLU A O 1
ATOM 3592 N N . ALA A 1 458 ? 31.373 17.809 -34.923 1.00 84.31 458 ALA A N 1
ATOM 3593 C CA . ALA A 1 458 ? 32.081 18.726 -35.816 1.00 84.31 458 ALA A CA 1
ATOM 3594 C C . ALA A 1 458 ? 33.517 18.273 -36.126 1.00 84.31 458 ALA A C 1
ATOM 3596 O O . ALA A 1 458 ? 33.960 18.395 -37.269 1.00 84.31 458 ALA A O 1
ATOM 3597 N N . GLN A 1 459 ? 34.234 17.730 -35.136 1.00 79.31 459 GLN A N 1
ATOM 3598 C CA . GLN A 1 459 ? 35.576 17.174 -35.333 1.00 79.31 459 GLN A CA 1
ATOM 3599 C C . GLN A 1 459 ? 35.539 15.982 -36.297 1.00 79.31 459 GLN A C 1
ATOM 3601 O O . GLN A 1 459 ? 36.281 15.965 -37.275 1.00 79.31 459 GLN A O 1
ATOM 3606 N N . LYS A 1 460 ? 34.614 15.037 -36.104 1.00 71.88 460 LYS A N 1
ATOM 3607 C CA . LYS A 1 460 ? 34.558 13.807 -36.914 1.00 71.88 460 LYS A CA 1
ATOM 3608 C C . LYS A 1 460 ? 33.817 13.950 -38.245 1.00 71.88 460 LYS A C 1
ATOM 3610 O O . LYS A 1 460 ? 34.094 13.199 -39.176 1.00 71.88 460 LYS A O 1
ATOM 3615 N N . ALA A 1 461 ? 32.952 14.957 -38.406 1.00 65.56 461 ALA A N 1
ATOM 3616 C CA . ALA A 1 461 ? 32.383 15.312 -39.711 1.00 65.56 461 ALA A CA 1
ATOM 3617 C C . ALA A 1 461 ? 33.460 15.736 -40.726 1.00 65.56 461 ALA A C 1
ATOM 3619 O O . ALA A 1 461 ? 33.259 15.592 -41.932 1.00 65.56 461 ALA A O 1
ATOM 3620 N N . SER A 1 462 ? 34.614 16.216 -40.248 1.00 61.41 462 SER A N 1
ATOM 3621 C CA . SER A 1 462 ? 35.774 16.501 -41.097 1.00 61.41 462 SER A CA 1
ATOM 3622 C C . SER A 1 462 ? 36.537 15.242 -41.547 1.00 61.41 462 SER A C 1
ATOM 3624 O O . SER A 1 462 ? 37.272 15.303 -42.530 1.00 61.41 462 SER A O 1
ATOM 3626 N N . GLU A 1 463 ? 36.300 14.095 -40.896 1.00 67.00 463 GLU A N 1
ATOM 3627 C CA . GLU A 1 463 ? 37.040 12.833 -41.068 1.00 67.00 463 GLU A CA 1
ATOM 3628 C C . GLU A 1 463 ? 36.224 11.713 -41.761 1.00 67.00 463 GLU A C 1
ATOM 3630 O O . GLU A 1 463 ? 36.767 10.649 -42.031 1.00 67.00 463 GLU A O 1
ATOM 3635 N N . GLN A 1 464 ? 34.944 11.941 -42.112 1.00 58.44 464 GLN A N 1
ATOM 3636 C CA . GLN A 1 464 ? 34.046 10.965 -42.780 1.00 58.44 464 GLN A CA 1
ATOM 3637 C C . GLN A 1 464 ? 33.878 9.608 -42.051 1.00 58.44 464 GLN A C 1
ATOM 3639 O O . GLN A 1 464 ? 33.525 8.606 -42.674 1.00 58.44 464 GLN A O 1
ATOM 3644 N N . GLU A 1 465 ? 34.057 9.569 -40.729 1.00 63.38 465 GLU A N 1
ATOM 3645 C CA . GLU A 1 465 ? 33.849 8.374 -39.895 1.00 63.38 465 GLU A CA 1
ATOM 3646 C C . GLU A 1 465 ? 32.587 8.465 -39.016 1.00 63.38 465 GLU A C 1
ATOM 3648 O O . GLU A 1 465 ? 32.033 9.537 -38.765 1.00 63.38 465 GLU A O 1
ATOM 3653 N N . THR A 1 466 ? 32.108 7.312 -38.534 1.00 64.44 466 THR A N 1
ATOM 3654 C CA . THR A 1 466 ? 30.983 7.225 -37.590 1.00 64.44 466 THR A CA 1
ATOM 3655 C C . THR A 1 466 ? 31.333 7.879 -36.250 1.00 64.44 466 THR A C 1
ATOM 3657 O O . THR A 1 466 ? 32.381 7.595 -35.668 1.00 64.44 466 THR A O 1
ATOM 3660 N N . VAL A 1 467 ? 30.441 8.727 -35.730 1.00 67.06 467 VAL A N 1
ATOM 3661 C CA . VAL A 1 467 ? 30.644 9.454 -34.467 1.00 67.06 467 VAL A CA 1
ATOM 3662 C C . VAL A 1 467 ? 30.619 8.485 -33.284 1.00 67.06 467 VAL A C 1
ATOM 3664 O O . VAL A 1 467 ? 29.558 8.043 -32.852 1.00 67.06 467 VAL A O 1
ATOM 3667 N N . ASP A 1 468 ? 31.795 8.161 -32.752 1.00 72.56 468 ASP A N 1
ATOM 3668 C CA . ASP A 1 468 ? 31.910 7.448 -31.479 1.00 72.56 468 ASP A CA 1
ATOM 3669 C C . ASP A 1 468 ? 31.670 8.411 -30.302 1.00 72.56 468 ASP A C 1
ATOM 3671 O O . ASP A 1 468 ? 32.407 9.388 -30.142 1.00 72.56 468 ASP A O 1
ATOM 3675 N N . LEU A 1 469 ? 30.622 8.132 -29.518 1.00 76.00 469 LEU A N 1
ATOM 3676 C CA . LEU A 1 469 ? 30.175 8.894 -28.344 1.00 76.00 469 LEU A CA 1
ATOM 3677 C C . LEU A 1 469 ? 30.644 8.267 -27.017 1.00 76.00 469 LEU A C 1
ATOM 3679 O O . LEU A 1 469 ? 30.227 8.713 -25.949 1.00 76.00 469 LEU A O 1
ATOM 3683 N N . SER A 1 470 ? 31.491 7.235 -27.065 1.00 77.75 470 SER A N 1
ATOM 3684 C CA . SER A 1 470 ? 32.014 6.524 -25.891 1.00 77.75 470 SER A CA 1
ATOM 3685 C C . SER A 1 470 ? 32.622 7.461 -24.839 1.00 77.75 470 SER A C 1
ATOM 3687 O O . SER A 1 470 ? 32.225 7.409 -23.677 1.00 77.75 470 SER A O 1
ATOM 3689 N N . SER A 1 471 ? 33.480 8.396 -25.255 1.00 78.25 471 SER A N 1
ATOM 3690 C CA . SER A 1 471 ? 34.113 9.393 -24.376 1.00 78.25 471 SER A CA 1
ATOM 3691 C C . SER A 1 471 ? 33.111 10.313 -23.671 1.00 78.25 471 SER A C 1
ATOM 3693 O O . SER A 1 471 ? 33.341 10.749 -22.544 1.00 78.25 471 SER A O 1
ATOM 3695 N N . LEU A 1 472 ? 31.968 10.582 -24.308 1.00 81.19 472 LEU A N 1
ATOM 3696 C CA . LEU A 1 472 ? 30.885 11.375 -23.732 1.00 81.19 472 LEU A CA 1
ATOM 3697 C C . LEU A 1 472 ? 30.163 10.588 -22.625 1.00 81.19 472 LEU A C 1
ATOM 3699 O O . LEU A 1 472 ? 29.805 11.153 -21.598 1.00 81.19 472 LEU A O 1
ATOM 3703 N N . HIS A 1 473 ? 29.982 9.279 -22.812 1.00 77.75 473 HIS A N 1
ATOM 3704 C CA . HIS A 1 473 ? 29.362 8.386 -21.828 1.00 77.75 473 HIS A CA 1
ATOM 3705 C C . HIS A 1 473 ? 30.306 7.955 -20.692 1.00 77.75 473 HIS A C 1
ATOM 3707 O O . HIS A 1 473 ? 29.835 7.471 -19.663 1.00 77.75 473 HIS A O 1
ATOM 3713 N N . GLU A 1 474 ? 31.621 8.122 -20.859 1.00 80.69 474 GLU A N 1
ATOM 3714 C CA . GLU A 1 474 ? 32.603 7.991 -19.774 1.00 80.69 474 GLU A CA 1
ATOM 3715 C C . GLU A 1 474 ? 32.572 9.200 -18.831 1.00 80.69 474 GLU A C 1
ATOM 3717 O O . GLU A 1 474 ? 32.698 9.042 -17.620 1.00 80.69 474 GLU A O 1
ATOM 3722 N N . GLU A 1 475 ? 32.380 10.406 -19.374 1.00 83.31 475 GLU A N 1
ATOM 3723 C CA . GLU A 1 475 ? 32.311 11.634 -18.577 1.00 83.31 475 GLU A CA 1
ATOM 3724 C C . GLU A 1 475 ? 30.923 11.864 -17.957 1.00 83.31 475 GLU A C 1
ATOM 3726 O O . GLU A 1 475 ? 30.809 12.370 -16.839 1.00 83.31 475 GLU A O 1
ATOM 3731 N N . PHE A 1 476 ? 29.859 11.492 -18.673 1.00 85.75 476 PHE A N 1
ATOM 3732 C CA . PHE A 1 476 ? 28.480 11.633 -18.219 1.00 85.75 476 PHE A CA 1
ATOM 3733 C C . PHE A 1 476 ? 27.849 10.258 -17.983 1.00 85.75 476 PHE A C 1
ATOM 3735 O O . PHE A 1 476 ? 27.547 9.523 -18.921 1.00 85.75 476 PHE A O 1
ATOM 3742 N N . GLU A 1 477 ? 27.584 9.935 -16.714 1.00 85.00 477 GLU A N 1
ATOM 3743 C CA . GLU A 1 477 ? 26.951 8.665 -16.321 1.00 85.00 477 GLU A CA 1
ATOM 3744 C C . GLU A 1 477 ? 25.536 8.489 -16.899 1.00 85.00 477 GLU A C 1
ATOM 3746 O O . GLU A 1 477 ? 25.107 7.364 -17.176 1.00 85.00 477 GLU A O 1
ATOM 3751 N N . LEU A 1 478 ? 24.834 9.610 -17.094 1.00 88.62 478 LEU A N 1
ATOM 3752 C CA . LEU A 1 478 ? 23.498 9.725 -17.673 1.00 88.62 478 LEU A CA 1
ATOM 3753 C C . LEU A 1 478 ? 23.519 10.701 -18.845 1.00 88.62 478 LEU A C 1
ATOM 3755 O O . LEU A 1 478 ? 24.290 11.655 -18.832 1.00 88.62 478 LEU A O 1
ATOM 3759 N N . ASP A 1 479 ? 22.626 10.507 -19.816 1.00 89.38 479 ASP A N 1
ATOM 3760 C CA . ASP A 1 479 ? 22.379 11.498 -20.863 1.00 89.38 479 ASP A CA 1
ATOM 3761 C C . ASP A 1 479 ? 21.366 12.547 -20.352 1.00 89.38 479 ASP A C 1
ATOM 3763 O O . ASP A 1 479 ? 20.161 12.268 -20.295 1.00 89.38 479 ASP A O 1
ATOM 3767 N N . PRO A 1 480 ? 21.814 13.768 -19.994 1.00 90.12 480 PRO A N 1
ATOM 3768 C CA . PRO A 1 480 ? 20.947 14.810 -19.448 1.00 90.12 480 PRO A CA 1
ATOM 3769 C C . PRO A 1 480 ? 19.978 15.400 -20.484 1.00 90.12 480 PRO A C 1
ATOM 3771 O O . PRO A 1 480 ? 19.142 16.233 -20.137 1.00 90.12 480 PRO A O 1
ATOM 3774 N N . SER A 1 481 ? 20.095 15.031 -21.765 1.00 88.94 481 SER A N 1
ATOM 3775 C CA . SER A 1 481 ? 19.207 15.508 -22.828 1.00 88.94 481 SER A CA 1
ATOM 3776 C C . SER A 1 481 ? 17.905 14.710 -22.942 1.00 88.94 481 SER A C 1
ATOM 3778 O O . SER A 1 481 ? 16.943 15.225 -23.515 1.00 88.94 481 SER A O 1
ATOM 3780 N N . LEU A 1 482 ? 17.855 13.499 -22.370 1.00 90.19 482 LEU A N 1
ATOM 3781 C CA . LEU A 1 482 ? 16.709 12.589 -22.482 1.00 90.19 482 LEU A CA 1
ATOM 3782 C C . LEU A 1 482 ? 15.515 12.993 -21.613 1.00 90.19 482 LEU A C 1
ATOM 3784 O O . LEU A 1 482 ? 14.378 12.700 -21.975 1.00 90.19 482 LEU A O 1
ATOM 3788 N N . LEU A 1 483 ? 15.756 13.671 -20.489 1.00 91.38 483 LEU A N 1
ATOM 3789 C CA . LEU A 1 483 ? 14.705 14.152 -19.595 1.00 91.38 483 LEU A CA 1
ATOM 3790 C C . LEU A 1 483 ? 14.689 15.679 -19.520 1.00 91.38 483 LEU A C 1
ATOM 3792 O O . LEU A 1 483 ? 15.681 16.375 -19.760 1.00 91.38 483 LEU A O 1
ATOM 3796 N N . LEU A 1 484 ? 13.519 16.214 -19.185 1.00 89.06 484 LEU A N 1
ATOM 3797 C CA . LEU A 1 484 ? 13.400 17.601 -18.755 1.00 89.06 484 LEU A CA 1
ATOM 3798 C C . LEU A 1 484 ? 13.966 17.752 -17.336 1.00 89.06 484 LEU A C 1
ATOM 3800 O O . LEU A 1 484 ? 14.000 16.762 -16.600 1.00 89.06 484 LEU A O 1
ATOM 3804 N N . PRO A 1 485 ? 14.389 18.968 -16.943 1.00 88.06 485 PRO A N 1
ATOM 3805 C CA . PRO A 1 485 ? 14.825 19.226 -15.579 1.00 88.06 485 PRO A CA 1
ATOM 3806 C C . PRO A 1 485 ? 13.767 18.730 -14.579 1.00 88.06 485 PRO A C 1
ATOM 3808 O O . PRO A 1 485 ? 12.610 19.154 -14.667 1.00 88.06 485 PRO A O 1
ATOM 3811 N N . PRO A 1 486 ? 14.128 17.800 -13.681 1.00 89.44 486 PRO A N 1
ATOM 3812 C CA . PRO A 1 486 ? 13.190 17.233 -12.724 1.00 89.44 486 PRO A CA 1
ATOM 3813 C C . PRO A 1 486 ? 12.809 18.258 -11.652 1.00 89.44 486 PRO A C 1
ATOM 3815 O O . PRO A 1 486 ? 13.535 19.220 -11.409 1.00 89.44 486 PRO A O 1
ATOM 3818 N N . ASN A 1 487 ? 11.692 18.007 -10.973 1.00 89.69 487 ASN A N 1
ATOM 3819 C CA . ASN A 1 487 ? 11.279 18.734 -9.775 1.00 89.69 487 ASN A CA 1
ATOM 3820 C C . ASN A 1 487 ? 11.239 17.762 -8.589 1.00 89.69 487 ASN A C 1
ATOM 3822 O O . ASN A 1 487 ? 10.870 16.601 -8.764 1.00 89.69 487 ASN A O 1
ATOM 3826 N N . ILE A 1 488 ? 11.592 18.243 -7.396 1.00 86.06 488 ILE A N 1
ATOM 3827 C CA . ILE A 1 488 ? 11.364 17.539 -6.126 1.00 86.06 488 ILE A CA 1
ATOM 3828 C C . ILE A 1 488 ? 10.171 18.198 -5.437 1.00 86.06 488 ILE A C 1
ATOM 3830 O O . ILE A 1 488 ? 10.080 19.427 -5.405 1.00 86.06 488 ILE A O 1
ATOM 3834 N N . THR A 1 489 ? 9.274 17.373 -4.909 1.00 72.81 489 THR A N 1
ATOM 3835 C CA . THR A 1 489 ? 8.048 17.768 -4.203 1.00 72.81 489 THR A CA 1
ATOM 3836 C C . THR A 1 489 ? 8.000 17.146 -2.829 1.00 72.81 489 THR A C 1
ATOM 3838 O O . THR A 1 489 ? 8.344 15.942 -2.756 1.00 72.81 489 THR A O 1
#

Solvent-accessible surface area (backbone atoms only — not comparable to full-atom values): 28979 Å² total; per-residue (Å²): 122,78,74,44,39,57,75,66,36,44,31,28,36,37,36,58,74,74,48,62,47,81,47,67,37,45,73,92,33,77,46,77,60,68,96,55,40,55,32,38,32,60,80,53,45,72,36,58,57,71,47,36,34,34,54,42,56,62,71,50,100,80,39,32,44,73,43,78,58,52,68,67,60,56,48,50,55,50,49,51,42,49,35,27,45,76,61,65,69,80,85,64,72,94,81,67,78,89,68,78,57,54,67,88,81,68,74,99,51,82,76,41,52,66,70,49,74,66,56,56,52,45,50,64,67,71,40,69,43,56,29,63,58,58,45,49,53,58,56,73,42,27,77,65,55,84,51,41,34,44,47,55,43,34,55,49,51,50,56,44,46,37,70,46,41,34,44,38,28,41,36,74,65,47,54,57,58,50,36,49,35,30,50,75,75,73,46,25,74,76,54,59,64,52,48,53,69,54,51,52,47,45,37,57,56,25,61,57,60,50,67,73,90,50,82,57,68,81,38,80,88,74,53,51,58,24,33,38,32,36,47,60,68,74,68,59,57,56,42,43,65,53,44,50,79,70,86,76,74,76,89,79,83,88,75,82,83,87,77,88,78,84,88,82,87,89,83,92,86,90,86,83,88,81,94,73,79,88,76,79,74,80,74,73,81,75,78,85,74,79,56,73,48,60,48,81,55,69,23,43,37,34,47,30,89,53,101,62,76,66,51,80,64,39,47,59,78,73,39,36,88,93,64,64,45,78,85,42,65,61,38,25,24,44,35,80,44,35,52,56,45,70,76,42,44,70,77,30,77,64,64,57,56,72,70,83,87,72,57,70,68,62,50,68,70,38,56,69,70,60,37,50,52,49,51,51,54,42,53,52,42,54,49,53,49,50,54,45,53,50,60,68,70,22,36,17,56,18,36,38,35,46,54,94,62,64,65,65,70,51,44,57,68,47,58,82,28,42,34,90,93,40,30,73,25,79,51,62,86,52,66,66,67,52,53,56,52,38,56,56,28,23,69,67,50,26,50,54,49,54,52,52,52,51,52,53,47,56,59,33,66,76,67,81,54,83,81,80,57,63,73,57,52,72,76,34,83,55,71,26,78,82,51,73,69,69,83,89,133

Mean predicted aligned error: 12.39 Å

Foldseek 3Di:
DDQAAAAQAWWWKQALVRATDIDGLHALDWAQPDPLFIDHSVLRGGHGAFWKWFFFLDADPSGTDTDTDDPVNVVVLVVLLVCLQVVVPPPDDPPDPPPQQDCPPPDDDPQQQVQDPVNLVVQVVVPSDPLVVSLVNRCVRGPCLVSDRSNRNSVVSSVSCSNRTSMIGIHGDALQSLQCCCLPPNPCVLVLVDHPVNLVVLCVLQVQAAPPPDPCVVPPVQQFQEEEEEDQERNPRVSVVRRDDDDPPPPPDPDDDDDDDDDDDDDDDDDDDDDDDPDPPPDDPPPDQDAFQADRPLAYEYEDADPDGNNVVCVNVVADPVDGDSPDCNRHRYHYDYPCLQPPVCPDPLSVDAQDDDDPVVLVVDDPVVNVVSCVSNSVSVRRVVSSVSQNCARYQEYRHEDPDQVLVVCQRRLVSYDPPHRYGYDDSDVVSVVVVLVLLDPVVQVVLVVVQVVQVVVCVVVPDDRDCVVSCVVRVHNSNSDHRDDDD